Protein AF-A0A258CKQ1-F1 (afdb_monomer_lite)

Structure (mmCIF, N/CA/C/O backbone):
data_AF-A0A258CKQ1-F1
#
_entry.id   AF-A0A258CKQ1-F1
#
loop_
_atom_site.group_PDB
_atom_site.id
_atom_site.type_symbol
_atom_site.label_atom_id
_atom_site.label_alt_id
_atom_site.label_comp_id
_atom_site.label_asym_id
_atom_site.label_entity_id
_atom_site.label_seq_id
_atom_site.pdbx_PDB_ins_code
_atom_site.Cartn_x
_atom_site.Cartn_y
_atom_site.Cartn_z
_atom_site.occupancy
_atom_site.B_iso_or_equiv
_atom_site.auth_seq_id
_atom_site.auth_comp_id
_atom_site.auth_asym_id
_atom_site.auth_atom_id
_atom_site.pdbx_PDB_model_num
ATOM 1 N N . MET A 1 1 ? 19.177 -33.288 0.518 1.00 81.38 1 MET A N 1
ATOM 2 C CA . MET A 1 1 ? 19.688 -33.077 1.894 1.00 81.38 1 MET A CA 1
ATOM 3 C C . MET A 1 1 ? 20.295 -34.348 2.473 1.00 81.38 1 MET A C 1
ATOM 5 O O . MET A 1 1 ? 21.505 -34.372 2.601 1.00 81.38 1 MET A O 1
ATOM 9 N N . GLN A 1 2 ? 19.539 -35.432 2.695 1.00 87.25 2 GLN A N 1
ATOM 10 C CA . GLN A 1 2 ? 20.075 -36.684 3.279 1.00 87.25 2 GLN A CA 1
ATOM 11 C C . GLN A 1 2 ? 21.328 -37.243 2.574 1.00 87.25 2 GLN A C 1
ATOM 13 O O . GLN A 1 2 ? 22.262 -37.700 3.225 1.00 87.25 2 GLN A O 1
ATOM 18 N N . GLN A 1 3 ? 21.373 -37.184 1.239 1.00 92.44 3 GLN A N 1
ATOM 19 C CA . GLN A 1 3 ? 22.548 -37.608 0.474 1.00 92.44 3 GLN A CA 1
ATOM 20 C C . GLN A 1 3 ? 23.777 -36.720 0.740 1.00 92.44 3 GLN A C 1
ATOM 22 O O . GLN A 1 3 ? 24.858 -37.243 0.984 1.00 92.44 3 GLN A O 1
ATOM 27 N N . PHE A 1 4 ? 23.599 -35.398 0.781 1.00 89.06 4 PHE A N 1
ATOM 28 C CA . PHE A 1 4 ? 24.661 -34.447 1.121 1.00 89.06 4 PHE A CA 1
ATOM 29 C C . PHE A 1 4 ? 25.179 -34.667 2.547 1.00 89.06 4 PHE A C 1
ATOM 31 O O . PHE A 1 4 ? 26.389 -34.713 2.752 1.00 89.06 4 PHE A O 1
ATOM 38 N N . GLU A 1 5 ? 24.286 -34.862 3.524 1.00 94.88 5 GLU A N 1
ATOM 39 C CA . GLU A 1 5 ? 24.686 -35.145 4.909 1.00 94.88 5 GLU A CA 1
ATOM 40 C C . GLU A 1 5 ? 25.512 -36.434 5.000 1.00 94.88 5 GLU A C 1
ATOM 42 O O . GLU A 1 5 ? 26.510 -36.492 5.714 1.00 94.88 5 GLU A O 1
ATOM 47 N N . LYS A 1 6 ? 25.131 -37.465 4.235 1.00 95.06 6 LYS A N 1
ATOM 48 C CA . LYS A 1 6 ? 25.857 -38.738 4.173 1.00 95.06 6 LYS A CA 1
ATOM 49 C C . LYS A 1 6 ? 27.237 -38.601 3.523 1.00 95.06 6 LYS A C 1
ATOM 51 O O . LYS A 1 6 ? 28.180 -39.241 3.974 1.00 95.06 6 LYS A O 1
ATOM 56 N N . GLU A 1 7 ? 27.346 -37.812 2.458 1.00 94.69 7 GLU A N 1
ATOM 57 C CA . GLU A 1 7 ? 28.587 -37.639 1.692 1.00 94.69 7 GLU A CA 1
ATOM 58 C C . GLU A 1 7 ? 29.587 -36.707 2.386 1.00 94.69 7 GLU A C 1
ATOM 60 O O . GLU A 1 7 ? 30.795 -36.911 2.279 1.00 94.69 7 GLU A O 1
ATOM 65 N N . THR A 1 8 ? 29.099 -35.698 3.110 1.00 92.38 8 THR A N 1
ATOM 66 C CA . THR A 1 8 ? 29.942 -34.655 3.719 1.00 92.38 8 THR A CA 1
ATOM 67 C C . THR A 1 8 ? 30.112 -34.802 5.227 1.00 92.38 8 THR A C 1
ATOM 69 O O . THR A 1 8 ? 31.042 -34.232 5.794 1.00 92.38 8 THR A O 1
ATOM 72 N N . GLY A 1 9 ? 29.214 -35.532 5.894 1.00 93.38 9 GLY A N 1
ATOM 73 C CA . GLY A 1 9 ? 29.130 -35.587 7.354 1.00 93.38 9 GLY A CA 1
ATOM 74 C C . GLY A 1 9 ? 28.576 -34.310 8.001 1.00 93.38 9 GLY A C 1
ATOM 75 O O . GLY A 1 9 ? 28.467 -34.254 9.225 1.00 93.38 9 GLY A O 1
ATOM 76 N N . ILE A 1 10 ? 28.217 -33.291 7.211 1.00 93.19 10 ILE A N 1
ATOM 77 C CA . ILE A 1 10 ? 27.627 -32.043 7.701 1.00 93.19 10 ILE A CA 1
ATOM 78 C C . ILE A 1 10 ? 26.138 -32.276 7.951 1.00 93.19 10 ILE A C 1
ATOM 80 O O . ILE A 1 10 ? 25.414 -32.685 7.048 1.00 93.19 10 ILE A O 1
ATOM 84 N N . LYS A 1 11 ? 25.678 -31.996 9.171 1.00 92.75 11 LYS A N 1
ATOM 85 C CA . LYS A 1 11 ? 24.253 -31.985 9.528 1.00 92.75 11 LYS A CA 1
ATOM 86 C C . LYS A 1 11 ? 23.580 -30.752 8.932 1.00 92.75 11 LYS A C 1
ATOM 88 O O . LYS A 1 11 ? 24.053 -29.640 9.144 1.00 92.75 11 LYS A O 1
ATOM 93 N N . VAL A 1 12 ? 22.470 -30.946 8.231 1.00 91.06 12 VAL A N 1
ATOM 94 C CA . VAL A 1 12 ? 21.697 -29.872 7.607 1.00 91.06 12 VAL A CA 1
ATOM 95 C C . VAL A 1 12 ? 20.441 -29.626 8.437 1.00 91.06 12 VAL A C 1
ATOM 97 O O . VAL A 1 12 ? 19.520 -30.440 8.446 1.00 91.06 12 VAL A O 1
ATOM 100 N N . ASN A 1 13 ? 20.399 -28.482 9.118 1.00 88.75 13 ASN A N 1
ATOM 101 C CA . ASN A 1 13 ? 19.195 -27.983 9.777 1.00 88.75 13 ASN A CA 1
ATOM 102 C C . ASN A 1 13 ? 18.536 -26.961 8.853 1.00 88.75 13 ASN A C 1
ATOM 104 O O . ASN A 1 13 ? 19.195 -26.022 8.411 1.00 88.75 13 ASN A O 1
ATOM 108 N N . VAL A 1 14 ? 17.259 -27.161 8.533 1.00 89.38 14 VAL A N 1
ATOM 109 C CA . VAL A 1 14 ? 16.527 -26.305 7.592 1.00 89.38 14 VAL A CA 1
ATOM 110 C C . VAL A 1 14 ? 15.311 -25.736 8.281 1.00 89.38 14 VAL A C 1
ATOM 112 O O . VAL A 1 14 ? 14.503 -26.480 8.833 1.00 89.38 14 VAL A O 1
ATOM 115 N N . ASP A 1 15 ? 15.174 -24.423 8.168 1.00 85.94 15 ASP A N 1
ATOM 116 C CA . ASP A 1 15 ? 13.984 -23.699 8.562 1.00 85.94 15 ASP A CA 1
ATOM 117 C C . ASP A 1 15 ? 13.291 -23.154 7.323 1.00 85.94 15 ASP A C 1
ATOM 119 O O . ASP A 1 15 ? 13.899 -22.459 6.510 1.00 85.94 15 ASP A O 1
ATOM 123 N N . TYR A 1 16 ? 11.998 -23.437 7.218 1.00 83.25 16 TYR A N 1
ATOM 124 C CA . TYR A 1 16 ? 11.132 -22.789 6.246 1.00 83.25 16 TYR A CA 1
ATOM 125 C C . TYR A 1 16 ? 10.473 -21.577 6.897 1.00 83.25 16 TYR A C 1
ATOM 127 O O . TYR A 1 16 ? 10.141 -21.583 8.089 1.00 83.25 16 TYR A O 1
ATOM 135 N N . VAL A 1 17 ? 10.323 -20.525 6.107 1.00 75.25 17 VAL A N 1
ATOM 136 C CA . VAL A 1 17 ? 9.692 -19.265 6.490 1.00 75.25 17 VAL A CA 1
ATOM 137 C C . VAL A 1 17 ? 8.671 -18.905 5.427 1.00 75.25 17 VAL A C 1
ATOM 139 O O . VAL A 1 17 ? 8.848 -19.219 4.255 1.00 75.25 17 VAL A O 1
ATOM 142 N N . ASP A 1 18 ? 7.586 -18.293 5.870 1.00 66.75 18 ASP A N 1
ATOM 143 C CA . ASP A 1 18 ? 6.419 -17.934 5.067 1.00 66.75 18 ASP A CA 1
ATOM 144 C C . ASP A 1 18 ? 6.549 -16.565 4.387 1.00 66.75 18 ASP A C 1
ATOM 146 O O . ASP A 1 18 ? 5.778 -16.251 3.490 1.00 66.75 18 ASP A O 1
ATOM 150 N N . SER A 1 19 ? 7.516 -15.747 4.809 1.00 68.31 19 SER A N 1
ATOM 151 C CA . SER A 1 19 ? 7.772 -14.425 4.240 1.00 68.31 19 SER A CA 1
ATOM 152 C C . SER A 1 19 ? 9.222 -13.980 4.440 1.00 68.31 19 SER A C 1
ATOM 154 O O . SER A 1 19 ? 9.924 -14.436 5.353 1.00 68.31 19 SER A O 1
ATOM 156 N N . HIS A 1 20 ? 9.666 -13.008 3.642 1.00 66.75 20 HIS A N 1
ATOM 157 C CA . HIS A 1 20 ? 10.986 -12.377 3.771 1.00 66.75 20 HIS A CA 1
ATOM 158 C C . HIS A 1 20 ? 11.169 -11.631 5.091 1.00 66.75 20 HIS A C 1
ATOM 160 O O . HIS A 1 20 ? 12.280 -11.564 5.615 1.00 66.75 20 HIS A O 1
ATOM 166 N N . TYR A 1 21 ? 10.088 -11.114 5.676 1.00 67.56 21 TYR A N 1
ATOM 167 C CA . TYR A 1 21 ? 10.152 -10.489 6.994 1.00 67.56 21 TYR A CA 1
ATOM 168 C C . TYR A 1 21 ? 10.335 -11.520 8.111 1.00 67.56 21 TYR A C 1
ATOM 170 O O . TYR A 1 21 ? 11.066 -11.261 9.068 1.00 67.56 21 TYR A O 1
ATOM 178 N N . SER A 1 22 ? 9.697 -12.689 7.995 1.00 72.81 22 SER A N 1
ATOM 179 C CA . SER A 1 22 ? 9.930 -13.814 8.906 1.00 72.81 22 SER A CA 1
ATOM 180 C C . SER A 1 22 ? 11.375 -14.314 8.801 1.00 72.81 22 SER A C 1
ATOM 182 O O . SER A 1 22 ? 11.991 -14.614 9.825 1.00 72.81 22 SER A O 1
ATOM 184 N N . LEU A 1 23 ? 11.938 -14.350 7.584 1.00 79.69 23 LEU A N 1
ATOM 185 C CA . LEU A 1 23 ? 13.354 -14.656 7.353 1.00 79.69 23 LEU A CA 1
ATOM 186 C C . LEU A 1 23 ? 14.269 -13.674 8.098 1.00 79.69 23 LEU A C 1
ATOM 188 O O . LEU A 1 23 ? 15.117 -14.096 8.881 1.00 79.69 23 LEU A O 1
ATOM 192 N N . GLU A 1 24 ? 14.062 -12.371 7.900 1.00 78.31 24 GLU A N 1
ATOM 193 C CA . GLU A 1 24 ? 14.854 -11.313 8.536 1.00 78.31 24 GLU A CA 1
ATOM 194 C C . GLU A 1 24 ? 14.799 -11.392 10.066 1.00 78.31 24 GLU A C 1
ATOM 196 O O . GLU A 1 24 ? 15.835 -11.419 10.734 1.00 78.31 24 GLU A O 1
ATOM 201 N N . ALA A 1 25 ? 13.593 -11.508 10.628 1.00 78.12 25 ALA A N 1
ATOM 202 C CA . ALA A 1 25 ? 13.400 -11.619 12.068 1.00 78.12 25 ALA A CA 1
ATOM 203 C C . ALA A 1 25 ? 14.128 -12.840 12.651 1.00 78.12 25 ALA A C 1
ATOM 205 O O . ALA A 1 25 ? 14.738 -12.737 13.716 1.00 78.12 25 ALA A O 1
ATOM 206 N N . LYS A 1 26 ? 14.118 -13.983 11.949 1.00 80.50 26 LYS A N 1
ATOM 207 C CA . LYS A 1 26 ? 14.851 -15.185 12.373 1.00 80.50 26 LYS A CA 1
ATOM 208 C C . LYS A 1 26 ? 16.367 -15.008 12.310 1.00 80.50 26 LYS A C 1
ATOM 210 O O . LYS A 1 26 ? 17.056 -15.440 13.236 1.00 80.50 26 LYS A O 1
ATOM 215 N N . ILE A 1 27 ? 16.902 -14.369 11.269 1.00 84.1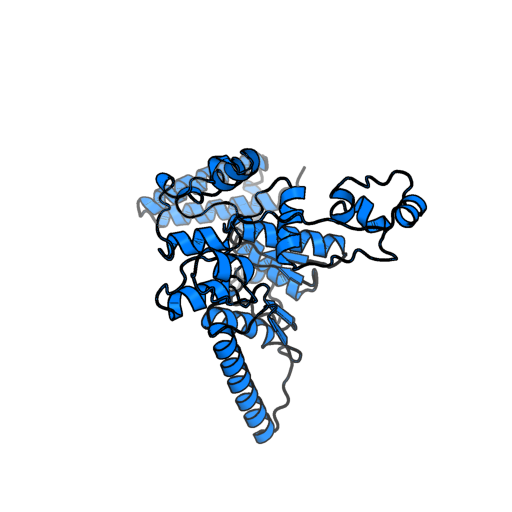9 27 ILE A N 1
ATOM 216 C CA . ILE A 1 27 ? 18.346 -14.090 11.165 1.00 84.19 27 ILE A CA 1
ATOM 217 C C . ILE A 1 27 ? 18.798 -13.228 12.352 1.00 84.19 27 ILE A C 1
ATOM 219 O O . ILE A 1 27 ? 19.766 -13.572 13.031 1.00 84.19 27 ILE A O 1
ATOM 223 N N . ILE A 1 28 ? 18.049 -12.168 12.665 1.00 80.19 28 ILE A N 1
ATOM 224 C CA . ILE A 1 28 ? 18.346 -11.266 13.787 1.00 80.19 28 ILE A CA 1
ATOM 225 C C . ILE A 1 28 ? 18.213 -12.001 15.129 1.00 80.19 28 ILE A C 1
ATOM 227 O O . ILE A 1 28 ? 19.128 -11.962 15.952 1.00 80.19 28 ILE A O 1
ATOM 231 N N . ALA A 1 29 ? 17.098 -12.703 15.358 1.00 80.75 29 ALA A N 1
ATOM 232 C CA . ALA A 1 29 ? 16.821 -13.382 16.626 1.00 80.75 29 ALA A CA 1
ATOM 233 C C . ALA A 1 29 ? 17.794 -14.533 16.921 1.00 80.75 29 ALA A C 1
ATOM 235 O O . ALA A 1 29 ? 18.109 -14.795 18.080 1.00 80.75 29 ALA A O 1
ATOM 236 N N . SER A 1 30 ? 18.300 -15.201 15.881 1.00 77.00 30 SER A N 1
ATOM 237 C CA . SER A 1 30 ? 19.331 -16.238 16.006 1.00 77.00 30 SER A CA 1
ATOM 238 C C . SER A 1 30 ? 20.742 -15.676 16.212 1.00 77.00 30 SER A C 1
ATOM 240 O O . SER A 1 30 ? 21.691 -16.453 16.292 1.00 77.00 30 SER A O 1
ATOM 242 N N . ASN A 1 31 ? 20.897 -14.347 16.296 1.00 77.19 31 ASN A N 1
ATOM 243 C CA . ASN A 1 31 ? 22.186 -13.659 16.312 1.00 77.19 31 ASN A CA 1
ATOM 244 C C . ASN A 1 31 ? 23.076 -14.072 15.123 1.00 77.19 31 ASN A C 1
ATOM 246 O O . ASN A 1 31 ? 24.264 -14.340 15.298 1.00 77.19 31 ASN A O 1
ATOM 250 N N . HIS A 1 32 ? 22.494 -14.114 13.917 1.00 72.94 32 HIS A N 1
ATOM 251 C CA . HIS A 1 32 ? 23.147 -14.548 12.674 1.00 72.94 32 HIS A CA 1
ATOM 252 C C . HIS A 1 32 ? 23.545 -16.035 12.677 1.00 72.94 32 HIS A C 1
ATOM 254 O O . HIS A 1 32 ? 24.582 -16.414 12.141 1.00 72.94 32 HIS A O 1
ATOM 260 N N . GLY A 1 33 ? 22.720 -16.893 13.283 1.00 81.56 33 GLY A N 1
ATOM 261 C CA . GLY A 1 33 ? 22.998 -18.324 13.450 1.00 81.56 33 GLY A CA 1
ATOM 262 C C . GLY A 1 33 ? 22.807 -19.191 12.198 1.00 81.56 33 GLY A C 1
ATOM 263 O O . GLY A 1 33 ? 22.820 -20.413 12.318 1.00 81.56 33 GLY A O 1
ATOM 264 N N . TYR A 1 34 ? 22.597 -18.588 11.023 1.00 89.00 34 TYR A N 1
ATOM 265 C CA . TYR A 1 34 ? 22.411 -19.298 9.756 1.00 89.00 34 TYR A CA 1
ATOM 266 C C . TYR A 1 34 ? 23.669 -19.213 8.894 1.00 89.00 34 TYR A C 1
ATOM 268 O O . TYR A 1 34 ? 24.158 -18.122 8.616 1.00 89.00 34 TYR A O 1
ATOM 276 N N . ASP A 1 35 ? 24.141 -20.363 8.409 1.00 88.88 35 ASP A N 1
ATOM 277 C CA . ASP A 1 35 ? 25.262 -20.428 7.462 1.00 88.88 35 ASP A CA 1
ATOM 278 C C . ASP A 1 35 ? 24.847 -20.024 6.037 1.00 88.88 35 ASP A C 1
ATOM 280 O O . ASP A 1 35 ? 25.641 -19.468 5.281 1.00 88.88 35 ASP A O 1
ATOM 284 N N . VAL A 1 36 ? 23.602 -20.329 5.653 1.00 89.44 36 VAL A N 1
ATOM 285 C CA . VAL A 1 36 ? 23.037 -20.055 4.325 1.00 89.44 36 VAL A CA 1
ATOM 286 C C . VAL A 1 36 ? 21.600 -19.576 4.485 1.00 89.44 36 VAL A C 1
ATOM 288 O O . VAL A 1 36 ? 20.826 -20.154 5.246 1.00 89.44 36 VAL A O 1
ATOM 291 N N . THR A 1 37 ? 21.236 -18.543 3.731 1.00 90.31 37 THR A N 1
ATOM 292 C CA . THR A 1 37 ? 19.861 -18.043 3.626 1.00 90.31 37 THR A CA 1
ATOM 293 C C . THR A 1 37 ? 19.506 -17.863 2.155 1.00 90.31 37 THR A C 1
ATOM 295 O O . THR A 1 37 ? 20.397 -17.718 1.318 1.00 90.31 37 THR A O 1
ATOM 298 N N . VAL A 1 38 ? 18.214 -17.917 1.833 1.00 88.50 38 VAL A N 1
ATOM 299 C CA . VAL A 1 38 ? 17.723 -17.836 0.449 1.00 88.50 38 VAL A CA 1
ATOM 300 C C . VAL A 1 38 ? 16.626 -16.765 0.359 1.00 88.50 38 VAL A C 1
ATOM 302 O O . VAL A 1 38 ? 15.444 -17.102 0.336 1.00 88.50 38 VAL A O 1
ATOM 305 N N . PRO A 1 39 ? 16.984 -15.469 0.407 1.00 83.81 39 PRO A N 1
ATOM 306 C CA . PRO A 1 39 ? 16.035 -14.374 0.220 1.00 83.81 39 PRO A CA 1
ATOM 307 C C . PRO A 1 39 ? 15.748 -14.121 -1.270 1.00 83.81 39 PRO A C 1
ATOM 309 O O . PRO A 1 39 ? 16.564 -14.440 -2.133 1.00 83.81 39 PRO A O 1
ATOM 312 N N . THR A 1 40 ? 14.622 -13.468 -1.572 1.00 78.50 40 THR A N 1
ATOM 313 C CA . THR A 1 40 ? 14.387 -12.886 -2.907 1.00 78.50 40 THR A CA 1
ATOM 314 C C . THR A 1 40 ? 15.242 -11.633 -3.085 1.00 78.50 40 THR A C 1
ATOM 316 O O . THR A 1 40 ? 15.356 -10.811 -2.171 1.00 78.50 40 THR A O 1
ATOM 319 N N . LEU A 1 41 ? 15.838 -11.499 -4.273 1.00 68.69 41 LEU A N 1
ATOM 320 C CA . LEU A 1 41 ? 16.880 -10.519 -4.595 1.00 68.69 41 LEU A CA 1
ATOM 321 C C . LEU A 1 41 ? 16.466 -9.055 -4.361 1.00 68.69 41 LEU A C 1
ATOM 323 O O . LEU A 1 41 ? 17.235 -8.281 -3.798 1.00 68.69 41 LEU A O 1
ATOM 327 N N . ALA A 1 42 ? 15.262 -8.655 -4.757 1.00 62.72 42 ALA A N 1
ATOM 328 C CA . ALA A 1 42 ? 14.774 -7.298 -4.535 1.00 62.72 42 ALA A CA 1
ATOM 329 C C . ALA A 1 42 ? 13.277 -7.311 -4.192 1.00 62.72 42 ALA A C 1
ATOM 331 O O . ALA A 1 42 ? 12.561 -8.177 -4.699 1.00 62.72 42 ALA A O 1
ATOM 332 N N . PRO A 1 43 ? 12.800 -6.395 -3.325 1.00 58.72 43 PRO A N 1
ATOM 333 C CA . PRO A 1 43 ? 13.571 -5.388 -2.569 1.00 58.72 43 PRO A CA 1
ATOM 334 C C . PRO A 1 43 ? 14.246 -5.938 -1.290 1.00 58.72 43 PRO A C 1
ATOM 336 O O . PRO A 1 43 ? 15.082 -5.281 -0.670 1.00 58.72 43 PRO A O 1
ATOM 339 N N . PHE A 1 44 ? 13.908 -7.161 -0.877 1.00 71.06 44 PHE A N 1
ATOM 340 C CA . PHE A 1 44 ? 14.195 -7.651 0.475 1.00 71.06 44 PHE A CA 1
ATOM 341 C C . PHE A 1 44 ? 15.674 -7.890 0.778 1.00 71.06 44 PHE A C 1
ATOM 343 O O . PHE A 1 44 ? 16.157 -7.483 1.836 1.00 71.06 44 PHE A O 1
ATOM 350 N N . PHE A 1 45 ? 16.405 -8.542 -0.125 1.00 80.12 45 PHE A N 1
ATOM 351 C CA . PHE A 1 45 ? 17.815 -8.836 0.113 1.00 80.12 45 PHE A CA 1
ATOM 352 C C . PHE A 1 45 ? 18.670 -7.561 0.192 1.00 80.12 45 PHE A C 1
ATOM 354 O O . PHE A 1 45 ? 19.482 -7.434 1.108 1.00 80.12 45 PHE A O 1
ATOM 361 N N . LEU A 1 46 ? 18.445 -6.581 -0.691 1.00 74.81 46 LEU A N 1
ATOM 362 C CA . LEU A 1 46 ? 19.172 -5.303 -0.662 1.00 74.81 46 LEU A CA 1
ATOM 363 C C . LEU A 1 46 ? 18.995 -4.573 0.675 1.00 74.81 46 LEU A C 1
ATOM 365 O O . LEU A 1 46 ? 19.969 -4.120 1.280 1.00 74.81 46 LEU A O 1
ATOM 369 N N . ARG A 1 47 ? 17.764 -4.535 1.191 1.00 73.25 47 ARG A N 1
ATOM 370 C CA . ARG A 1 47 ? 17.465 -3.987 2.517 1.00 73.25 47 ARG A CA 1
ATOM 371 C C . ARG A 1 47 ? 18.250 -4.706 3.621 1.00 73.25 47 ARG A C 1
ATOM 373 O O . ARG A 1 47 ? 18.863 -4.065 4.471 1.00 73.25 47 ARG A O 1
ATOM 380 N N . GLN A 1 48 ? 18.281 -6.036 3.603 1.00 80.75 48 GLN A N 1
ATOM 381 C CA . GLN A 1 48 ? 19.006 -6.842 4.594 1.00 80.75 48 GLN A CA 1
ATOM 382 C C . GLN A 1 48 ? 20.532 -6.638 4.527 1.00 80.75 48 GLN A C 1
ATOM 384 O O . GLN A 1 48 ? 21.198 -6.610 5.567 1.00 80.75 48 GLN A O 1
ATOM 389 N N . VAL A 1 49 ? 21.087 -6.426 3.327 1.00 83.00 49 VAL A N 1
ATOM 390 C CA . VAL A 1 49 ? 22.494 -6.036 3.135 1.00 83.00 49 VAL A CA 1
ATOM 391 C C . VAL A 1 49 ? 22.781 -4.684 3.792 1.00 83.00 49 VAL A C 1
ATOM 393 O O . VAL A 1 49 ? 23.782 -4.558 4.498 1.00 83.00 49 VAL A O 1
ATOM 396 N N . GLN A 1 50 ? 21.900 -3.689 3.633 1.00 78.44 50 GLN A N 1
ATOM 397 C CA . GLN A 1 50 ? 22.051 -2.377 4.280 1.00 78.44 50 GLN A CA 1
ATOM 398 C C . GLN A 1 50 ? 22.024 -2.468 5.814 1.00 78.44 50 GLN A C 1
ATOM 400 O O . GLN A 1 50 ? 22.746 -1.732 6.487 1.00 78.44 50 GLN A O 1
ATOM 405 N N . PHE A 1 51 ? 21.252 -3.405 6.372 1.00 79.31 51 PHE A N 1
ATOM 406 C CA . PHE A 1 51 ? 21.248 -3.699 7.810 1.00 79.31 51 PHE A CA 1
ATOM 407 C C . PHE A 1 51 ? 22.469 -4.498 8.292 1.00 79.31 51 PHE A C 1
ATOM 409 O O . PHE A 1 51 ? 22.604 -4.737 9.491 1.00 79.31 51 PHE A O 1
ATOM 416 N N . GLY A 1 52 ? 23.376 -4.888 7.392 1.00 86.12 52 GLY A N 1
ATOM 417 C CA . GLY A 1 52 ? 24.607 -5.593 7.740 1.00 86.12 52 GLY A CA 1
ATOM 418 C C . GLY A 1 52 ? 24.392 -7.051 8.144 1.00 86.12 52 GLY A C 1
ATOM 419 O O . GLY A 1 52 ? 25.224 -7.605 8.858 1.00 86.12 52 GLY A O 1
ATOM 420 N N . LEU A 1 53 ? 23.297 -7.676 7.696 1.00 86.69 53 LEU A N 1
ATOM 421 C CA . LEU A 1 53 ? 22.947 -9.050 8.077 1.00 86.69 53 LEU A CA 1
ATOM 422 C C . LEU A 1 53 ? 23.794 -10.120 7.370 1.00 86.69 53 LEU A C 1
ATOM 424 O O . LEU A 1 53 ? 23.765 -11.283 7.772 1.00 86.69 53 LEU A O 1
ATOM 428 N N . PHE A 1 54 ? 24.557 -9.745 6.338 1.00 88.81 54 PHE A N 1
ATOM 429 C CA . PHE A 1 54 ? 25.333 -10.669 5.512 1.00 88.81 54 PHE A CA 1
ATOM 430 C C . PHE A 1 54 ? 26.824 -10.339 5.486 1.00 88.81 54 PHE A C 1
ATOM 432 O O . PHE A 1 54 ? 27.239 -9.178 5.447 1.00 88.81 54 PHE A O 1
ATOM 439 N N . GLN A 1 55 ? 27.643 -11.389 5.454 1.00 89.81 55 GLN A N 1
ATOM 440 C CA . GLN A 1 55 ? 29.078 -11.272 5.223 1.00 89.81 55 GLN A CA 1
ATOM 441 C C . GLN A 1 55 ? 29.372 -11.231 3.717 1.00 89.81 55 GLN A C 1
ATOM 443 O O . GLN A 1 55 ? 28.701 -11.928 2.955 1.00 89.81 55 GLN A O 1
ATOM 448 N N . PRO A 1 56 ? 30.376 -10.454 3.267 1.00 91.44 56 PRO A N 1
ATOM 449 C CA . PRO A 1 56 ? 30.818 -10.501 1.880 1.00 91.44 56 PRO A CA 1
ATOM 450 C C . PRO A 1 56 ? 31.279 -11.906 1.490 1.00 91.44 56 PRO A C 1
ATOM 452 O O . PRO A 1 56 ? 31.944 -12.591 2.274 1.00 91.44 56 PRO A O 1
ATOM 455 N N . LEU A 1 57 ? 30.981 -12.311 0.261 1.00 91.75 57 LEU A N 1
ATOM 456 C CA . LEU A 1 57 ? 31.375 -13.618 -0.244 1.00 91.75 57 LEU A CA 1
ATOM 457 C C . LEU A 1 57 ? 32.865 -13.674 -0.590 1.00 91.75 57 LEU A C 1
ATOM 459 O O . LEU A 1 57 ? 33.418 -12.782 -1.235 1.00 91.75 57 LEU A O 1
ATOM 463 N N . ASP A 1 58 ? 33.510 -14.783 -0.224 1.00 92.50 58 ASP A N 1
ATOM 464 C CA . ASP A 1 58 ? 34.840 -15.135 -0.725 1.00 92.50 58 ASP A CA 1
ATOM 465 C C . ASP A 1 58 ? 34.713 -16.034 -1.957 1.00 92.50 58 ASP A C 1
ATOM 467 O O . ASP A 1 58 ? 34.640 -17.266 -1.876 1.00 92.50 58 ASP A O 1
ATOM 471 N N . TYR A 1 59 ? 34.720 -15.397 -3.124 1.00 89.06 59 TYR A N 1
ATOM 472 C CA . TYR A 1 59 ? 34.598 -16.061 -4.418 1.00 89.06 59 TYR A CA 1
ATOM 473 C C . TYR A 1 59 ? 35.683 -17.110 -4.694 1.00 89.06 59 TYR A C 1
ATOM 475 O O . TYR A 1 59 ? 35.435 -18.053 -5.447 1.00 89.06 59 TYR A O 1
ATOM 483 N N . ASN A 1 60 ? 36.851 -17.041 -4.042 1.00 91.62 60 ASN A N 1
ATOM 484 C CA . ASN A 1 60 ? 37.891 -18.067 -4.201 1.00 91.62 60 ASN A CA 1
ATOM 485 C C . ASN A 1 60 ? 37.469 -19.420 -3.610 1.00 91.62 60 ASN A C 1
ATOM 487 O O . ASN A 1 60 ? 37.962 -20.475 -4.023 1.00 91.62 60 ASN A O 1
ATOM 491 N N . ARG A 1 61 ? 36.545 -19.404 -2.643 1.00 90.62 61 ARG A N 1
ATOM 492 C CA . ARG A 1 61 ? 35.988 -20.610 -2.017 1.00 90.62 61 ARG A CA 1
ATOM 493 C C . ARG A 1 61 ? 34.801 -21.169 -2.803 1.00 90.62 61 ARG A C 1
ATOM 495 O O . ARG A 1 61 ? 34.497 -22.354 -2.673 1.00 90.62 61 ARG A O 1
ATOM 502 N N . LEU A 1 62 ? 34.194 -20.371 -3.683 1.00 89.88 62 LEU A N 1
ATOM 503 C CA . LEU A 1 62 ? 33.046 -20.737 -4.516 1.00 89.88 62 LEU A CA 1
ATOM 504 C C . LEU A 1 62 ? 33.487 -21.324 -5.867 1.00 89.88 62 LEU A C 1
ATOM 506 O O . LEU A 1 62 ? 33.204 -20.790 -6.936 1.00 89.88 62 LEU A O 1
ATOM 510 N N . LYS A 1 63 ? 34.165 -22.479 -5.838 1.00 89.62 63 LYS A N 1
ATOM 511 C CA . LYS A 1 63 ? 34.764 -23.117 -7.035 1.00 89.62 63 LYS A CA 1
ATOM 512 C C . LYS A 1 63 ? 33.779 -23.401 -8.181 1.00 89.62 63 LYS A C 1
ATOM 514 O O . LYS A 1 63 ? 34.206 -23.524 -9.331 1.00 89.62 63 LYS A O 1
ATOM 519 N N . ASN A 1 64 ? 32.490 -23.518 -7.865 1.00 89.31 64 ASN A N 1
ATOM 520 C CA . ASN A 1 64 ? 31.425 -23.805 -8.824 1.00 89.31 64 ASN A CA 1
ATOM 521 C C . ASN A 1 64 ? 30.724 -22.552 -9.367 1.00 89.31 64 ASN A C 1
ATOM 523 O O . ASN A 1 64 ? 29.933 -22.681 -10.293 1.00 89.31 64 ASN A O 1
ATOM 527 N N . TYR A 1 65 ? 31.034 -21.355 -8.855 1.00 87.88 65 TYR A N 1
ATOM 528 C CA . TYR A 1 65 ? 30.415 -20.098 -9.295 1.00 87.88 65 TYR A CA 1
ATOM 529 C C . TYR A 1 65 ? 30.541 -19.875 -10.810 1.00 87.88 65 TYR A C 1
ATOM 531 O O . TYR A 1 65 ? 29.598 -19.461 -11.471 1.00 87.88 65 TYR A O 1
ATOM 539 N N . LYS A 1 66 ? 31.679 -20.276 -11.389 1.00 88.88 66 LYS A N 1
ATOM 540 C CA . LYS A 1 66 ? 31.949 -20.217 -12.835 1.00 88.88 66 LYS A CA 1
ATOM 541 C C . LYS A 1 66 ? 30.977 -21.013 -13.720 1.00 88.88 66 LYS A C 1
ATOM 543 O O . LYS A 1 66 ? 31.058 -20.892 -14.936 1.00 88.88 66 LYS A O 1
ATOM 548 N N . TYR A 1 67 ? 30.153 -21.886 -13.140 1.00 91.00 67 TYR A N 1
ATOM 549 C CA . TYR A 1 67 ? 29.171 -22.685 -13.875 1.00 91.00 67 TYR A CA 1
ATOM 550 C C . TYR A 1 67 ? 27.769 -22.060 -13.878 1.00 91.00 67 TYR A C 1
ATOM 552 O O . TYR A 1 67 ? 26.883 -22.607 -14.529 1.00 91.00 67 TYR A O 1
ATOM 560 N N . ILE A 1 68 ? 27.553 -20.949 -13.164 1.00 88.06 68 ILE A N 1
ATOM 561 C CA . ILE A 1 68 ? 26.289 -20.207 -13.204 1.00 88.06 68 ILE A CA 1
ATOM 562 C C . ILE A 1 68 ? 26.193 -19.470 -14.547 1.00 88.06 68 ILE A C 1
ATOM 564 O O . ILE A 1 68 ? 27.185 -18.932 -15.041 1.00 88.06 68 ILE A O 1
ATOM 568 N N . ASP A 1 69 ? 25.002 -19.469 -15.153 1.00 88.31 69 ASP A N 1
ATOM 569 C CA . ASP A 1 69 ? 24.739 -18.770 -16.414 1.00 88.31 69 ASP A CA 1
ATOM 570 C C . ASP A 1 69 ? 25.046 -17.274 -16.268 1.00 88.31 69 ASP A C 1
ATOM 572 O O . ASP A 1 69 ? 24.505 -16.598 -15.389 1.00 88.31 69 ASP A O 1
ATOM 576 N N . SER A 1 70 ? 25.902 -16.749 -17.147 1.00 86.50 70 SER A N 1
ATOM 577 C CA . SER A 1 70 ? 26.361 -15.362 -17.070 1.00 86.50 70 SER A CA 1
ATOM 578 C C . SER A 1 70 ? 25.221 -14.352 -17.166 1.00 86.50 70 SER A C 1
ATOM 580 O O . SER A 1 70 ? 25.310 -13.297 -16.555 1.00 86.50 70 SER A O 1
ATOM 582 N N . ARG A 1 71 ? 24.119 -14.680 -17.854 1.00 84.19 71 ARG A N 1
ATOM 583 C CA . ARG A 1 71 ? 22.955 -13.785 -17.970 1.00 84.19 71 ARG A CA 1
ATOM 584 C C . ARG A 1 71 ? 22.261 -13.565 -16.627 1.00 84.19 71 ARG A C 1
ATOM 586 O O . ARG A 1 71 ? 21.758 -12.478 -16.371 1.00 84.19 71 ARG A O 1
ATOM 593 N N . ILE A 1 72 ? 22.236 -14.593 -15.779 1.00 81.56 72 ILE A N 1
ATOM 594 C CA . ILE A 1 72 ? 21.648 -14.517 -14.436 1.00 81.56 72 ILE A CA 1
ATOM 595 C C . ILE A 1 72 ? 22.568 -13.704 -13.520 1.00 81.56 72 ILE A C 1
ATOM 597 O O . ILE A 1 72 ? 22.095 -12.859 -12.766 1.00 81.56 72 ILE A O 1
ATOM 601 N N . ILE A 1 73 ? 23.882 -13.912 -13.638 1.00 82.12 73 ILE A N 1
ATOM 602 C CA . ILE A 1 73 ? 24.889 -13.124 -12.915 1.00 82.12 73 ILE A CA 1
ATOM 603 C C . ILE A 1 73 ? 24.782 -11.637 -13.283 1.00 82.12 73 ILE A C 1
ATOM 605 O O . ILE A 1 73 ? 24.859 -10.774 -12.414 1.00 82.12 73 ILE A O 1
ATOM 609 N N . ASP A 1 74 ? 24.608 -11.320 -14.566 1.00 81.88 74 ASP A N 1
ATOM 610 C CA . ASP A 1 74 ? 24.503 -9.934 -15.025 1.00 81.88 74 ASP A CA 1
ATOM 611 C C . ASP A 1 74 ? 23.223 -9.253 -14.508 1.00 81.88 74 ASP A C 1
ATOM 613 O O . ASP A 1 74 ? 23.262 -8.076 -14.149 1.00 81.88 74 ASP A O 1
ATOM 617 N N . PHE A 1 75 ? 22.110 -9.992 -14.412 1.00 71.88 75 PHE A N 1
ATOM 618 C CA . PHE A 1 75 ? 20.871 -9.504 -13.796 1.00 71.88 75 PHE A CA 1
ATOM 619 C C . PHE A 1 75 ? 21.053 -9.209 -12.304 1.00 71.88 75 PHE A C 1
ATOM 621 O O . PHE A 1 75 ? 20.628 -8.160 -11.829 1.00 71.88 75 PHE A O 1
ATOM 628 N N . GLU A 1 76 ? 21.727 -10.102 -11.577 1.00 72.69 76 GLU A N 1
ATOM 629 C CA . GLU A 1 76 ? 22.052 -9.892 -10.167 1.00 72.69 76 GLU A CA 1
ATOM 630 C C . GLU A 1 76 ? 22.888 -8.617 -9.984 1.00 72.69 76 GLU A C 1
ATOM 632 O O . GLU A 1 76 ? 22.503 -7.718 -9.246 1.00 72.69 76 GLU A O 1
ATOM 637 N N . LYS A 1 77 ? 23.974 -8.466 -10.748 1.00 73.06 77 LYS A N 1
ATOM 638 C CA . LYS A 1 77 ? 24.859 -7.289 -10.685 1.00 73.06 77 LYS A CA 1
ATOM 639 C C . LYS A 1 77 ? 24.166 -5.959 -10.962 1.00 73.06 77 LYS A C 1
ATOM 641 O O . LYS A 1 77 ? 24.648 -4.923 -10.506 1.00 73.06 77 LYS A O 1
ATOM 646 N N . ALA A 1 78 ? 23.071 -5.968 -11.722 1.00 66.31 78 ALA A N 1
ATOM 647 C CA . ALA A 1 78 ? 22.275 -4.770 -11.961 1.00 66.31 78 ALA A CA 1
ATOM 648 C C . ALA A 1 78 ? 21.541 -4.292 -10.691 1.00 66.31 78 ALA A C 1
ATOM 650 O O . ALA A 1 78 ? 21.253 -3.102 -10.570 1.00 66.31 78 ALA A O 1
ATOM 651 N N . ALA A 1 79 ? 21.281 -5.185 -9.730 1.00 64.12 79 ALA A N 1
ATOM 652 C CA . ALA A 1 79 ? 20.748 -4.854 -8.415 1.00 64.12 79 ALA A CA 1
ATOM 653 C C . ALA A 1 79 ? 21.894 -4.455 -7.461 1.00 64.12 79 ALA A C 1
ATOM 655 O O . ALA A 1 79 ? 22.633 -5.303 -6.964 1.00 64.12 79 ALA A O 1
ATOM 656 N N . GLU A 1 80 ? 22.054 -3.146 -7.242 1.00 64.81 80 GLU A N 1
ATOM 657 C CA . GLU A 1 80 ? 23.011 -2.451 -6.355 1.00 64.81 80 GLU A CA 1
ATOM 658 C C . GLU A 1 80 ? 23.888 -3.319 -5.415 1.00 64.81 80 GLU A C 1
ATOM 660 O O . GLU A 1 80 ? 23.549 -3.556 -4.257 1.00 64.81 80 GLU A O 1
ATOM 665 N N . ASN A 1 81 ? 25.090 -3.707 -5.866 1.00 69.88 81 ASN A N 1
ATOM 666 C CA . ASN A 1 81 ? 26.113 -4.428 -5.077 1.00 69.88 81 ASN A CA 1
ATOM 667 C C . ASN A 1 81 ? 25.665 -5.775 -4.470 1.00 69.88 81 ASN A C 1
ATOM 669 O O . ASN A 1 81 ? 26.304 -6.270 -3.533 1.00 69.88 81 ASN A O 1
ATOM 673 N N . SER A 1 82 ? 24.576 -6.365 -4.961 1.00 75.12 82 SER A N 1
ATOM 674 C CA . SER A 1 82 ? 24.064 -7.645 -4.465 1.00 75.12 82 SER A CA 1
ATOM 675 C C . SER A 1 82 ? 25.065 -8.792 -4.650 1.00 75.12 82 SER A C 1
ATOM 677 O O . SER A 1 82 ? 25.270 -9.580 -3.724 1.00 75.12 82 SER A O 1
ATOM 679 N N . ASP A 1 83 ? 25.802 -8.776 -5.761 1.00 80.88 83 ASP A N 1
ATOM 680 C CA . ASP A 1 83 ? 26.860 -9.727 -6.119 1.00 80.88 83 ASP A CA 1
ATOM 681 C C . ASP A 1 83 ? 28.031 -9.753 -5.124 1.00 80.88 83 ASP A C 1
ATOM 683 O O . ASP A 1 83 ? 28.845 -10.673 -5.107 1.00 80.88 83 ASP A O 1
ATOM 687 N N . LYS A 1 84 ? 28.150 -8.769 -4.235 1.00 88.25 84 LYS A N 1
ATOM 688 C CA . LYS A 1 84 ? 29.141 -8.817 -3.156 1.00 88.25 84 LYS A CA 1
ATOM 689 C C . LYS A 1 84 ? 28.741 -9.778 -2.029 1.00 88.25 84 LYS A C 1
ATOM 691 O O . LYS A 1 84 ? 29.616 -10.256 -1.301 1.00 88.25 84 LYS A O 1
ATOM 696 N N . TYR A 1 85 ? 27.447 -10.032 -1.858 1.00 89.38 85 TYR A N 1
ATOM 697 C CA . TYR A 1 85 ? 26.880 -10.695 -0.681 1.00 89.38 85 TYR A CA 1
ATOM 698 C C . TYR A 1 85 ? 26.050 -11.940 -1.020 1.00 89.38 85 TYR A C 1
ATOM 700 O O . TYR A 1 85 ? 25.860 -12.780 -0.142 1.00 89.38 85 TYR A O 1
ATOM 708 N N . ALA A 1 86 ? 25.584 -12.087 -2.261 1.00 88.94 86 ALA A N 1
ATOM 709 C CA . ALA A 1 86 ? 24.799 -13.229 -2.714 1.00 88.94 86 ALA A CA 1
ATOM 710 C C . ALA A 1 86 ? 25.364 -13.863 -3.991 1.00 88.94 86 ALA A C 1
ATOM 712 O O . ALA A 1 86 ? 26.279 -13.350 -4.628 1.00 88.94 86 ALA A O 1
ATOM 713 N N . ILE A 1 87 ? 24.847 -15.058 -4.277 1.00 89.06 87 ILE A N 1
ATOM 714 C CA . ILE A 1 87 ? 24.944 -15.715 -5.577 1.00 89.06 87 ILE A CA 1
ATOM 715 C C . ILE A 1 87 ? 23.549 -16.209 -5.972 1.00 89.06 87 ILE A C 1
ATOM 717 O O . ILE A 1 87 ? 22.762 -16.568 -5.087 1.00 89.06 87 ILE A O 1
ATOM 721 N N . PRO A 1 88 ? 23.245 -16.330 -7.274 1.00 86.56 88 PRO A N 1
ATOM 722 C CA . PRO A 1 88 ? 21.972 -16.874 -7.719 1.00 86.56 88 PRO A CA 1
ATOM 723 C C . PRO A 1 88 ? 21.833 -18.344 -7.307 1.00 86.56 88 PRO A C 1
ATOM 725 O O . PRO A 1 88 ? 22.643 -19.191 -7.690 1.00 86.56 88 PRO A O 1
ATOM 728 N N . PHE A 1 89 ? 20.799 -18.650 -6.525 1.00 84.31 89 PHE A N 1
ATOM 729 C CA . PHE A 1 89 ? 20.471 -20.019 -6.116 1.00 84.31 89 PHE A CA 1
ATOM 730 C C . PHE A 1 89 ? 19.362 -20.624 -6.980 1.00 84.31 89 PHE A C 1
ATOM 732 O O . PHE A 1 89 ? 19.465 -21.766 -7.428 1.00 84.31 89 PHE A O 1
ATOM 739 N N . MET A 1 90 ? 18.313 -19.843 -7.223 1.00 78.25 90 MET A N 1
ATOM 740 C CA . MET A 1 90 ? 17.146 -20.215 -8.009 1.00 78.25 90 MET A CA 1
ATOM 741 C C . MET A 1 90 ? 16.668 -18.985 -8.774 1.00 78.25 90 MET A C 1
ATOM 743 O O . MET A 1 90 ? 16.758 -17.865 -8.273 1.00 78.25 90 MET A O 1
ATOM 747 N N . VAL A 1 91 ? 16.195 -19.209 -9.995 1.00 70.69 91 VAL A N 1
ATOM 748 C CA . VAL A 1 91 ? 15.450 -18.218 -10.765 1.00 70.69 91 VAL A CA 1
ATOM 749 C C . VAL A 1 91 ? 14.107 -18.845 -11.048 1.00 70.69 91 VAL A C 1
ATOM 751 O O . VAL A 1 91 ? 14.043 -19.891 -11.697 1.00 70.69 91 VAL A O 1
ATOM 754 N N . ASP A 1 92 ? 13.064 -18.197 -10.559 1.00 61.31 92 ASP A N 1
ATOM 755 C CA . ASP A 1 92 ? 11.699 -18.574 -10.862 1.00 61.31 92 ASP A CA 1
ATOM 756 C C . ASP A 1 92 ? 11.189 -17.736 -12.030 1.00 61.31 92 ASP A C 1
ATOM 758 O O . ASP A 1 92 ? 11.614 -16.602 -12.265 1.00 61.31 92 ASP A O 1
ATOM 762 N N . THR A 1 93 ? 10.285 -18.325 -12.802 1.00 58.28 93 THR A N 1
ATOM 763 C CA . THR A 1 93 ? 9.580 -17.638 -13.877 1.00 58.28 93 THR A CA 1
ATOM 764 C C . THR A 1 93 ? 8.105 -17.639 -13.550 1.00 58.28 93 THR A C 1
ATOM 766 O O . THR A 1 93 ? 7.495 -18.707 -13.472 1.00 58.28 93 THR A O 1
ATOM 769 N N . MET A 1 94 ? 7.519 -16.457 -13.426 1.00 55.25 94 MET A N 1
ATOM 770 C CA . MET A 1 94 ? 6.071 -16.331 -13.406 1.00 55.25 94 MET A CA 1
ATOM 771 C C . MET A 1 94 ? 5.516 -16.503 -14.816 1.00 55.25 94 MET A C 1
ATOM 773 O O . MET A 1 94 ? 6.053 -15.964 -15.787 1.00 55.25 94 MET A O 1
ATOM 777 N N . GLY A 1 95 ? 4.439 -17.272 -14.928 1.00 53.16 95 GLY A N 1
ATOM 778 C CA . GLY A 1 95 ? 3.772 -17.551 -16.191 1.00 53.16 95 GLY A CA 1
ATOM 779 C C . GLY A 1 95 ? 2.294 -17.209 -16.114 1.00 53.16 95 GLY A C 1
ATOM 780 O O . GLY A 1 95 ? 1.650 -17.399 -15.088 1.00 53.16 95 GLY A O 1
ATOM 781 N N . ILE A 1 96 ? 1.746 -16.742 -17.230 1.00 61.25 96 ILE A N 1
ATOM 782 C CA . ILE A 1 96 ? 0.311 -16.512 -17.383 1.00 61.25 96 ILE A CA 1
ATOM 783 C C . ILE A 1 96 ? -0.265 -17.718 -18.118 1.00 61.25 96 ILE A C 1
ATOM 785 O O . ILE A 1 96 ? 0.165 -18.035 -19.228 1.00 61.25 96 ILE A O 1
ATOM 789 N N . GLY A 1 97 ? -1.235 -18.392 -17.504 1.00 64.75 97 GLY A N 1
ATOM 790 C CA . GLY A 1 97 ? -1.948 -19.510 -18.115 1.00 64.75 97 GLY A CA 1
ATOM 791 C C . GLY A 1 97 ? -3.322 -19.087 -18.623 1.00 64.75 97 GLY A C 1
ATOM 792 O O . GLY A 1 97 ? -4.098 -18.495 -17.881 1.00 64.75 97 GLY A O 1
ATOM 793 N N . TYR A 1 98 ? -3.658 -19.434 -19.865 1.00 70.44 98 TYR A N 1
ATOM 794 C CA . TYR A 1 98 ? -5.018 -19.281 -20.382 1.00 70.44 98 TYR A CA 1
ATOM 795 C C . TYR A 1 98 ? -5.392 -20.390 -21.377 1.00 70.44 98 TYR A C 1
ATOM 797 O O . TYR A 1 98 ? -4.540 -20.995 -22.030 1.00 70.44 98 TYR A O 1
ATOM 805 N N . ASP A 1 99 ? -6.696 -20.644 -21.513 1.00 75.12 99 ASP A N 1
ATOM 806 C CA . ASP A 1 99 ? -7.251 -21.549 -22.524 1.00 75.12 99 ASP A CA 1
ATOM 807 C C . ASP A 1 99 ? -7.291 -20.838 -23.886 1.00 75.12 99 ASP A C 1
ATOM 809 O O . ASP A 1 99 ? -8.158 -20.000 -24.153 1.00 75.12 99 ASP A O 1
ATOM 813 N N . GLN A 1 100 ? -6.333 -21.176 -24.753 1.00 79.38 100 GLN A N 1
ATOM 814 C CA . GLN A 1 100 ? -6.191 -20.568 -26.079 1.00 79.38 100 GLN A CA 1
ATOM 815 C C . GLN A 1 100 ? -7.438 -20.730 -26.945 1.00 79.38 100 GLN A C 1
ATOM 817 O O . GLN A 1 100 ? -7.808 -19.793 -27.645 1.00 79.38 100 GLN A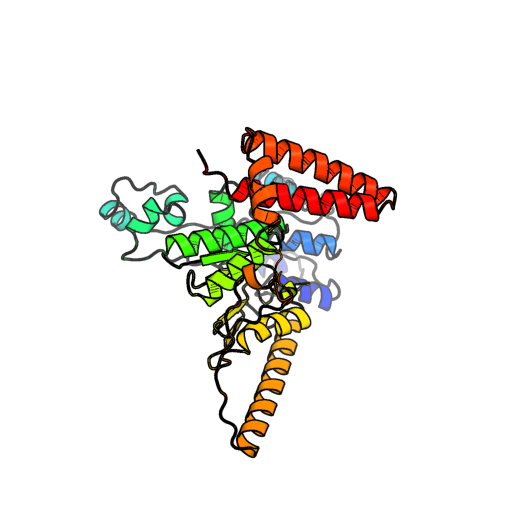 O 1
ATOM 822 N N . ASN A 1 101 ? -8.117 -21.877 -26.883 1.00 82.44 101 ASN A N 1
ATOM 823 C CA . ASN A 1 101 ? -9.292 -22.117 -27.719 1.00 82.44 101 ASN A CA 1
ATOM 824 C C . ASN A 1 101 ? -10.442 -21.190 -27.315 1.00 82.44 101 ASN A C 1
ATOM 826 O O . ASN A 1 101 ? -11.126 -20.637 -28.177 1.00 82.44 101 ASN A O 1
ATOM 830 N N . LYS A 1 102 ? -10.626 -20.970 -26.007 1.00 80.88 102 LYS A N 1
ATOM 831 C CA . LYS A 1 102 ? -11.621 -20.016 -25.501 1.00 80.88 102 LYS A CA 1
ATOM 832 C C . LYS A 1 102 ? -11.266 -18.584 -25.868 1.00 80.88 102 LYS A C 1
ATOM 834 O O . LYS A 1 102 ? -12.138 -17.863 -26.348 1.00 80.88 102 LYS A O 1
ATOM 839 N N . ILE A 1 103 ? -10.005 -18.185 -25.717 1.00 82.06 103 ILE A N 1
ATOM 840 C CA . ILE A 1 103 ? -9.576 -16.838 -26.106 1.00 82.06 103 ILE A CA 1
ATOM 841 C C . ILE A 1 103 ? -9.775 -16.607 -27.601 1.00 82.06 103 ILE A C 1
ATOM 843 O O . ILE A 1 103 ? -10.414 -15.627 -27.963 1.00 82.06 103 ILE A O 1
ATOM 847 N N . ILE A 1 104 ? -9.315 -17.518 -28.460 1.00 84.94 104 ILE A N 1
ATOM 848 C CA . ILE A 1 104 ? -9.442 -17.390 -29.919 1.00 84.94 104 ILE A CA 1
ATOM 849 C C . ILE A 1 104 ? -10.919 -17.357 -30.343 1.00 84.94 104 ILE A C 1
ATOM 851 O O . ILE A 1 104 ? -11.268 -16.658 -31.291 1.00 84.94 104 ILE A O 1
ATOM 855 N N . SER A 1 105 ? -11.814 -18.043 -29.619 1.00 86.31 105 SER A N 1
ATOM 856 C CA . SER A 1 105 ? -13.257 -17.986 -29.899 1.00 86.31 105 SER A CA 1
ATOM 857 C C . SER A 1 105 ? -13.887 -16.609 -29.639 1.00 86.31 105 SER A C 1
ATOM 859 O O . SER A 1 105 ? -14.875 -16.258 -30.281 1.00 86.31 105 SER A O 1
ATOM 861 N N . ILE A 1 106 ? -13.307 -15.825 -28.725 1.00 85.12 106 ILE A N 1
ATOM 862 C CA . ILE A 1 106 ? -13.757 -14.473 -28.355 1.00 85.12 106 ILE A CA 1
ATOM 863 C C . ILE A 1 106 ? -12.997 -13.409 -29.165 1.00 85.12 106 ILE A C 1
ATOM 865 O O . ILE A 1 106 ? -13.563 -12.398 -29.584 1.00 85.12 106 ILE A O 1
ATOM 869 N N . MET A 1 107 ? -11.706 -13.638 -29.389 1.00 86.38 107 MET A N 1
ATOM 870 C CA . MET A 1 107 ? -10.773 -12.743 -30.060 1.00 86.38 107 MET A CA 1
ATOM 871 C C . MET A 1 107 ? -9.826 -13.576 -30.944 1.00 86.38 107 MET A C 1
ATOM 873 O O . MET A 1 107 ? -8.777 -14.014 -30.471 1.00 86.38 107 MET A O 1
ATOM 877 N N . PRO A 1 108 ? -10.168 -13.787 -32.231 1.00 89.50 108 PRO A N 1
ATOM 878 C CA . PRO A 1 108 ? -9.367 -14.610 -33.142 1.00 89.50 108 PRO A CA 1
ATOM 879 C C . PRO A 1 108 ? -7.920 -14.133 -33.309 1.00 89.50 108 PRO A C 1
ATOM 881 O O . PRO A 1 108 ? -7.015 -14.951 -33.439 1.00 89.50 108 PRO A O 1
ATOM 884 N N . ASP A 1 109 ? -7.707 -12.817 -33.228 1.00 87.38 109 ASP A N 1
ATOM 885 C CA . ASP A 1 109 ? -6.399 -12.169 -33.374 1.00 87.38 109 ASP A CA 1
ATOM 886 C C . ASP A 1 109 ? -5.744 -11.845 -32.016 1.00 87.38 109 ASP A C 1
ATOM 888 O O . ASP A 1 109 ? -4.981 -10.884 -31.895 1.00 87.38 109 ASP A O 1
ATOM 892 N N . ALA A 1 110 ? -6.080 -12.591 -30.956 1.00 82.50 110 ALA A N 1
ATOM 893 C CA . ALA A 1 110 ? -5.561 -12.326 -29.617 1.00 82.50 110 ALA A CA 1
ATOM 894 C C . ALA A 1 110 ? -4.021 -12.386 -29.581 1.00 82.50 110 ALA A C 1
ATOM 896 O O . ALA A 1 110 ? -3.431 -13.367 -30.047 1.00 82.50 110 ALA A O 1
ATOM 897 N N . PRO A 1 111 ? -3.340 -11.388 -28.988 1.00 79.88 111 PRO A N 1
ATOM 898 C CA . PRO A 1 111 ? -1.889 -11.388 -28.849 1.00 79.88 111 PRO A CA 1
ATOM 899 C C . PRO A 1 111 ? -1.472 -12.285 -27.679 1.00 79.88 111 PRO A C 1
ATOM 901 O O . PRO A 1 111 ? -0.989 -11.809 -26.656 1.00 79.88 111 PRO A O 1
ATOM 904 N N . LEU A 1 112 ? -1.655 -13.596 -27.845 1.00 77.06 112 LEU A N 1
ATOM 905 C CA . LEU A 1 112 ? -1.449 -14.614 -26.811 1.00 77.06 112 LEU A CA 1
ATOM 906 C C . LEU A 1 112 ? -0.081 -14.454 -26.108 1.00 77.06 112 LEU A C 1
ATOM 908 O O . LEU A 1 112 ? 0.018 -14.494 -24.884 1.00 77.06 112 LEU A O 1
ATOM 912 N N . ASN A 1 113 ? 0.978 -14.131 -26.845 1.00 73.50 113 ASN A N 1
ATOM 913 C CA . ASN A 1 113 ? 2.324 -13.974 -26.284 1.00 73.50 113 ASN A CA 1
ATOM 914 C C . ASN A 1 113 ? 2.615 -12.558 -25.737 1.00 73.50 113 ASN A C 1
ATOM 916 O O . ASN A 1 113 ? 3.732 -12.065 -25.887 1.00 73.50 113 ASN A O 1
ATOM 920 N N . SER A 1 114 ? 1.627 -11.864 -25.161 1.00 77.56 114 SER A N 1
ATOM 921 C CA . SER A 1 114 ? 1.775 -10.475 -24.709 1.00 77.56 114 SER A CA 1
ATOM 922 C C . SER A 1 114 ? 1.099 -10.199 -23.367 1.00 77.56 114 SER A C 1
ATOM 924 O O . SER A 1 114 ? -0.043 -10.596 -23.147 1.00 77.56 114 SER A O 1
ATOM 926 N N . LEU A 1 115 ? 1.763 -9.400 -22.518 1.00 70.50 115 LEU A N 1
ATOM 927 C CA . LEU A 1 115 ? 1.186 -8.842 -21.285 1.00 70.50 115 LEU A CA 1
ATOM 928 C C . LEU A 1 115 ? -0.054 -7.967 -21.540 1.00 70.50 115 LEU A C 1
ATOM 930 O O . LEU A 1 115 ? -0.860 -7.767 -20.635 1.00 70.50 115 LEU A O 1
ATOM 934 N N . LYS A 1 116 ? -0.272 -7.527 -22.786 1.00 77.94 116 LYS A N 1
ATOM 935 C CA . LYS A 1 116 ? -1.516 -6.871 -23.208 1.00 77.94 116 LYS A CA 1
ATOM 936 C C . LYS A 1 116 ? -2.763 -7.708 -22.915 1.00 77.94 116 LYS A C 1
ATOM 938 O O . LYS A 1 116 ? -3.820 -7.150 -22.667 1.00 77.94 116 LYS A O 1
ATOM 943 N N . MET A 1 117 ? -2.645 -9.037 -22.889 1.00 79.44 117 MET A N 1
ATOM 944 C CA . MET A 1 117 ? -3.752 -9.923 -22.513 1.00 79.44 117 MET A CA 1
ATOM 945 C C . MET A 1 117 ? -4.285 -9.669 -21.095 1.00 79.44 117 MET A C 1
ATOM 947 O O . MET A 1 117 ? -5.428 -10.024 -20.822 1.00 79.44 117 MET A O 1
ATOM 951 N N . ILE A 1 118 ? -3.473 -9.066 -20.219 1.00 71.94 118 ILE A N 1
ATOM 952 C CA . ILE A 1 118 ? -3.819 -8.752 -18.827 1.00 71.94 118 ILE A CA 1
ATOM 953 C C . ILE A 1 118 ? -3.997 -7.250 -18.604 1.00 71.94 118 ILE A C 1
ATOM 955 O O . ILE A 1 118 ? -4.864 -6.864 -17.830 1.00 71.94 118 ILE A O 1
ATOM 959 N N . PHE A 1 119 ? -3.187 -6.413 -19.259 1.00 74.00 119 PHE A N 1
ATOM 960 C CA . PHE A 1 119 ? -3.098 -4.986 -18.929 1.00 74.00 119 PHE A CA 1
ATOM 961 C C . PHE A 1 119 ? -3.591 -4.032 -20.022 1.00 74.00 119 PHE A C 1
ATOM 963 O O . PHE A 1 119 ? -3.641 -2.835 -19.776 1.00 74.00 119 PHE A O 1
ATOM 970 N N . ASP A 1 120 ? -3.933 -4.504 -21.227 1.00 78.62 120 ASP A N 1
ATOM 971 C CA . ASP A 1 120 ? -4.505 -3.640 -22.271 1.00 78.62 120 ASP A CA 1
ATOM 972 C C . ASP A 1 120 ? -6.033 -3.566 -22.089 1.00 78.62 120 ASP A C 1
ATOM 974 O O . ASP A 1 120 ? -6.713 -4.577 -22.313 1.00 78.62 120 ASP A O 1
ATOM 978 N N . PRO A 1 121 ? -6.606 -2.409 -21.704 1.00 77.31 121 PRO A N 1
ATOM 979 C CA . PRO A 1 121 ? -8.028 -2.302 -21.378 1.00 77.31 121 PRO A CA 1
ATOM 980 C C . PRO A 1 121 ? -8.950 -2.734 -22.527 1.00 77.31 121 PRO A C 1
ATOM 982 O O . PRO A 1 121 ? -10.000 -3.341 -22.294 1.00 77.31 121 PRO A O 1
ATOM 985 N N . GLU A 1 122 ? -8.547 -2.500 -23.781 1.00 83.06 122 GLU A N 1
ATOM 986 C CA . GLU A 1 122 ? -9.327 -2.881 -24.966 1.00 83.06 122 GLU A CA 1
ATOM 987 C C . GLU A 1 122 ? -9.360 -4.398 -25.186 1.00 83.06 122 GLU A C 1
ATOM 989 O O . GLU A 1 122 ? -10.311 -4.940 -25.764 1.00 83.06 122 GLU A O 1
ATOM 994 N N . ILE A 1 123 ? -8.334 -5.102 -24.709 1.00 80.06 123 ILE A N 1
ATOM 995 C CA . ILE A 1 123 ? -8.274 -6.561 -24.723 1.00 80.06 123 ILE A CA 1
ATOM 996 C C . ILE A 1 123 ? -9.024 -7.123 -23.517 1.00 80.06 123 ILE A C 1
ATOM 998 O O . ILE A 1 123 ? -9.904 -7.966 -23.689 1.00 80.06 123 ILE A O 1
ATOM 1002 N N . VAL A 1 124 ? -8.753 -6.611 -22.315 1.00 79.25 124 VAL A N 1
ATOM 1003 C CA . VAL A 1 124 ? -9.366 -7.063 -21.054 1.00 79.25 124 VAL A CA 1
ATOM 1004 C C . VAL A 1 124 ? -10.890 -6.954 -21.097 1.00 79.25 124 VAL A C 1
ATOM 1006 O O . VAL A 1 124 ? -11.598 -7.882 -20.701 1.00 79.25 124 VAL A O 1
ATOM 1009 N N . LYS A 1 125 ? -11.426 -5.871 -21.673 1.00 80.88 125 LYS A N 1
ATOM 1010 C CA . LYS A 1 125 ? -12.873 -5.661 -21.829 1.00 80.88 125 LYS A CA 1
ATOM 1011 C C . LYS A 1 125 ? -13.574 -6.800 -22.575 1.00 80.88 125 LYS A C 1
ATOM 1013 O O . LYS A 1 125 ? -14.738 -7.099 -22.285 1.00 80.88 125 LYS A O 1
ATOM 1018 N N . ARG A 1 126 ? -12.878 -7.476 -23.498 1.00 82.00 126 ARG A N 1
ATOM 1019 C CA . ARG A 1 126 ? -13.414 -8.623 -24.256 1.00 82.00 126 ARG A CA 1
ATOM 1020 C C . ARG A 1 126 ? -13.643 -9.853 -23.380 1.00 82.00 126 ARG A C 1
ATOM 1022 O O . ARG A 1 126 ? -14.440 -10.707 -23.752 1.00 82.00 126 ARG A O 1
ATOM 1029 N N . PHE A 1 127 ? -13.010 -9.910 -22.211 1.00 77.00 127 PHE A N 1
ATOM 1030 C CA . PHE A 1 127 ? -13.130 -10.995 -21.239 1.00 77.00 127 PHE A CA 1
ATOM 1031 C C . PHE A 1 127 ? -13.998 -10.625 -20.028 1.00 77.00 127 PHE A C 1
ATOM 1033 O O . PHE A 1 127 ? -14.100 -11.402 -19.085 1.00 77.00 127 PHE A O 1
ATOM 1040 N N . SER A 1 128 ? -14.691 -9.481 -20.060 1.00 74.69 128 SER A N 1
ATOM 1041 C CA . SER A 1 128 ? -15.552 -8.997 -18.963 1.00 74.69 128 SER A CA 1
ATOM 1042 C C . SER A 1 128 ? -16.619 -9.996 -18.492 1.00 74.69 128 SER A C 1
ATOM 1044 O O . SER A 1 128 ? -17.035 -9.953 -17.339 1.00 74.69 128 SER A O 1
ATOM 1046 N N . THR A 1 129 ? -17.050 -10.924 -19.352 1.00 70.94 129 THR A N 1
ATOM 1047 C CA . THR A 1 129 ? -18.042 -11.955 -19.009 1.00 70.94 129 THR A CA 1
ATOM 1048 C C . THR A 1 129 ? -17.487 -13.107 -18.171 1.00 70.94 129 THR A C 1
ATOM 1050 O O . THR A 1 129 ? -18.267 -13.797 -17.521 1.00 70.94 129 THR A O 1
ATOM 1053 N N . CYS A 1 130 ? -16.176 -13.358 -18.216 1.00 65.12 130 CYS A N 1
ATOM 1054 C CA . CYS A 1 130 ? -15.519 -14.439 -17.469 1.00 65.12 130 CYS A CA 1
ATOM 1055 C C . CYS A 1 130 ? -14.450 -13.946 -16.485 1.00 65.12 130 CYS A C 1
ATOM 1057 O O . CYS A 1 130 ? -14.029 -14.724 -15.636 1.00 65.12 130 CYS A O 1
ATOM 1059 N N . GLY A 1 131 ? -14.053 -12.674 -16.572 1.00 62.50 131 GLY A N 1
ATOM 1060 C CA . GLY A 1 131 ? -13.010 -12.082 -15.745 1.00 62.50 131 GLY A CA 1
ATOM 1061 C C . GLY A 1 131 ? -11.606 -12.565 -16.110 1.00 62.50 131 GLY A C 1
ATOM 1062 O O . GLY A 1 131 ? -11.422 -13.439 -16.961 1.00 62.50 131 GLY A O 1
ATOM 1063 N N . ILE A 1 132 ? -10.615 -11.963 -15.454 1.00 65.75 132 ILE A N 1
ATOM 1064 C CA . ILE A 1 132 ? -9.226 -12.420 -15.437 1.00 65.75 132 ILE A CA 1
ATOM 1065 C C . ILE A 1 132 ? -8.910 -12.754 -13.983 1.00 65.75 132 ILE A C 1
ATOM 1067 O O . ILE A 1 132 ? -9.027 -11.895 -13.112 1.00 65.75 132 ILE A O 1
ATOM 1071 N N . GLU A 1 133 ? -8.539 -14.004 -13.729 1.00 60.47 133 GLU A N 1
ATOM 1072 C CA . GLU A 1 133 ? -8.055 -14.447 -12.425 1.00 60.47 133 GLU A CA 1
ATOM 1073 C C . GLU A 1 133 ? -6.544 -14.626 -12.493 1.00 60.47 133 GLU A C 1
ATOM 1075 O O . GLU A 1 133 ? -6.013 -15.200 -13.447 1.00 60.47 133 GLU A O 1
ATOM 1080 N N . ILE A 1 134 ? -5.856 -14.131 -11.471 1.00 57.44 134 ILE A N 1
ATOM 1081 C CA . ILE A 1 134 ? -4.411 -14.238 -11.344 1.00 57.44 134 ILE A CA 1
ATOM 1082 C C . ILE A 1 134 ? -4.136 -15.014 -10.058 1.00 57.44 134 ILE A C 1
ATOM 1084 O O . ILE A 1 134 ? -4.664 -14.677 -9.002 1.00 57.44 134 ILE A O 1
ATOM 1088 N N . LEU A 1 135 ? -3.350 -16.084 -10.177 1.00 47.31 135 LEU A N 1
ATOM 1089 C CA . LEU A 1 135 ? -3.114 -17.072 -9.121 1.00 47.31 135 LEU A CA 1
ATOM 1090 C C . LEU A 1 135 ? -2.021 -16.684 -8.108 1.00 47.31 135 LEU A C 1
ATOM 1092 O O . LEU A 1 135 ? -1.633 -17.546 -7.325 1.00 47.31 135 LEU A O 1
ATOM 1096 N N . ASP A 1 136 ? -1.551 -15.434 -8.093 1.00 49.62 136 ASP A N 1
ATOM 1097 C CA . ASP A 1 136 ? -0.392 -15.031 -7.283 1.00 49.62 136 ASP A CA 1
ATOM 1098 C C . ASP A 1 136 ? -0.628 -13.829 -6.360 1.00 49.62 136 ASP A C 1
ATOM 1100 O O . ASP A 1 136 ? -1.698 -13.212 -6.375 1.00 49.62 136 ASP A O 1
ATOM 1104 N N . SER A 1 137 ? 0.372 -13.521 -5.528 1.00 50.03 137 SER A N 1
ATOM 1105 C CA . SER A 1 137 ? 0.339 -12.395 -4.589 1.00 50.03 137 SER A CA 1
ATOM 1106 C C . SER A 1 137 ? 0.181 -11.036 -5.307 1.00 50.03 137 SER A C 1
ATOM 1108 O O . SER A 1 137 ? 0.727 -10.837 -6.399 1.00 50.03 137 SER A O 1
ATOM 1110 N N . PRO A 1 138 ? -0.577 -10.073 -4.739 1.00 48.69 138 PRO A N 1
ATOM 1111 C CA . PRO A 1 138 ? -0.756 -8.741 -5.328 1.00 48.69 138 PRO A CA 1
ATOM 1112 C C . PRO A 1 138 ? 0.563 -8.025 -5.658 1.00 48.69 138 PRO A C 1
ATOM 1114 O O . PRO A 1 138 ? 0.646 -7.313 -6.658 1.00 48.69 138 PRO A O 1
ATOM 1117 N N . GLU A 1 139 ? 1.599 -8.246 -4.853 1.00 50.66 139 GLU A N 1
ATOM 1118 C CA . GLU A 1 139 ? 2.944 -7.693 -5.014 1.00 50.66 139 GLU A CA 1
ATOM 1119 C C . GLU A 1 139 ? 3.586 -8.097 -6.346 1.00 50.66 139 GLU A C 1
ATOM 1121 O O . GLU A 1 139 ? 4.250 -7.293 -7.004 1.00 50.66 139 GLU A O 1
ATOM 1126 N N . GLU A 1 140 ? 3.355 -9.332 -6.780 1.00 53.31 140 GLU A N 1
ATOM 1127 C CA . GLU A 1 140 ? 3.910 -9.853 -8.023 1.00 53.31 140 GLU A CA 1
ATOM 1128 C C . GLU A 1 140 ? 3.177 -9.308 -9.257 1.00 53.31 140 GLU A C 1
ATOM 1130 O O . GLU A 1 140 ? 3.783 -9.074 -10.310 1.00 53.31 140 GLU A O 1
ATOM 1135 N N . ILE A 1 141 ? 1.887 -8.990 -9.112 1.00 59.34 141 ILE A N 1
ATOM 1136 C CA . ILE A 1 141 ? 1.117 -8.305 -10.155 1.00 59.34 141 ILE A CA 1
ATOM 1137 C C . ILE A 1 141 ? 1.538 -6.862 -10.342 1.00 59.34 141 ILE A C 1
ATOM 1139 O O . ILE A 1 141 ? 1.624 -6.402 -11.483 1.00 59.34 141 ILE A O 1
ATOM 1143 N N . VAL A 1 142 ? 1.865 -6.171 -9.255 1.00 61.28 142 VAL A N 1
ATOM 1144 C CA . VAL A 1 142 ? 2.413 -4.817 -9.333 1.00 61.28 142 VAL A CA 1
ATOM 1145 C C . VAL A 1 142 ? 3.729 -4.827 -10.117 1.00 61.28 142 VAL A C 1
ATOM 1147 O O . VAL A 1 142 ? 3.887 -4.032 -11.040 1.00 61.28 142 VAL A O 1
ATOM 1150 N N . GLY A 1 143 ? 4.630 -5.781 -9.861 1.00 61.91 143 GLY A N 1
ATOM 1151 C CA . GLY A 1 143 ? 5.868 -5.931 -10.637 1.00 61.91 143 GLY A CA 1
ATOM 1152 C C . GLY A 1 143 ? 5.632 -6.152 -12.141 1.00 61.91 143 GLY A C 1
ATOM 1153 O O . GLY A 1 143 ? 6.274 -5.511 -12.976 1.00 61.91 143 GLY A O 1
ATOM 1154 N N . LEU A 1 144 ? 4.677 -7.012 -12.510 1.00 59.88 144 LEU A N 1
ATOM 1155 C CA . LEU A 1 144 ? 4.321 -7.266 -13.915 1.00 59.88 144 LEU A CA 1
ATOM 1156 C C . LEU A 1 144 ? 3.673 -6.055 -14.600 1.00 59.88 144 LEU A C 1
ATOM 1158 O O . LEU A 1 144 ? 3.956 -5.797 -15.774 1.00 59.88 144 LEU A O 1
ATOM 1162 N N . ALA A 1 145 ? 2.843 -5.301 -13.877 1.00 64.38 145 ALA A N 1
ATOM 1163 C CA . ALA A 1 145 ? 2.252 -4.060 -14.367 1.00 64.38 145 ALA A CA 1
ATOM 1164 C C . ALA A 1 145 ? 3.335 -3.000 -14.617 1.00 64.38 145 ALA A C 1
ATOM 1166 O O . ALA A 1 145 ? 3.364 -2.376 -15.678 1.00 64.38 145 ALA A O 1
ATOM 1167 N N . LEU A 1 146 ? 4.293 -2.864 -13.696 1.00 61.06 146 LEU A N 1
ATOM 1168 C CA . LEU A 1 146 ? 5.433 -1.961 -13.855 1.00 61.06 146 LEU A CA 1
ATOM 1169 C C . LEU A 1 146 ? 6.265 -2.327 -15.094 1.00 61.06 146 LEU A C 1
ATOM 1171 O O . LEU A 1 146 ? 6.584 -1.448 -15.892 1.00 61.06 146 LEU A O 1
ATOM 1175 N N . ILE A 1 147 ? 6.532 -3.616 -15.330 1.00 62.19 147 ILE A N 1
ATOM 1176 C CA . ILE A 1 147 ? 7.221 -4.085 -16.546 1.00 62.19 147 ILE A CA 1
ATOM 1177 C C . ILE A 1 147 ? 6.414 -3.755 -17.810 1.00 62.19 147 ILE A C 1
ATOM 1179 O O . ILE A 1 147 ? 6.985 -3.269 -18.787 1.00 62.19 147 ILE A O 1
ATOM 1183 N N . TYR A 1 148 ? 5.096 -3.982 -17.807 1.00 64.88 148 TYR A N 1
ATOM 1184 C CA . TYR A 1 148 ? 4.215 -3.634 -18.930 1.00 64.88 148 TYR A CA 1
ATOM 1185 C C . TYR A 1 148 ? 4.269 -2.137 -19.272 1.00 64.88 148 TYR A C 1
ATOM 1187 O O . TYR A 1 148 ? 4.274 -1.762 -20.446 1.00 64.88 148 TYR A O 1
ATOM 1195 N N . LEU A 1 149 ? 4.383 -1.290 -18.249 1.00 66.06 149 LEU A N 1
ATOM 1196 C CA . LEU A 1 149 ? 4.501 0.160 -18.371 1.00 66.06 149 LEU A CA 1
ATOM 1197 C C . LEU A 1 149 ? 5.941 0.647 -18.648 1.00 66.06 149 LEU A C 1
ATOM 1199 O O . LEU A 1 149 ? 6.169 1.856 -18.695 1.00 66.06 149 LEU A O 1
ATOM 1203 N N . ASN A 1 150 ? 6.905 -0.260 -18.868 1.00 63.12 150 ASN A N 1
ATOM 1204 C CA . ASN A 1 150 ? 8.342 0.020 -19.026 1.00 63.12 150 ASN A CA 1
ATOM 1205 C C . ASN A 1 150 ? 8.993 0.713 -17.811 1.00 63.12 150 ASN A C 1
ATOM 1207 O O . ASN A 1 150 ? 9.765 1.661 -17.962 1.00 63.12 150 ASN A O 1
ATOM 1211 N N . LEU A 1 151 ? 8.692 0.242 -16.602 1.00 56.22 151 LEU A N 1
ATOM 1212 C CA . LEU A 1 151 ? 9.184 0.781 -15.329 1.00 56.22 151 LEU A CA 1
ATOM 1213 C C . LEU A 1 151 ? 9.967 -0.270 -14.541 1.00 56.22 151 LEU A C 1
ATOM 1215 O O . LEU A 1 151 ? 9.891 -1.464 -14.826 1.00 56.22 151 LEU A O 1
ATOM 1219 N N . ASN A 1 152 ? 10.719 0.181 -13.533 1.00 55.22 152 ASN A N 1
ATOM 1220 C CA . ASN A 1 152 ? 11.494 -0.706 -12.672 1.00 55.22 152 ASN A CA 1
ATOM 1221 C C . ASN A 1 152 ? 10.587 -1.365 -11.609 1.00 55.22 152 ASN A C 1
ATOM 1223 O O . ASN A 1 152 ? 10.039 -0.649 -10.772 1.00 55.22 152 ASN A O 1
ATOM 1227 N N . PRO A 1 153 ? 10.465 -2.704 -11.581 1.00 53.03 153 PRO A N 1
ATOM 1228 C CA . PRO A 1 153 ? 9.614 -3.415 -10.628 1.00 53.03 153 PRO A CA 1
ATOM 1229 C C . PRO A 1 153 ? 10.136 -3.439 -9.177 1.00 53.03 153 PRO A C 1
ATOM 1231 O O . PRO A 1 153 ? 9.461 -3.975 -8.306 1.00 53.03 153 PRO A O 1
ATOM 1234 N N . SER A 1 154 ? 11.329 -2.906 -8.888 1.00 50.56 154 SER A N 1
ATOM 1235 C CA . SER A 1 154 ? 11.978 -2.974 -7.562 1.00 50.56 154 SER A CA 1
ATOM 1236 C C . SER A 1 154 ? 12.122 -1.619 -6.853 1.00 50.56 154 SER A C 1
ATOM 1238 O O . SER A 1 154 ? 12.995 -1.463 -6.002 1.00 50.56 154 SER A O 1
ATOM 1240 N N . SER A 1 155 ? 11.322 -0.622 -7.225 1.00 50.97 155 SER A N 1
ATOM 1241 C CA . SER A 1 155 ? 11.524 0.765 -6.799 1.00 50.97 155 SER A CA 1
ATOM 1242 C C . SER A 1 155 ? 10.695 1.142 -5.553 1.00 50.97 155 SER A C 1
ATOM 1244 O O . SER A 1 155 ? 9.510 0.832 -5.477 1.00 50.97 155 SER A O 1
ATOM 1246 N N . GLU A 1 156 ? 11.319 1.797 -4.562 1.00 50.84 156 GLU A N 1
ATOM 1247 C CA . GLU A 1 156 ? 10.711 2.210 -3.273 1.00 50.84 156 GLU A CA 1
ATOM 1248 C C . GLU A 1 156 ? 10.539 3.744 -3.151 1.00 50.84 156 GLU A C 1
ATOM 1250 O O . GLU A 1 156 ? 10.454 4.294 -2.048 1.00 50.84 156 GLU A O 1
ATOM 1255 N N . SER A 1 157 ? 10.555 4.481 -4.264 1.00 55.69 157 SER A N 1
ATOM 1256 C CA . SER A 1 157 ? 10.601 5.945 -4.221 1.00 55.69 157 SER A CA 1
ATOM 1257 C C . SER A 1 157 ? 9.221 6.579 -3.984 1.00 55.69 157 SER A C 1
ATOM 1259 O O . SER A 1 157 ? 8.174 6.011 -4.295 1.00 55.69 157 SER A O 1
ATOM 1261 N N . GLU A 1 158 ? 9.202 7.806 -3.453 1.00 53.31 158 GLU A N 1
ATOM 1262 C CA . GLU A 1 158 ? 7.974 8.613 -3.325 1.00 53.31 158 GLU A CA 1
ATOM 1263 C C . GLU A 1 158 ? 7.276 8.823 -4.685 1.00 53.31 158 GLU A C 1
ATOM 1265 O O . GLU A 1 158 ? 6.052 8.940 -4.746 1.00 53.31 158 GLU A O 1
ATOM 1270 N N . GLU A 1 159 ? 8.046 8.796 -5.774 1.00 57.56 159 GLU A N 1
ATOM 1271 C CA . GLU A 1 159 ? 7.568 8.871 -7.153 1.00 57.56 159 GLU A CA 1
ATOM 1272 C C . GLU A 1 159 ? 6.813 7.596 -7.572 1.00 57.56 159 GLU A C 1
ATOM 1274 O O . GLU A 1 159 ? 5.794 7.683 -8.253 1.00 57.56 159 GLU A O 1
ATOM 1279 N N . ASP A 1 160 ? 7.207 6.425 -7.067 1.00 57.84 160 ASP A N 1
ATOM 1280 C CA . ASP A 1 160 ? 6.507 5.160 -7.334 1.00 57.84 160 ASP A CA 1
ATOM 1281 C C . ASP A 1 160 ? 5.222 5.026 -6.517 1.00 57.84 160 ASP A C 1
ATOM 1283 O O . ASP A 1 160 ? 4.219 4.533 -7.021 1.00 57.84 160 ASP A O 1
ATOM 1287 N N . LEU A 1 161 ? 5.196 5.523 -5.274 1.00 58.78 161 LEU A N 1
ATOM 1288 C CA . LEU A 1 161 ? 3.954 5.604 -4.490 1.00 58.78 161 LEU A CA 1
ATOM 1289 C C . LEU A 1 161 ? 2.950 6.575 -5.121 1.00 58.78 161 LEU A C 1
ATOM 1291 O O . LEU A 1 161 ? 1.739 6.342 -5.065 1.00 58.78 161 LEU A O 1
ATOM 1295 N N . LYS A 1 162 ? 3.450 7.667 -5.714 1.00 62.19 162 LYS A N 1
ATOM 1296 C CA . LYS A 1 162 ? 2.654 8.594 -6.525 1.00 62.19 162 LYS A CA 1
ATOM 1297 C C . LYS A 1 162 ? 2.091 7.880 -7.743 1.00 62.19 162 LYS A C 1
ATOM 1299 O O . LYS A 1 162 ? 0.880 7.914 -7.938 1.00 62.19 162 LYS A O 1
ATOM 1304 N N . LYS A 1 163 ? 2.931 7.137 -8.456 1.00 61.72 163 LYS A N 1
ATOM 1305 C CA . LYS A 1 163 ? 2.511 6.346 -9.605 1.00 61.72 163 LYS A CA 1
ATOM 1306 C C . LYS A 1 163 ? 1.486 5.267 -9.262 1.00 61.72 163 LYS A C 1
ATOM 1308 O O . LYS A 1 163 ? 0.452 5.198 -9.900 1.00 61.72 163 LYS A O 1
ATOM 1313 N N . MET A 1 164 ? 1.690 4.506 -8.191 1.00 59.66 164 MET A N 1
ATOM 1314 C CA . MET A 1 164 ? 0.719 3.521 -7.704 1.00 59.66 164 MET A CA 1
ATOM 1315 C C . MET A 1 164 ? -0.641 4.169 -7.392 1.00 59.66 164 MET A C 1
ATOM 1317 O O . MET A 1 164 ? -1.693 3.598 -7.674 1.00 59.66 164 MET A O 1
ATOM 1321 N N . ALA A 1 165 ? -0.640 5.367 -6.800 1.00 59.50 165 ALA A N 1
ATOM 1322 C CA . ALA A 1 165 ? -1.870 6.099 -6.516 1.00 59.50 165 ALA A CA 1
ATOM 1323 C C . ALA A 1 165 ? -2.542 6.649 -7.791 1.00 59.50 165 ALA A C 1
ATOM 1325 O O . ALA A 1 165 ? -3.775 6.686 -7.854 1.00 59.50 165 ALA A O 1
ATOM 1326 N N . GLU A 1 166 ? -1.756 7.045 -8.794 1.00 64.56 166 GLU A N 1
ATOM 1327 C CA . GLU A 1 166 ? -2.224 7.424 -10.133 1.00 64.56 166 GLU A CA 1
ATOM 1328 C C . GLU A 1 166 ? -2.835 6.215 -10.862 1.00 64.56 166 GLU A C 1
ATOM 1330 O O . GLU A 1 166 ? -3.997 6.285 -11.258 1.00 64.56 166 GLU A O 1
ATOM 1335 N N . ASP A 1 167 ? -2.134 5.082 -10.911 1.00 57.31 167 ASP A N 1
ATOM 1336 C CA . ASP A 1 167 ? -2.572 3.838 -11.556 1.00 57.31 167 ASP A CA 1
ATOM 1337 C C . ASP A 1 167 ? -3.846 3.276 -10.896 1.00 57.31 167 ASP A C 1
ATOM 1339 O O . ASP A 1 167 ? -4.788 2.869 -11.576 1.00 57.31 167 ASP A O 1
ATOM 1343 N N . LEU A 1 168 ? -3.942 3.308 -9.558 1.00 56.47 168 LEU A N 1
ATOM 1344 C CA . LEU A 1 168 ? -5.169 2.925 -8.847 1.00 56.47 168 LEU A CA 1
ATOM 1345 C C . LEU A 1 168 ? -6.339 3.853 -9.203 1.00 56.47 168 LEU A C 1
ATOM 1347 O O . LEU A 1 168 ? -7.480 3.407 -9.331 1.00 56.47 168 LEU A O 1
ATOM 1351 N N . THR A 1 169 ? -6.072 5.151 -9.345 1.00 51.03 169 THR A N 1
ATOM 1352 C CA . THR A 1 169 ? -7.090 6.135 -9.733 1.00 51.03 169 THR A CA 1
ATOM 1353 C C . THR A 1 169 ? -7.551 5.899 -11.170 1.00 51.03 169 THR A C 1
ATOM 1355 O O . THR A 1 169 ? -8.752 5.931 -11.435 1.00 51.03 169 THR A O 1
ATOM 1358 N N . GLU A 1 170 ? -6.627 5.615 -12.085 1.00 58.75 170 GLU A N 1
ATOM 1359 C CA . GLU A 1 170 ? -6.932 5.270 -13.472 1.00 58.75 170 GLU A CA 1
ATOM 1360 C C . GLU A 1 170 ? -7.765 3.988 -13.547 1.00 58.75 170 GLU A C 1
ATOM 1362 O O . GLU A 1 170 ? -8.873 4.020 -14.082 1.00 58.75 170 GLU A O 1
ATOM 1367 N N . TYR A 1 171 ? -7.329 2.912 -12.888 1.00 59.03 171 TYR A N 1
ATOM 1368 C CA . TYR A 1 171 ? -8.060 1.646 -12.822 1.00 59.03 171 TYR A CA 1
ATOM 1369 C C . TYR A 1 171 ? -9.501 1.827 -12.322 1.00 59.03 171 TYR A C 1
ATOM 1371 O O . TYR A 1 171 ? -10.452 1.335 -12.933 1.00 59.03 171 TYR A O 1
ATOM 1379 N N . LEU A 1 172 ? -9.696 2.556 -11.217 1.00 48.09 172 LEU A N 1
ATOM 1380 C CA . LEU A 1 172 ? -11.032 2.821 -10.674 1.00 48.09 172 LEU A CA 1
ATOM 1381 C C . LEU A 1 172 ? -11.885 3.638 -11.661 1.00 48.09 172 LEU A C 1
ATOM 1383 O O . LEU A 1 172 ? -13.068 3.339 -11.847 1.00 48.09 172 LEU A O 1
ATOM 1387 N N . SER A 1 173 ? -11.286 4.624 -12.332 1.00 52.62 173 SER A N 1
ATOM 1388 C CA . SER A 1 173 ? -11.954 5.434 -13.355 1.00 52.62 173 SER A CA 1
ATOM 1389 C C . SER A 1 173 ? -12.378 4.600 -14.571 1.00 52.62 173 SER A C 1
ATOM 1391 O O . SER A 1 173 ? -13.514 4.728 -15.036 1.00 52.62 173 SER A O 1
ATOM 1393 N N . GLU A 1 174 ? -11.521 3.701 -15.062 1.00 57.53 174 GLU A N 1
ATOM 1394 C CA . GLU A 1 174 ? -11.837 2.761 -16.150 1.00 57.53 174 GLU A CA 1
ATOM 1395 C C . GLU A 1 174 ? -13.008 1.833 -15.795 1.00 57.53 174 GLU A C 1
ATOM 1397 O O . GLU A 1 174 ? -13.847 1.510 -16.641 1.00 57.53 174 GLU A O 1
ATOM 1402 N N . HIS A 1 175 ? -13.132 1.482 -14.514 1.00 54.53 175 HIS A N 1
ATOM 1403 C CA . HIS A 1 175 ? -14.242 0.699 -13.968 1.00 54.53 175 HIS A CA 1
ATOM 1404 C C . HIS A 1 175 ? -15.477 1.548 -13.614 1.00 54.53 175 HIS A C 1
ATOM 1406 O O . HIS A 1 175 ? -16.374 1.081 -12.911 1.00 54.53 175 HIS A O 1
ATOM 1412 N N . GLN A 1 176 ? -15.563 2.776 -14.143 1.00 74.69 176 GLN A N 1
ATOM 1413 C CA . GLN A 1 176 ? -16.692 3.707 -13.999 1.00 74.69 176 GLN A CA 1
ATOM 1414 C C . GLN A 1 176 ? -16.946 4.171 -12.556 1.00 74.69 176 GLN A C 1
ATOM 1416 O O . GLN A 1 176 ? -18.036 4.651 -12.233 1.00 74.69 176 GLN A O 1
ATOM 1421 N N . ILE A 1 177 ? -15.941 4.074 -11.685 1.00 60.69 177 ILE A N 1
ATOM 1422 C CA . ILE A 1 177 ? -15.990 4.652 -10.343 1.00 60.69 177 ILE A CA 1
ATOM 1423 C C . ILE A 1 177 ? -15.551 6.110 -10.449 1.00 60.69 177 ILE A C 1
ATOM 1425 O O . ILE A 1 177 ? -14.493 6.422 -10.991 1.00 60.69 177 ILE A O 1
ATOM 1429 N N . LYS A 1 178 ? -16.354 7.035 -9.916 1.00 73.38 178 LYS A N 1
ATOM 1430 C CA . LYS A 1 178 ? -15.981 8.451 -9.888 1.00 73.38 178 LYS A CA 1
ATOM 1431 C C . LYS A 1 178 ? -14.912 8.654 -8.822 1.00 73.38 178 LYS A C 1
ATOM 1433 O O . LYS A 1 178 ? -15.212 8.651 -7.627 1.00 73.38 178 LYS A O 1
ATOM 1438 N N . VAL A 1 179 ? -13.672 8.831 -9.256 1.00 68.38 179 VAL A N 1
ATOM 1439 C CA . VAL A 1 179 ? -12.503 8.889 -8.377 1.00 68.38 179 VAL A CA 1
ATOM 1440 C C . VAL A 1 179 ? -11.641 10.116 -8.670 1.00 68.38 179 VAL A C 1
ATOM 1442 O O . VAL A 1 179 ? -11.579 10.609 -9.802 1.00 68.38 179 VAL A O 1
ATOM 1445 N N . ARG A 1 180 ? -10.977 10.628 -7.633 1.00 72.56 180 ARG A N 1
ATOM 1446 C CA . ARG A 1 180 ? -9.937 11.657 -7.742 1.00 72.56 180 ARG A CA 1
ATOM 1447 C C . ARG A 1 180 ? -8.726 11.288 -6.892 1.00 72.56 180 ARG A C 1
ATOM 1449 O O . ARG A 1 180 ? -8.871 10.701 -5.819 1.00 72.56 180 ARG A O 1
ATOM 1456 N N . TYR A 1 181 ? -7.549 11.682 -7.367 1.00 73.62 181 TYR A N 1
ATOM 1457 C CA . TYR A 1 181 ? -6.287 11.548 -6.648 1.00 73.62 181 TYR A CA 1
ATOM 1458 C C . TYR A 1 181 ? -5.925 12.865 -5.953 1.00 73.62 181 TYR A C 1
ATOM 1460 O O . TYR A 1 181 ? -6.046 13.936 -6.546 1.00 73.62 181 TYR A O 1
ATOM 1468 N N . LEU A 1 182 ? -5.475 12.788 -4.700 1.00 71.69 182 LEU A N 1
ATOM 1469 C CA . LEU A 1 182 ? -4.980 13.923 -3.931 1.00 71.69 182 LEU A CA 1
ATOM 1470 C C . LEU A 1 182 ? -3.476 13.772 -3.669 1.00 71.69 182 LEU A C 1
ATOM 1472 O O . LEU A 1 182 ? -3.061 13.096 -2.722 1.00 71.69 182 LEU A O 1
ATOM 1476 N N . HIS A 1 183 ? -2.657 14.415 -4.508 1.00 68.94 183 HIS A N 1
ATOM 1477 C CA . HIS A 1 183 ? -1.198 14.394 -4.379 1.00 68.94 183 HIS A CA 1
ATOM 1478 C C . HIS A 1 183 ? -0.644 15.517 -3.488 1.00 68.94 183 HIS A C 1
ATOM 1480 O O . HIS A 1 183 ? -1.318 16.488 -3.117 1.00 68.94 183 HIS A O 1
ATOM 1486 N N . SER A 1 184 ? 0.622 15.363 -3.105 1.00 58.94 184 SER A N 1
ATOM 1487 C CA . SER A 1 184 ? 1.375 16.312 -2.277 1.00 58.94 184 SER A CA 1
ATOM 1488 C C . SER A 1 184 ? 1.559 17.675 -2.951 1.00 58.94 184 SER A C 1
ATOM 1490 O O . SER A 1 184 ? 1.502 18.685 -2.254 1.00 58.94 184 SER A O 1
ATOM 1492 N N . ASP A 1 185 ? 1.715 17.702 -4.278 1.00 59.50 185 ASP A N 1
ATOM 1493 C CA . ASP A 1 185 ? 1.980 18.934 -5.048 1.00 59.50 185 ASP A CA 1
ATOM 1494 C C . ASP A 1 185 ? 0.736 19.804 -5.341 1.00 59.50 185 ASP A C 1
ATOM 1496 O O . ASP A 1 185 ? 0.881 20.885 -5.905 1.00 59.50 185 ASP A O 1
ATOM 1500 N N . ILE A 1 186 ? -0.475 19.363 -4.965 1.00 64.94 186 ILE A N 1
ATOM 1501 C CA . ILE A 1 186 ? -1.720 20.133 -5.157 1.00 64.94 186 ILE A CA 1
ATOM 1502 C C . ILE A 1 186 ? -1.728 21.350 -4.230 1.00 64.94 186 ILE A C 1
ATOM 1504 O O . ILE A 1 186 ? -1.520 21.212 -3.012 1.00 64.94 186 ILE A O 1
ATOM 1508 N N . ASP A 1 187 ? -2.020 22.525 -4.789 1.00 65.56 187 ASP A N 1
ATOM 1509 C CA . ASP A 1 187 ? -2.103 23.761 -4.020 1.00 65.56 187 ASP A CA 1
ATOM 1510 C C . ASP A 1 187 ? -3.300 23.776 -3.047 1.00 65.56 187 ASP A C 1
ATOM 1512 O O . ASP A 1 187 ? -4.205 22.940 -3.082 1.00 65.56 187 ASP A O 1
ATOM 1516 N N . THR A 1 188 ? -3.295 24.705 -2.091 1.00 59.81 188 THR A N 1
ATOM 1517 C CA . THR A 1 188 ? -4.320 24.739 -1.037 1.00 59.81 188 THR A CA 1
ATOM 1518 C C . THR A 1 188 ? -5.730 24.987 -1.583 1.00 59.81 188 THR A C 1
ATOM 1520 O O . THR A 1 188 ? -6.692 24.528 -0.970 1.00 59.81 188 THR A O 1
ATOM 1523 N N . VAL A 1 189 ? -5.876 25.711 -2.695 1.00 66.38 189 VAL A N 1
ATOM 1524 C CA . VAL A 1 189 ? -7.185 26.062 -3.263 1.00 66.38 189 VAL A CA 1
ATOM 1525 C C . VAL A 1 189 ? -7.762 24.858 -3.995 1.00 66.38 189 VAL A C 1
ATOM 1527 O O . VAL A 1 189 ? -8.859 24.415 -3.656 1.00 66.38 189 VAL A O 1
ATOM 1530 N N . GLU A 1 190 ? -6.984 24.261 -4.894 1.00 64.62 190 GLU A N 1
ATOM 1531 C CA . GLU A 1 190 ? -7.356 23.058 -5.639 1.00 64.62 190 GLU A CA 1
ATOM 1532 C C . GLU A 1 190 ? -7.670 21.892 -4.683 1.00 64.62 190 GLU A C 1
ATOM 1534 O O . GLU A 1 190 ? -8.676 21.194 -4.822 1.00 64.62 190 GLU A O 1
ATOM 1539 N N . ARG A 1 191 ? -6.891 21.741 -3.604 1.00 69.38 191 ARG A N 1
ATOM 1540 C CA . ARG A 1 191 ? -7.162 20.752 -2.548 1.00 69.38 191 ARG A CA 1
ATOM 1541 C C . ARG A 1 191 ? -8.522 20.967 -1.880 1.00 69.38 191 ARG A C 1
ATOM 1543 O O . ARG A 1 191 ? -9.232 19.998 -1.606 1.00 69.38 191 ARG A O 1
ATOM 1550 N N . MET A 1 192 ? -8.891 22.216 -1.589 1.00 72.44 192 MET A N 1
ATOM 1551 C CA . MET A 1 192 ? -10.184 22.544 -0.975 1.00 72.44 192 MET A CA 1
ATOM 1552 C C . MET A 1 192 ? -11.353 22.281 -1.927 1.00 72.44 192 MET A C 1
ATOM 1554 O O . MET A 1 192 ? -12.411 21.839 -1.473 1.00 72.44 192 MET A O 1
ATOM 1558 N N . GLU A 1 193 ? -11.162 22.502 -3.226 1.00 72.25 193 GLU A N 1
ATOM 1559 C CA . GLU A 1 193 ? -12.142 22.178 -4.265 1.00 72.25 193 GLU A CA 1
ATOM 1560 C C . GLU A 1 193 ? -12.363 20.668 -4.379 1.00 72.25 193 GLU A C 1
ATOM 1562 O O . GLU A 1 193 ? -13.505 20.223 -4.288 1.00 72.25 193 GLU A O 1
ATOM 1567 N N . ILE A 1 194 ? -11.294 19.865 -4.432 1.00 75.75 194 ILE A N 1
ATOM 1568 C CA . ILE A 1 194 ? -11.389 18.394 -4.456 1.00 75.75 194 ILE A CA 1
ATOM 1569 C C . ILE A 1 194 ? -12.144 17.874 -3.224 1.00 75.75 194 ILE A C 1
ATOM 1571 O O . ILE A 1 194 ? -13.030 17.025 -3.334 1.00 75.75 194 ILE A O 1
ATOM 1575 N N . ILE A 1 195 ? -11.842 18.407 -2.037 1.00 78.88 195 ILE A N 1
ATOM 1576 C CA . ILE A 1 195 ? -12.540 18.032 -0.799 1.00 78.88 195 ILE A CA 1
ATOM 1577 C C . ILE A 1 195 ? -14.019 18.431 -0.854 1.00 78.88 195 ILE A C 1
ATOM 1579 O O . ILE A 1 195 ? -14.884 17.656 -0.443 1.00 78.88 195 ILE A O 1
ATOM 1583 N N . ARG A 1 196 ? -14.331 19.635 -1.340 1.00 80.31 196 ARG A N 1
ATOM 1584 C CA . ARG A 1 196 ? -15.711 20.108 -1.507 1.00 80.31 196 ARG A CA 1
ATOM 1585 C C . ARG A 1 196 ? -16.484 19.213 -2.471 1.00 80.31 196 ARG A C 1
ATOM 1587 O O . ARG A 1 196 ? -17.608 18.833 -2.155 1.00 80.31 196 ARG A O 1
ATOM 1594 N N . ASP A 1 197 ? -15.884 18.845 -3.590 1.00 78.50 197 ASP A N 1
ATOM 1595 C CA . ASP A 1 197 ? -16.502 18.023 -4.627 1.00 78.50 197 ASP A CA 1
ATOM 1596 C C . ASP A 1 197 ? -16.784 16.596 -4.143 1.00 78.50 197 ASP A C 1
ATOM 1598 O O . ASP A 1 197 ? -17.866 16.067 -4.417 1.00 78.50 197 ASP A O 1
ATOM 1602 N N . LEU A 1 198 ? -15.901 16.022 -3.315 1.00 80.69 198 LEU A N 1
ATOM 1603 C CA . LEU A 1 198 ? -16.180 14.770 -2.602 1.00 80.69 198 LEU A CA 1
ATOM 1604 C C . LEU A 1 198 ? -17.405 14.913 -1.687 1.00 80.69 198 LEU A C 1
ATOM 1606 O O . LEU A 1 198 ? -18.281 14.053 -1.667 1.00 80.69 198 LEU A O 1
ATOM 1610 N N . ARG A 1 199 ? -17.505 16.022 -0.940 1.00 82.00 199 ARG A N 1
ATOM 1611 C CA . ARG A 1 199 ? -18.648 16.284 -0.042 1.00 82.00 199 ARG A CA 1
ATOM 1612 C C . ARG A 1 199 ? -19.959 16.522 -0.783 1.00 82.00 199 ARG A C 1
ATOM 1614 O O . ARG A 1 199 ? -21.022 16.232 -0.239 1.00 82.00 199 ARG A O 1
ATOM 1621 N N . LEU A 1 200 ? -19.890 17.070 -1.992 1.00 80.69 200 LEU A N 1
ATOM 1622 C CA . LEU A 1 200 ? -21.045 17.295 -2.858 1.00 80.69 200 LEU A CA 1
A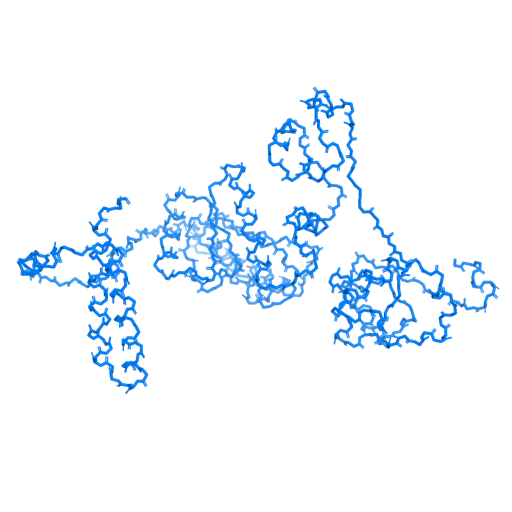TOM 1623 C C . LEU A 1 200 ? -21.448 16.042 -3.652 1.00 80.69 200 LEU A C 1
ATOM 1625 O O . LEU A 1 200 ? -22.494 16.062 -4.298 1.00 80.69 200 LEU A O 1
ATOM 1629 N N . GLY A 1 201 ? -20.658 14.963 -3.600 1.00 78.81 201 GLY A N 1
ATOM 1630 C CA . GLY A 1 201 ? -20.909 13.740 -4.366 1.00 78.81 201 GLY A CA 1
ATOM 1631 C C . GLY A 1 201 ? -20.650 13.903 -5.866 1.00 78.81 201 GLY A C 1
ATOM 1632 O O . GLY A 1 201 ? -21.234 13.189 -6.683 1.00 78.81 201 GLY A O 1
ATOM 1633 N N . VAL A 1 202 ? -19.797 14.860 -6.250 1.00 75.81 202 VAL A N 1
ATOM 1634 C CA . VAL A 1 202 ? -19.307 14.985 -7.634 1.00 75.81 202 VAL A CA 1
ATOM 1635 C C . VAL A 1 202 ? -18.505 13.737 -8.003 1.00 75.81 202 VAL A C 1
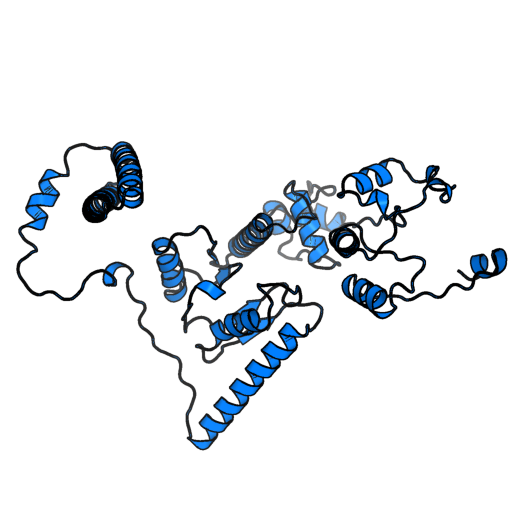ATOM 1637 O O . VAL A 1 202 ? -18.610 13.244 -9.127 1.00 75.81 202 VAL A O 1
ATOM 1640 N N . PHE A 1 203 ? -17.765 13.197 -7.036 1.00 72.62 203 PHE A N 1
ATOM 1641 C CA . PHE A 1 203 ? -17.104 11.903 -7.104 1.00 72.62 203 PHE A CA 1
ATOM 1642 C C . PHE A 1 203 ? -17.225 11.164 -5.764 1.00 72.62 203 PHE A C 1
ATOM 1644 O O . PHE A 1 203 ? -17.548 11.772 -4.745 1.00 72.62 203 PHE A O 1
ATOM 1651 N N . ASP A 1 204 ? -16.990 9.854 -5.785 1.00 74.75 204 ASP A N 1
ATOM 1652 C CA . ASP A 1 204 ? -17.328 8.939 -4.690 1.00 74.75 204 ASP A CA 1
ATOM 1653 C C . ASP A 1 204 ? -16.086 8.428 -3.935 1.00 74.75 204 ASP A C 1
ATOM 1655 O O . ASP A 1 204 ? -16.181 8.050 -2.766 1.00 74.75 204 ASP A O 1
ATOM 1659 N N . VAL A 1 205 ? -14.913 8.419 -4.585 1.00 74.81 205 VAL A N 1
ATOM 1660 C CA . VAL A 1 205 ? -13.665 7.866 -4.030 1.00 74.81 205 VAL A CA 1
ATOM 1661 C C . VAL A 1 205 ? -12.515 8.872 -4.112 1.00 74.81 205 VAL A C 1
ATOM 1663 O O . VAL A 1 205 ? -12.257 9.460 -5.158 1.00 74.81 205 VAL A O 1
ATOM 1666 N N . LEU A 1 206 ? -11.786 9.038 -3.007 1.00 80.31 206 LEU A N 1
ATOM 1667 C CA . LEU A 1 206 ? -10.565 9.841 -2.935 1.00 80.31 206 LEU A CA 1
ATOM 1668 C C . LEU A 1 206 ? -9.371 8.934 -2.639 1.00 80.31 206 LEU A C 1
ATOM 1670 O O . LEU A 1 206 ? -9.360 8.249 -1.615 1.00 80.31 206 LEU A O 1
ATOM 1674 N N . VAL A 1 207 ? -8.369 8.958 -3.511 1.00 76.19 207 VAL A N 1
ATOM 1675 C CA . VAL A 1 207 ? -7.109 8.226 -3.333 1.00 76.19 207 VAL A CA 1
ATOM 1676 C C . VAL A 1 207 ? -6.033 9.201 -2.860 1.00 76.19 207 VAL A C 1
ATOM 1678 O O . VAL A 1 207 ? -5.956 10.329 -3.341 1.00 76.19 207 VAL A O 1
ATOM 1681 N N . GLY A 1 208 ? -5.189 8.791 -1.913 1.00 76.38 208 GLY A N 1
ATOM 1682 C CA . GLY A 1 208 ? -4.075 9.613 -1.443 1.00 76.38 208 GLY A CA 1
ATOM 1683 C C . GLY A 1 208 ? -3.078 8.828 -0.596 1.00 76.38 208 GLY A C 1
ATOM 1684 O O . GLY A 1 208 ? -3.437 7.861 0.071 1.00 76.38 208 GLY A O 1
ATOM 1685 N N . ILE A 1 209 ? -1.815 9.262 -0.615 1.00 66.44 209 ILE A N 1
ATOM 1686 C CA . ILE A 1 209 ? -0.700 8.585 0.076 1.00 66.44 209 ILE A CA 1
ATOM 1687 C C . ILE A 1 209 ? -0.653 8.986 1.553 1.00 66.44 209 ILE A C 1
ATOM 1689 O O . ILE A 1 209 ? -0.496 8.153 2.447 1.00 66.44 209 ILE A O 1
ATOM 1693 N N . ASN A 1 210 ? -0.803 10.285 1.820 1.00 67.31 210 ASN A N 1
ATOM 1694 C CA . ASN A 1 210 ? -0.735 10.849 3.158 1.00 67.31 210 ASN A CA 1
ATOM 1695 C C . ASN A 1 210 ? -1.918 11.780 3.431 1.00 67.31 210 ASN A C 1
ATOM 1697 O O . ASN A 1 210 ? -1.790 13.003 3.437 1.00 67.31 210 ASN A O 1
ATOM 1701 N N . LEU A 1 211 ? -3.053 11.172 3.767 1.00 63.38 211 LEU A N 1
ATOM 1702 C CA . LEU A 1 211 ? -4.270 11.881 4.172 1.00 63.38 211 LEU A CA 1
ATOM 1703 C C . LEU A 1 211 ? -4.183 12.456 5.611 1.00 63.38 211 LEU A C 1
ATOM 1705 O O . LEU A 1 211 ? -5.165 12.943 6.185 1.00 63.38 211 LEU A O 1
ATOM 1709 N N . LEU A 1 212 ? -3.010 12.357 6.261 1.00 50.34 212 LEU A N 1
ATOM 1710 C CA . LEU A 1 212 ? -2.798 12.757 7.658 1.00 50.34 212 LEU A CA 1
ATOM 1711 C C . LEU A 1 212 ? -2.672 14.270 7.815 1.00 50.34 212 LEU A C 1
ATOM 1713 O O . LEU A 1 212 ? -3.064 14.796 8.859 1.00 50.34 212 LEU A O 1
ATOM 1717 N N . ARG A 1 213 ? -2.167 14.977 6.794 1.00 51.16 213 ARG A N 1
ATOM 1718 C CA . ARG A 1 213 ? -1.954 16.435 6.864 1.00 51.16 213 ARG A CA 1
ATOM 1719 C C . ARG A 1 213 ? -3.255 17.231 6.956 1.00 51.16 213 ARG A C 1
ATOM 1721 O O . ARG A 1 213 ? -3.236 18.390 7.350 1.00 51.16 213 ARG A O 1
ATOM 1728 N N . GLU A 1 214 ? -4.382 16.632 6.603 1.00 52.47 214 GLU A N 1
ATOM 1729 C CA . GLU A 1 214 ? -5.436 17.417 5.963 1.00 52.47 214 GLU A CA 1
ATOM 1730 C C . GLU A 1 214 ? -6.605 17.766 6.865 1.00 52.47 214 GLU A C 1
ATOM 1732 O O . GLU A 1 214 ? -7.494 18.498 6.448 1.00 52.47 214 GLU A O 1
ATOM 1737 N N . GLY A 1 215 ? -6.658 17.257 8.099 1.00 51.31 215 GLY A N 1
ATOM 1738 C CA . GLY A 1 215 ? -7.815 17.541 8.947 1.00 51.31 215 GLY A CA 1
ATOM 1739 C C . GLY A 1 215 ? -9.147 17.209 8.254 1.00 51.31 215 GLY A C 1
ATOM 1740 O O . GLY A 1 215 ? -10.150 17.815 8.618 1.00 51.31 215 GLY A O 1
ATOM 1741 N N . LEU A 1 216 ? -9.142 16.273 7.280 1.00 62.91 216 LEU A N 1
ATOM 1742 C CA . LEU A 1 216 ? -10.305 15.844 6.502 1.00 62.91 216 LEU A CA 1
ATOM 1743 C C . LEU A 1 216 ? -11.407 15.473 7.486 1.00 62.91 216 LEU A C 1
ATOM 1745 O O . LEU A 1 216 ? -11.343 14.467 8.201 1.00 62.91 216 LEU A O 1
ATOM 1749 N N . ASP A 1 217 ? -12.356 16.386 7.583 1.00 72.12 217 ASP A N 1
ATOM 1750 C CA . ASP A 1 217 ? -13.541 16.323 8.408 1.00 72.12 217 ASP A CA 1
ATOM 1751 C C . ASP A 1 217 ? -14.712 16.231 7.445 1.00 72.12 217 ASP A C 1
ATOM 1753 O O . ASP A 1 217 ? -15.317 17.241 7.071 1.00 72.12 217 ASP A O 1
ATOM 1757 N N . ILE A 1 218 ? -14.952 15.000 7.011 1.00 80.81 218 ILE A N 1
ATOM 1758 C CA . ILE A 1 218 ? -15.922 14.669 5.983 1.00 80.81 218 ILE A CA 1
ATOM 1759 C C . ILE A 1 218 ? -16.901 13.661 6.586 1.00 80.81 218 ILE A C 1
ATOM 1761 O O . ILE A 1 218 ? -16.617 12.463 6.586 1.00 80.81 218 ILE A O 1
ATOM 1765 N N . PRO A 1 219 ? -18.032 14.118 7.160 1.00 84.44 219 PRO A N 1
ATOM 1766 C CA . PRO A 1 219 ? -19.064 13.231 7.703 1.00 84.44 219 PRO A CA 1
ATOM 1767 C C . PRO A 1 219 ? -19.612 12.221 6.688 1.00 84.44 219 PRO A C 1
ATOM 1769 O O . PRO A 1 219 ? -20.132 11.174 7.070 1.00 84.44 219 PRO A O 1
ATOM 1772 N N . GLU A 1 220 ? -19.498 12.533 5.398 1.00 85.44 220 GLU A N 1
ATOM 1773 C CA . GLU A 1 220 ? -19.956 11.703 4.289 1.00 85.44 220 GLU A CA 1
ATOM 1774 C C . GLU A 1 220 ? -19.090 10.437 4.094 1.00 85.44 220 GLU A C 1
ATOM 1776 O O . GLU A 1 220 ? -19.590 9.426 3.602 1.00 85.44 220 GLU A O 1
ATOM 1781 N N . VAL A 1 221 ? -17.831 10.429 4.558 1.00 84.06 221 VAL A N 1
ATOM 1782 C CA . VAL A 1 221 ? -16.925 9.272 4.438 1.00 84.06 221 VAL A CA 1
ATOM 1783 C C . VAL A 1 221 ? -17.327 8.172 5.418 1.00 84.06 221 VAL A C 1
ATOM 1785 O O . VAL A 1 221 ? -17.163 8.301 6.630 1.00 84.06 221 VAL A O 1
ATOM 1788 N N . SER A 1 222 ? -17.823 7.057 4.883 1.00 85.31 222 SER A N 1
ATOM 1789 C CA . SER A 1 222 ? -18.208 5.872 5.662 1.00 85.31 222 SER A CA 1
ATOM 1790 C C . SER A 1 222 ? -17.148 4.768 5.671 1.00 85.31 222 SER A C 1
ATOM 1792 O O . SER A 1 222 ? -17.178 3.914 6.553 1.00 85.31 222 SER A O 1
ATOM 1794 N N . LEU A 1 223 ? -16.190 4.790 4.741 1.00 83.62 223 LEU A N 1
ATOM 1795 C CA . LEU A 1 223 ? -15.154 3.771 4.615 1.00 83.62 223 LEU A CA 1
ATOM 1796 C C . LEU A 1 223 ? -13.779 4.405 4.410 1.00 83.62 223 LEU A C 1
ATOM 1798 O O . LEU A 1 223 ? -13.612 5.290 3.579 1.00 83.62 223 LEU A O 1
ATOM 1802 N N . VAL A 1 224 ? -12.792 3.897 5.142 1.00 82.38 224 VAL A N 1
ATOM 1803 C CA . VAL A 1 224 ? -11.371 4.171 4.923 1.00 82.38 224 VAL A CA 1
ATOM 1804 C C . VAL A 1 224 ? -10.667 2.848 4.646 1.00 82.38 224 VAL A C 1
ATOM 1806 O O . VAL A 1 224 ? -10.687 1.955 5.492 1.00 82.38 224 VAL A O 1
ATOM 1809 N N . ALA A 1 225 ? -10.049 2.718 3.476 1.00 79.25 225 ALA A N 1
ATOM 1810 C CA . ALA A 1 225 ? -9.210 1.577 3.129 1.00 79.25 225 ALA A CA 1
ATOM 1811 C C . ALA A 1 225 ? -7.733 1.970 3.255 1.00 79.25 225 ALA A C 1
ATOM 1813 O O . ALA A 1 225 ? -7.317 3.000 2.729 1.00 79.25 225 ALA A O 1
ATOM 1814 N N . ILE A 1 226 ? -6.953 1.163 3.971 1.00 81.00 226 ILE A N 1
ATOM 1815 C CA . ILE A 1 226 ? -5.507 1.329 4.122 1.00 81.00 226 ILE A CA 1
ATOM 1816 C C . ILE A 1 226 ? -4.859 0.125 3.449 1.00 81.00 226 ILE A C 1
ATOM 1818 O O . ILE A 1 226 ? -4.910 -0.976 3.994 1.00 81.00 226 ILE A O 1
ATOM 1822 N N . LEU A 1 227 ? -4.304 0.343 2.258 1.00 76.00 227 LEU A N 1
ATOM 1823 C CA . LEU A 1 227 ? -3.493 -0.649 1.554 1.00 76.00 227 LEU A CA 1
ATOM 1824 C C . LEU A 1 227 ? -2.128 -0.768 2.233 1.00 76.00 227 LEU A C 1
ATOM 1826 O O . LEU A 1 227 ? -1.649 0.219 2.809 1.00 76.00 227 LEU A O 1
ATOM 1830 N N . ASP A 1 228 ? -1.520 -1.951 2.183 1.00 74.00 228 ASP A N 1
ATOM 1831 C CA . ASP A 1 228 ? -0.187 -2.197 2.738 1.00 74.00 228 ASP A CA 1
ATOM 1832 C C . ASP A 1 228 ? -0.072 -1.747 4.202 1.00 74.00 228 ASP A C 1
ATOM 1834 O O . ASP A 1 228 ? 0.814 -0.982 4.599 1.00 74.00 228 ASP A O 1
ATOM 1838 N N . ALA A 1 229 ? -1.056 -2.125 5.022 1.00 76.00 229 ALA A N 1
ATOM 1839 C CA . ALA A 1 229 ? -1.160 -1.656 6.400 1.00 76.00 229 ALA A CA 1
ATOM 1840 C C . ALA A 1 229 ? -0.043 -2.205 7.310 1.00 76.00 229 ALA A C 1
ATOM 1842 O O . ALA A 1 229 ? 0.234 -1.615 8.358 1.00 76.00 229 ALA A O 1
ATOM 1843 N N . ASP A 1 230 ? 0.611 -3.293 6.902 1.00 74.62 230 ASP A N 1
ATOM 1844 C CA . ASP A 1 230 ? 1.711 -3.961 7.597 1.00 74.62 230 ASP A CA 1
ATOM 1845 C C . ASP A 1 230 ? 3.113 -3.539 7.140 1.00 74.62 230 ASP A C 1
ATOM 1847 O O . ASP A 1 230 ? 4.106 -3.957 7.748 1.00 74.62 230 ASP A O 1
ATOM 1851 N N . LYS A 1 231 ? 3.220 -2.672 6.128 1.00 75.94 231 LYS A N 1
ATOM 1852 C CA . LYS A 1 231 ? 4.499 -2.086 5.715 1.00 75.94 231 LYS A CA 1
ATOM 1853 C C . LYS A 1 231 ? 4.886 -0.981 6.694 1.00 75.94 231 LYS A C 1
ATOM 1855 O O . LYS A 1 231 ? 4.458 0.167 6.586 1.00 75.94 231 LYS A O 1
ATOM 1860 N N . GLU A 1 232 ? 5.656 -1.345 7.714 1.00 72.50 232 GLU A N 1
ATOM 1861 C CA . GLU A 1 232 ? 6.060 -0.410 8.763 1.00 72.50 232 GLU A CA 1
ATOM 1862 C C . GLU A 1 232 ? 6.861 0.779 8.210 1.00 72.50 232 GLU A C 1
ATOM 1864 O O . GLU A 1 232 ? 7.652 0.664 7.280 1.00 72.50 232 GLU A O 1
ATOM 1869 N N . GLY A 1 233 ? 6.650 1.952 8.803 1.00 73.81 233 GLY A N 1
ATOM 1870 C CA . GLY A 1 233 ? 7.223 3.209 8.335 1.00 73.81 233 GLY A CA 1
ATOM 1871 C C . GLY A 1 233 ? 6.421 4.398 8.848 1.00 73.81 233 GLY A C 1
ATOM 1872 O O . GLY A 1 233 ? 5.449 4.239 9.591 1.00 73.81 233 GLY A O 1
ATOM 1873 N N . PHE A 1 234 ? 6.794 5.616 8.449 1.00 73.38 234 PHE A N 1
ATOM 1874 C CA . PHE A 1 234 ? 6.118 6.831 8.922 1.00 73.38 234 PHE A CA 1
ATOM 1875 C C . PHE A 1 234 ? 4.601 6.798 8.662 1.00 73.38 234 PHE A C 1
ATOM 1877 O O . PHE A 1 234 ? 3.811 7.083 9.563 1.00 73.38 234 PHE A O 1
ATOM 1884 N N . LEU A 1 235 ? 4.179 6.377 7.466 1.00 74.44 235 LEU A N 1
ATOM 1885 C CA . LEU A 1 235 ? 2.769 6.339 7.056 1.00 74.44 235 LEU A CA 1
ATOM 1886 C C . LEU A 1 235 ? 1.952 5.205 7.699 1.00 74.44 235 LEU A C 1
ATOM 1888 O O . LEU A 1 235 ? 0.723 5.241 7.638 1.00 74.44 235 LEU A O 1
ATOM 1892 N N . ARG A 1 236 ? 2.606 4.218 8.325 1.00 85.94 236 ARG A N 1
ATOM 1893 C CA . ARG A 1 236 ? 1.969 3.064 8.991 1.00 85.94 236 ARG A CA 1
ATOM 1894 C C . ARG A 1 236 ? 2.338 2.939 10.468 1.00 85.94 236 ARG A C 1
ATOM 1896 O O . ARG A 1 236 ? 2.049 1.933 11.108 1.00 85.94 236 ARG A O 1
ATOM 1903 N N . SER A 1 237 ? 2.933 3.985 11.041 1.00 86.88 237 SER A N 1
ATOM 1904 C CA . SER A 1 237 ? 3.135 4.066 12.486 1.00 86.88 237 SER A CA 1
ATOM 1905 C C . SER A 1 237 ? 1.793 4.030 13.223 1.00 86.88 237 SER A C 1
ATOM 1907 O O . SER A 1 237 ? 0.768 4.453 12.686 1.00 86.88 237 SER A O 1
ATOM 1909 N N . GLU A 1 238 ? 1.803 3.600 14.485 1.00 90.00 238 GLU A N 1
ATOM 1910 C CA . GLU A 1 238 ? 0.623 3.613 15.363 1.00 90.00 238 GLU A CA 1
ATOM 1911 C C . GLU A 1 238 ? -0.159 4.938 15.285 1.00 90.00 238 GLU A C 1
ATOM 1913 O O . GLU A 1 238 ? -1.380 4.943 15.123 1.00 90.00 238 GLU A O 1
ATOM 1918 N N . ARG A 1 239 ? 0.544 6.079 15.344 1.00 86.94 239 ARG A N 1
ATOM 1919 C CA . ARG A 1 239 ? -0.079 7.411 15.282 1.00 86.94 239 ARG A CA 1
ATOM 1920 C C . ARG A 1 239 ? -0.751 7.657 13.932 1.00 86.94 239 ARG A C 1
ATOM 1922 O O . ARG A 1 239 ? -1.884 8.135 13.903 1.00 86.94 239 ARG A O 1
ATOM 1929 N N . SER A 1 240 ? -0.070 7.312 12.843 1.00 84.44 240 SER A N 1
ATOM 1930 C CA . SER A 1 240 ? -0.572 7.459 11.474 1.00 84.44 240 SER A CA 1
ATOM 1931 C C . SER A 1 240 ? -1.800 6.583 11.223 1.00 84.44 240 SER A C 1
ATOM 1933 O O . SER A 1 240 ? -2.804 7.060 10.692 1.00 84.44 240 SER A O 1
ATOM 1935 N N . LEU A 1 241 ? -1.779 5.329 11.680 1.00 89.44 241 LEU A N 1
ATOM 1936 C CA . LEU A 1 241 ? -2.918 4.418 11.567 1.00 89.44 241 LEU A CA 1
ATOM 1937 C C . LEU A 1 241 ? -4.125 4.933 12.357 1.00 89.44 241 LEU A C 1
ATOM 1939 O O . LEU A 1 241 ? -5.215 5.032 11.798 1.00 89.44 241 LEU A O 1
ATOM 1943 N N . ILE A 1 242 ? -3.938 5.352 13.615 1.00 90.44 242 ILE A N 1
ATOM 1944 C CA . ILE A 1 242 ? -5.022 5.922 14.437 1.00 90.44 242 ILE A CA 1
ATOM 1945 C C . ILE A 1 242 ? -5.642 7.152 13.761 1.00 90.44 242 ILE A C 1
ATOM 1947 O O . ILE A 1 242 ? -6.866 7.298 13.729 1.00 90.44 242 ILE A O 1
ATOM 1951 N N . GLN A 1 243 ? -4.815 8.048 13.220 1.00 85.25 243 GLN A N 1
ATOM 1952 C CA . GLN A 1 243 ? -5.287 9.250 12.533 1.00 85.25 243 GLN A CA 1
ATOM 1953 C C . GLN A 1 243 ? -6.055 8.923 11.247 1.00 85.25 243 GLN A C 1
ATOM 1955 O O . GLN A 1 243 ? -7.104 9.522 11.003 1.00 85.25 243 GLN A O 1
ATOM 1960 N N . THR A 1 244 ? -5.569 7.961 10.461 1.00 85.88 244 THR A N 1
ATOM 1961 C CA . THR A 1 244 ? -6.212 7.521 9.213 1.00 85.88 244 THR A CA 1
ATOM 1962 C C . THR A 1 244 ? -7.552 6.841 9.496 1.00 85.88 244 THR A C 1
ATOM 1964 O O . THR A 1 244 ? -8.570 7.231 8.930 1.00 85.88 244 THR A O 1
ATOM 1967 N N . ILE A 1 245 ? -7.599 5.918 10.464 1.00 88.75 245 ILE A N 1
ATOM 1968 C CA . ILE A 1 245 ? -8.841 5.278 10.938 1.00 88.75 245 ILE A CA 1
ATOM 1969 C C . ILE A 1 245 ? -9.847 6.334 11.421 1.00 88.75 245 ILE A C 1
ATOM 1971 O O . ILE A 1 245 ? -11.046 6.240 11.152 1.00 88.75 245 ILE A O 1
ATOM 1975 N N . GLY A 1 246 ? -9.360 7.382 12.093 1.00 88.44 246 GLY A N 1
ATOM 1976 C CA . GLY A 1 246 ? -10.174 8.490 12.589 1.00 88.44 246 GLY A CA 1
ATOM 1977 C C . GLY A 1 246 ? -10.954 9.250 11.511 1.00 88.44 246 GLY A C 1
ATOM 1978 O O . GLY A 1 246 ? -11.931 9.920 11.847 1.00 88.44 246 GLY A O 1
ATOM 1979 N N . ARG A 1 247 ? -10.592 9.127 10.226 1.00 86.00 247 ARG A N 1
ATOM 1980 C CA . ARG A 1 247 ? -11.326 9.756 9.114 1.00 86.00 247 ARG A CA 1
ATOM 1981 C C . ARG A 1 247 ? -12.726 9.172 8.921 1.00 86.00 247 ARG A C 1
ATOM 1983 O O . ARG A 1 247 ? -13.636 9.921 8.588 1.00 86.00 247 ARG A O 1
ATOM 1990 N N . ALA A 1 248 ? -12.933 7.899 9.259 1.00 86.62 248 ALA A N 1
ATOM 1991 C CA . ALA A 1 248 ? -14.254 7.266 9.236 1.00 86.62 248 ALA A CA 1
ATOM 1992 C C . ALA A 1 248 ? -15.103 7.569 10.488 1.00 86.62 248 ALA A C 1
ATOM 1994 O O . ALA A 1 248 ? -16.291 7.262 10.524 1.00 86.62 248 ALA A O 1
ATOM 1995 N N . ALA A 1 249 ? -14.529 8.169 11.539 1.00 88.12 249 ALA A N 1
ATOM 1996 C CA . ALA A 1 249 ? -15.187 8.284 12.847 1.00 88.12 249 ALA A CA 1
ATOM 1997 C C . ALA A 1 249 ? -16.363 9.279 12.892 1.00 88.12 249 ALA A C 1
ATOM 1999 O O . ALA A 1 249 ? -17.048 9.376 13.910 1.00 88.12 249 ALA A O 1
ATOM 2000 N N . ARG A 1 250 ? -16.588 10.044 11.817 1.00 86.62 250 ARG A N 1
ATOM 2001 C CA . ARG A 1 250 ? -17.651 11.060 11.723 1.00 86.62 250 ARG A CA 1
ATOM 2002 C C . ARG A 1 250 ? -18.930 10.555 11.055 1.00 86.62 250 ARG A C 1
ATOM 2004 O O . ARG A 1 250 ? -19.912 11.296 11.001 1.00 86.62 250 ARG A O 1
ATOM 2011 N N . ASN A 1 251 ? -18.927 9.306 10.596 1.00 87.00 251 ASN A N 1
ATOM 2012 C CA . ASN A 1 251 ? -20.058 8.652 9.959 1.00 87.00 251 ASN A CA 1
ATOM 2013 C C . ASN A 1 251 ? -20.630 7.550 10.862 1.00 87.00 251 ASN A C 1
ATOM 2015 O O . ASN A 1 251 ? -19.888 6.830 11.530 1.00 87.00 251 ASN A O 1
ATOM 2019 N N . LEU A 1 252 ? -21.957 7.394 10.870 1.00 86.19 252 LEU A N 1
ATOM 2020 C CA . LEU A 1 252 ? -22.641 6.368 11.668 1.00 86.19 252 LEU A CA 1
ATOM 2021 C C . LEU A 1 252 ? -22.240 4.943 11.271 1.00 86.19 252 LEU A C 1
ATOM 2023 O O . LEU A 1 252 ? -22.149 4.066 12.126 1.00 86.19 252 LEU A O 1
ATOM 2027 N N . SER A 1 253 ? -21.981 4.734 9.982 1.00 84.06 253 SER A N 1
ATOM 2028 C CA . SER A 1 253 ? -21.536 3.467 9.402 1.00 84.06 253 SER A CA 1
ATOM 2029 C C . SER A 1 253 ? -20.020 3.434 9.187 1.00 84.06 253 SER A C 1
ATOM 2031 O O . SER A 1 253 ? -19.529 2.612 8.420 1.00 84.06 253 SER A O 1
ATOM 2033 N N . GLY A 1 254 ? -19.285 4.322 9.866 1.00 87.00 254 GLY A N 1
ATOM 2034 C CA . GLY A 1 254 ? -17.842 4.478 9.750 1.00 87.00 254 GLY A CA 1
ATOM 2035 C C . GLY A 1 254 ? -17.069 3.179 9.979 1.00 87.00 254 GLY A C 1
ATOM 2036 O O . GLY A 1 254 ? -17.078 2.616 11.080 1.00 87.00 254 GLY A O 1
ATOM 2037 N N . ARG A 1 255 ? -16.345 2.733 8.952 1.00 86.38 255 ARG A N 1
ATOM 2038 C CA . ARG A 1 255 ? -15.494 1.543 8.967 1.00 86.38 255 ARG A CA 1
ATOM 2039 C C . ARG A 1 255 ? -14.098 1.865 8.440 1.00 86.38 255 ARG A C 1
ATOM 2041 O O . ARG A 1 255 ? -13.934 2.670 7.531 1.00 86.38 255 ARG A O 1
ATOM 2048 N N . ALA A 1 256 ? -13.099 1.189 8.996 1.00 86.44 256 ALA A N 1
ATOM 2049 C CA . ALA A 1 256 ? -11.761 1.124 8.426 1.00 86.44 256 ALA A CA 1
ATOM 2050 C C . ALA A 1 256 ? -11.448 -0.328 8.035 1.00 86.44 256 ALA A C 1
ATOM 2052 O O . ALA A 1 256 ? -11.781 -1.246 8.790 1.00 86.44 256 ALA A O 1
ATOM 2053 N N . ILE A 1 257 ? -10.848 -0.528 6.863 1.00 79.94 257 ILE A N 1
ATOM 2054 C CA . ILE A 1 257 ? -10.331 -1.815 6.386 1.00 79.94 257 ILE A CA 1
ATOM 2055 C C . ILE A 1 257 ? -8.825 -1.655 6.206 1.00 79.94 257 ILE A C 1
ATOM 2057 O O . ILE A 1 257 ? -8.377 -0.741 5.519 1.00 79.94 257 ILE A O 1
ATOM 2061 N N . LEU A 1 258 ? -8.057 -2.517 6.863 1.00 82.88 258 LEU A N 1
ATOM 2062 C CA . LEU A 1 258 ? -6.604 -2.566 6.757 1.00 82.88 258 LEU A CA 1
ATOM 2063 C C . LEU A 1 258 ? -6.269 -3.818 5.945 1.00 82.88 258 LEU A C 1
ATOM 2065 O O . LEU A 1 258 ? -6.531 -4.922 6.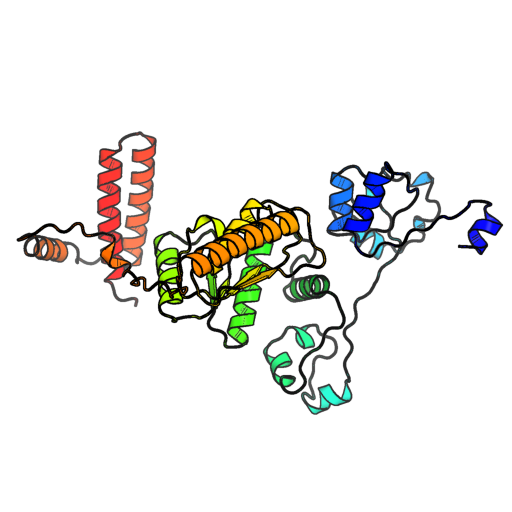418 1.00 82.88 258 LEU A O 1
ATOM 2069 N N . TYR A 1 259 ? -5.756 -3.635 4.731 1.00 66.44 259 TYR A N 1
ATOM 2070 C CA . TYR A 1 259 ? -5.257 -4.722 3.892 1.00 66.44 259 TYR A CA 1
ATOM 2071 C C . TYR A 1 259 ? -3.794 -4.964 4.249 1.00 66.44 259 TYR A C 1
ATOM 2073 O O . TYR A 1 259 ? -2.997 -4.028 4.225 1.00 66.44 259 TYR A O 1
ATOM 2081 N N . ALA A 1 260 ? -3.482 -6.183 4.668 1.00 68.44 260 ALA A N 1
ATOM 2082 C CA . ALA A 1 260 ? -2.171 -6.586 5.154 1.00 68.44 260 ALA A CA 1
ATOM 2083 C C . ALA A 1 260 ? -2.092 -8.112 5.208 1.00 68.44 260 ALA A C 1
ATOM 2085 O O . ALA A 1 260 ? -3.114 -8.765 5.446 1.00 68.44 260 ALA A O 1
ATOM 2086 N N . ASP A 1 261 ? -0.880 -8.649 5.110 1.00 64.62 261 ASP A N 1
ATOM 2087 C CA . ASP A 1 261 ? -0.632 -10.086 5.249 1.00 64.62 261 ASP A CA 1
ATOM 2088 C C . ASP A 1 261 ? -0.508 -10.493 6.720 1.00 64.62 261 ASP A C 1
ATOM 2090 O O . ASP A 1 261 ? -0.864 -11.604 7.116 1.00 64.62 261 ASP A O 1
ATOM 2094 N N . ARG A 1 262 ? -0.030 -9.571 7.567 1.00 73.88 262 ARG A N 1
ATOM 2095 C CA . ARG A 1 262 ? 0.136 -9.788 9.011 1.00 73.88 262 ARG A CA 1
ATOM 2096 C C . ARG A 1 262 ? -0.333 -8.607 9.852 1.00 73.88 262 ARG A C 1
ATOM 2098 O O . ARG A 1 262 ? -0.355 -7.464 9.414 1.00 73.88 262 ARG A O 1
ATOM 2105 N N . ILE A 1 263 ? -0.643 -8.865 11.121 1.00 87.50 263 ILE A N 1
ATOM 2106 C CA . ILE A 1 263 ? -0.910 -7.799 12.096 1.00 87.50 263 ILE A CA 1
ATOM 2107 C C . ILE A 1 263 ? 0.423 -7.348 12.696 1.00 87.50 263 ILE A C 1
ATOM 2109 O O . ILE A 1 263 ? 1.043 -8.087 13.458 1.00 87.50 263 ILE A O 1
ATOM 2113 N N . THR A 1 264 ? 0.863 -6.133 12.367 1.00 89.94 264 THR A N 1
ATOM 2114 C CA . THR A 1 264 ? 2.050 -5.533 12.995 1.00 89.94 264 THR A CA 1
ATOM 2115 C C . THR A 1 264 ? 1.748 -5.006 14.392 1.00 89.94 264 THR A C 1
ATOM 2117 O O . THR A 1 264 ? 0.603 -4.755 14.766 1.00 89.94 264 THR A O 1
ATOM 2120 N N . ASP A 1 265 ? 2.802 -4.737 15.149 1.00 95.44 265 ASP A N 1
ATOM 2121 C CA . ASP A 1 265 ? 2.751 -4.069 16.446 1.00 95.44 265 ASP A CA 1
ATOM 2122 C C . ASP A 1 265 ? 2.027 -2.712 16.392 1.00 95.44 265 ASP A C 1
ATOM 2124 O O . ASP A 1 265 ? 1.204 -2.382 17.253 1.00 95.44 265 ASP A O 1
ATOM 2128 N N . SER A 1 266 ? 2.312 -1.924 15.349 1.00 92.56 266 SER A N 1
ATOM 2129 C CA . SER A 1 266 ? 1.669 -0.629 15.109 1.00 92.56 266 SER A CA 1
ATOM 2130 C C . SER A 1 266 ? 0.177 -0.787 14.810 1.00 92.56 266 SER A C 1
ATOM 2132 O O . SER A 1 266 ? -0.635 -0.028 15.349 1.00 92.56 266 SER A O 1
ATOM 2134 N N . MET A 1 267 ? -0.196 -1.798 14.018 1.00 95.06 267 MET A N 1
ATOM 2135 C CA . MET A 1 267 ? -1.596 -2.135 13.758 1.00 95.06 267 MET A CA 1
ATOM 2136 C C . MET A 1 267 ? -2.299 -2.596 15.029 1.00 95.06 267 MET A C 1
ATOM 2138 O O . MET A 1 267 ? -3.367 -2.080 15.347 1.00 95.06 267 MET A O 1
ATOM 2142 N N . GLN A 1 268 ? -1.696 -3.511 15.789 1.00 97.50 268 GLN A N 1
ATOM 2143 C CA . GLN A 1 268 ? -2.282 -4.039 17.014 1.00 97.50 268 GLN A CA 1
ATOM 2144 C C . GLN A 1 268 ? -2.565 -2.918 18.016 1.00 97.50 268 GLN A C 1
ATOM 2146 O O . GLN A 1 268 ? -3.663 -2.852 18.566 1.00 97.50 268 GLN A O 1
ATOM 2151 N N . ARG A 1 269 ? -1.616 -1.996 18.228 1.00 96.94 269 ARG A N 1
ATOM 2152 C CA . ARG A 1 269 ? -1.822 -0.836 19.110 1.00 96.94 269 ARG A CA 1
ATOM 2153 C C . ARG A 1 269 ? -2.917 0.096 18.587 1.00 96.94 269 ARG A C 1
ATOM 2155 O O . ARG A 1 269 ? -3.780 0.507 19.365 1.00 96.94 269 ARG A O 1
ATOM 2162 N N . ALA A 1 270 ? -2.941 0.379 17.284 1.00 95.94 270 ALA A N 1
ATOM 2163 C CA . ALA A 1 270 ? -3.961 1.230 16.670 1.00 95.94 270 ALA A CA 1
ATOM 2164 C C . ALA A 1 270 ? -5.377 0.624 16.746 1.00 95.94 270 ALA A C 1
ATOM 2166 O O . ALA A 1 270 ? -6.335 1.333 17.076 1.00 95.94 270 ALA A O 1
ATOM 2167 N N . ILE A 1 271 ? -5.513 -0.680 16.487 1.00 95.81 271 ILE A N 1
ATOM 2168 C CA . ILE A 1 271 ? -6.770 -1.433 16.590 1.00 95.81 271 ILE A CA 1
ATOM 2169 C C . ILE A 1 271 ? -7.240 -1.442 18.045 1.00 95.81 271 ILE A C 1
ATOM 2171 O O . ILE A 1 271 ? -8.351 -0.988 18.323 1.00 95.81 271 ILE A O 1
ATOM 2175 N N . SER A 1 272 ? -6.374 -1.843 18.979 1.00 97.31 272 SER A N 1
ATOM 2176 C CA . SER A 1 272 ? -6.695 -1.885 20.409 1.00 97.31 272 SER A CA 1
ATOM 2177 C C . SER A 1 272 ? -7.131 -0.519 20.945 1.00 97.31 272 SER A C 1
ATOM 2179 O O . SER A 1 272 ? -8.114 -0.422 21.679 1.00 97.31 272 SER A O 1
ATOM 2181 N N . GLU A 1 273 ? -6.450 0.567 20.566 1.00 97.44 273 GLU A N 1
ATOM 2182 C CA . GLU A 1 273 ? -6.836 1.918 20.987 1.00 97.44 273 GLU A CA 1
ATOM 2183 C C . GLU A 1 273 ? -8.177 2.352 20.370 1.00 97.44 273 GLU A C 1
ATOM 2185 O O . GLU A 1 273 ? -8.996 2.987 21.044 1.00 97.44 273 GLU A O 1
ATOM 2190 N N . THR A 1 274 ? -8.444 1.975 19.117 1.00 94.94 274 THR A N 1
ATOM 2191 C CA . THR A 1 274 ? -9.725 2.240 18.443 1.00 94.94 274 THR A CA 1
ATOM 2192 C C . THR A 1 274 ? -10.874 1.502 19.132 1.00 94.94 274 THR A C 1
ATOM 2194 O O . THR A 1 274 ? -11.905 2.107 19.443 1.00 94.94 274 THR A O 1
ATOM 2197 N N . GLU A 1 275 ? -10.694 0.219 19.439 1.00 95.81 275 GLU A N 1
ATOM 2198 C CA . GLU A 1 275 ? -11.677 -0.599 20.152 1.00 95.81 275 GLU A CA 1
ATOM 2199 C C . GLU A 1 275 ? -11.912 -0.089 21.574 1.00 95.81 275 GLU A C 1
ATOM 2201 O O . GLU A 1 275 ? -13.061 0.086 21.989 1.00 95.81 275 GLU A O 1
ATOM 2206 N N . ARG A 1 276 ? -10.842 0.264 22.297 1.00 97.88 276 ARG A N 1
ATOM 2207 C CA . ARG A 1 276 ? -10.932 0.844 23.641 1.00 97.88 276 ARG A CA 1
ATOM 2208 C C . ARG A 1 276 ? -11.744 2.141 23.645 1.00 97.88 276 ARG A C 1
ATOM 2210 O O . ARG A 1 276 ? -12.536 2.368 24.565 1.00 97.88 276 ARG A O 1
ATOM 2217 N N . ARG A 1 277 ? -11.557 3.013 22.645 1.00 96.62 277 ARG A N 1
ATOM 2218 C CA . ARG A 1 277 ? -12.348 4.249 22.487 1.00 96.62 277 ARG A CA 1
ATOM 2219 C C . ARG A 1 277 ? -13.810 3.938 22.187 1.00 96.62 277 ARG A C 1
ATOM 2221 O O . ARG A 1 277 ? -14.680 4.478 22.872 1.00 96.62 277 ARG A O 1
ATOM 2228 N N . ARG A 1 278 ? -14.073 3.045 21.229 1.00 94.69 278 ARG A N 1
ATOM 2229 C CA . ARG A 1 278 ? -15.430 2.644 20.832 1.00 94.69 278 ARG A CA 1
ATOM 2230 C C . ARG A 1 278 ? -16.207 2.047 22.006 1.00 94.69 278 ARG A C 1
ATOM 2232 O O . ARG A 1 278 ? -17.328 2.476 22.260 1.00 94.69 278 ARG A O 1
ATOM 2239 N N . ALA A 1 279 ? -15.600 1.138 22.767 1.00 96.38 279 ALA A N 1
ATOM 2240 C CA . ALA A 1 279 ? -16.233 0.515 23.927 1.00 96.38 279 ALA A CA 1
ATOM 2241 C C . ALA A 1 279 ? -16.620 1.549 25.000 1.00 96.38 279 ALA A C 1
ATOM 2243 O O . ALA A 1 279 ? -17.745 1.535 25.502 1.00 96.38 279 ALA A O 1
ATOM 2244 N N . LYS A 1 280 ? -15.728 2.507 25.309 1.00 97.06 280 LYS A N 1
ATOM 2245 C CA . LYS A 1 280 ? -16.039 3.603 26.247 1.00 97.06 280 LYS A CA 1
ATOM 2246 C C . LYS A 1 280 ? -17.194 4.475 25.754 1.00 97.06 280 LYS A C 1
ATOM 2248 O O . LYS A 1 280 ? -18.060 4.832 26.548 1.00 97.06 280 LYS A O 1
ATOM 2253 N N . GLN A 1 281 ? -17.213 4.807 24.465 1.00 95.19 281 GLN A N 1
ATOM 2254 C CA . GLN A 1 281 ? -18.279 5.611 23.860 1.00 95.19 281 GLN A CA 1
ATOM 2255 C C . GLN A 1 281 ? -19.625 4.880 23.896 1.00 95.19 281 GLN A C 1
ATOM 2257 O O . GLN A 1 281 ? -20.627 5.468 24.286 1.00 95.19 281 GLN A O 1
ATOM 2262 N N . GLN A 1 282 ? -19.652 3.589 23.558 1.00 94.94 282 GLN A N 1
ATOM 2263 C CA . GLN A 1 282 ? -20.868 2.773 23.605 1.00 94.94 282 GLN A CA 1
ATOM 2264 C C . GLN A 1 282 ? -21.419 2.642 25.028 1.00 94.94 282 GLN A C 1
ATOM 2266 O O . GLN A 1 282 ? -22.616 2.830 25.233 1.00 94.94 282 GLN A O 1
ATOM 2271 N N . ALA A 1 283 ? -20.555 2.390 26.017 1.00 96.50 283 ALA A N 1
ATOM 2272 C CA . ALA A 1 283 ? -20.960 2.315 27.419 1.00 96.50 283 ALA A CA 1
ATOM 2273 C C . ALA A 1 283 ? -21.517 3.655 27.928 1.00 96.50 283 ALA A C 1
ATOM 2275 O O . ALA A 1 283 ? -22.561 3.687 28.579 1.00 96.50 283 ALA A O 1
ATOM 2276 N N . PHE A 1 284 ? -20.858 4.767 27.589 1.00 97.38 284 PHE A N 1
ATOM 2277 C CA . PHE A 1 284 ? -21.335 6.106 27.931 1.00 97.38 284 PHE A CA 1
ATOM 2278 C C . PHE A 1 284 ? -22.698 6.401 27.292 1.00 97.38 284 PHE A C 1
ATOM 2280 O O . PHE A 1 284 ? -23.604 6.876 27.975 1.00 97.38 284 PHE A O 1
ATOM 2287 N N . ASN A 1 285 ? -22.860 6.068 26.011 1.00 96.12 285 ASN A N 1
ATOM 2288 C CA . ASN A 1 285 ? -24.105 6.263 25.277 1.00 96.12 285 ASN A CA 1
ATOM 2289 C C . ASN A 1 285 ? -25.255 5.444 25.870 1.00 96.12 285 ASN A C 1
ATOM 2291 O O . ASN A 1 285 ? -26.338 5.985 26.069 1.00 96.12 285 ASN A O 1
ATOM 2295 N N . ALA A 1 286 ? -25.013 4.174 26.203 1.00 95.38 286 ALA A N 1
ATOM 2296 C CA . ALA A 1 286 ? -26.010 3.309 26.828 1.00 95.38 286 ALA A CA 1
ATOM 2297 C C . ALA A 1 286 ? -26.437 3.831 28.209 1.00 95.38 286 ALA A C 1
ATOM 2299 O O . ALA A 1 286 ? -27.629 3.871 28.504 1.00 95.38 286 ALA A O 1
ATOM 2300 N N . LEU A 1 287 ? -25.480 4.292 29.024 1.00 96.62 287 LEU A N 1
ATOM 2301 C CA . LEU A 1 287 ? -25.754 4.843 30.354 1.00 96.62 287 LEU A CA 1
ATOM 2302 C C . LEU A 1 287 ? -26.610 6.119 30.302 1.00 96.62 287 LEU A C 1
ATOM 2304 O O . LEU A 1 287 ? -27.424 6.345 31.191 1.00 96.62 287 LEU A O 1
ATOM 2308 N N . HIS A 1 288 ? -26.434 6.942 29.267 1.00 96.25 288 HIS A N 1
ATOM 2309 C CA . HIS A 1 288 ? -27.106 8.240 29.132 1.00 96.25 288 HIS A CA 1
ATOM 2310 C C . HIS A 1 288 ? -28.267 8.235 28.125 1.00 96.25 288 HIS A C 1
ATOM 2312 O O . HIS A 1 288 ? -28.845 9.287 27.863 1.00 96.25 288 HIS A O 1
ATOM 2318 N N . GLY A 1 289 ? -28.606 7.084 27.535 1.00 94.38 289 GLY A N 1
ATOM 2319 C CA . GLY A 1 289 ? -29.654 6.982 26.513 1.00 94.38 289 GLY A CA 1
ATOM 2320 C C . GLY A 1 289 ? -29.359 7.775 25.230 1.00 94.38 289 GLY A C 1
ATOM 2321 O O . GLY A 1 289 ? -30.284 8.243 24.570 1.00 94.38 289 GLY A O 1
ATOM 2322 N N . ILE A 1 290 ? -28.083 7.960 24.877 1.00 94.31 290 ILE A N 1
ATOM 2323 C CA . ILE A 1 290 ? -27.664 8.727 23.696 1.00 94.31 290 ILE A CA 1
ATOM 2324 C C . ILE A 1 290 ? -27.630 7.801 22.477 1.00 94.31 290 ILE A C 1
ATOM 2326 O O . ILE A 1 290 ? -26.817 6.881 22.403 1.00 94.31 290 ILE A O 1
ATOM 2330 N N . ALA A 1 291 ? -28.469 8.077 21.481 1.00 90.94 291 ALA A N 1
ATOM 2331 C CA . ALA A 1 291 ? -28.363 7.449 20.169 1.00 90.94 291 ALA A CA 1
ATOM 2332 C C . ALA A 1 291 ? -27.344 8.217 19.303 1.00 90.94 291 ALA A C 1
ATOM 2334 O O . ALA A 1 291 ? -27.478 9.438 19.177 1.00 90.94 291 ALA A O 1
ATOM 2335 N N . PRO A 1 292 ? -26.342 7.555 18.689 1.00 90.19 292 PRO A N 1
ATOM 2336 C CA . PRO A 1 292 ? -25.448 8.203 17.733 1.00 90.19 292 PRO A CA 1
ATOM 2337 C C . PRO A 1 292 ? -26.241 8.850 16.591 1.00 90.19 292 PRO A C 1
ATOM 2339 O O . PRO A 1 292 ? -27.115 8.217 16.000 1.00 90.19 292 PRO A O 1
ATOM 2342 N N . GLN A 1 293 ? -25.926 10.104 16.264 1.00 88.00 293 GLN A N 1
ATOM 2343 C CA . GLN A 1 293 ? -26.561 10.843 15.170 1.00 88.00 293 GLN A CA 1
ATOM 2344 C C . GLN A 1 293 ? -25.527 11.266 14.130 1.00 88.00 293 GLN A C 1
ATOM 2346 O O . GLN A 1 293 ? -24.384 11.577 14.463 1.00 88.00 293 GLN A O 1
ATOM 2351 N N . ALA A 1 294 ? -25.939 11.285 12.862 1.00 82.38 294 ALA A N 1
ATOM 2352 C CA . ALA A 1 294 ? -25.092 11.757 11.777 1.00 82.38 294 ALA A CA 1
ATOM 2353 C C . ALA A 1 294 ? -24.821 13.260 11.930 1.00 82.38 294 ALA A C 1
ATOM 2355 O O . ALA A 1 294 ? -25.742 14.054 12.146 1.00 82.38 294 ALA A O 1
ATOM 2356 N N . ILE A 1 295 ? -23.556 13.654 11.789 1.00 82.94 295 ILE A N 1
ATOM 2357 C CA . ILE A 1 295 ? -23.150 15.057 11.841 1.00 82.94 295 ILE A CA 1
ATOM 2358 C C . ILE A 1 295 ? -23.667 15.759 10.583 1.00 82.94 295 ILE A C 1
ATOM 2360 O O . ILE A 1 295 ? -23.255 15.444 9.470 1.00 82.94 295 ILE A O 1
ATOM 2364 N N . LYS A 1 296 ? -24.542 16.755 10.753 1.00 76.31 296 LYS A N 1
ATOM 2365 C CA . LYS A 1 296 ? -24.981 17.634 9.661 1.00 76.31 296 LYS A CA 1
ATOM 2366 C C . LYS A 1 296 ? -24.097 18.876 9.623 1.00 76.31 296 LYS A C 1
ATOM 2368 O O . LYS A 1 296 ? -24.336 19.834 10.355 1.00 76.31 296 LYS A O 1
ATOM 2373 N N . LYS A 1 297 ? -23.068 18.860 8.775 1.00 79.19 297 LYS A N 1
ATOM 2374 C CA . LYS A 1 297 ? -22.163 19.999 8.565 1.00 79.19 297 LYS A CA 1
ATOM 2375 C C . LYS A 1 297 ? -22.418 20.608 7.188 1.00 79.19 297 LYS A C 1
ATOM 2377 O O . LYS A 1 297 ? -22.380 19.887 6.196 1.00 79.19 297 LYS A O 1
ATOM 2382 N N . LYS A 1 298 ? -22.641 21.924 7.103 1.00 76.31 298 LYS A N 1
ATOM 2383 C CA . LYS A 1 298 ? -22.759 22.605 5.801 1.00 76.31 298 LYS A CA 1
ATOM 2384 C C . LYS A 1 298 ? -21.461 22.439 4.999 1.00 76.31 298 LYS A C 1
ATOM 2386 O O . LYS A 1 298 ? -20.367 22.404 5.571 1.00 76.31 298 LYS A O 1
ATOM 2391 N N . VAL A 1 299 ? -21.584 22.296 3.685 1.00 70.81 299 VAL A N 1
ATOM 2392 C CA . VAL A 1 299 ? -20.451 22.421 2.763 1.00 70.81 299 VAL A CA 1
ATOM 2393 C C . VAL A 1 299 ? -20.250 23.920 2.557 1.00 70.81 299 VAL A C 1
ATOM 2395 O O . VAL A 1 299 ? -21.179 24.595 2.126 1.00 70.81 299 VAL A O 1
ATOM 2398 N N . ALA A 1 300 ? -19.112 24.458 2.998 1.00 58.47 300 ALA A N 1
ATOM 2399 C CA . ALA A 1 300 ? -18.792 25.869 2.795 1.00 58.47 300 ALA A CA 1
ATOM 2400 C C . ALA A 1 300 ? -18.390 26.081 1.332 1.00 58.47 300 ALA A C 1
ATOM 2402 O O . ALA A 1 300 ? -17.682 25.238 0.773 1.00 58.47 300 ALA A O 1
ATOM 2403 N N . ASP A 1 301 ? -18.829 27.180 0.721 1.00 51.75 301 ASP A N 1
ATOM 2404 C CA . ASP A 1 301 ? -18.320 27.564 -0.591 1.00 51.75 301 ASP A CA 1
ATOM 2405 C C . ASP A 1 301 ? -16.900 28.109 -0.448 1.00 51.75 301 ASP A C 1
ATOM 2407 O O . ASP A 1 301 ? -16.594 28.856 0.480 1.00 51.75 301 ASP A O 1
ATOM 2411 N N . VAL A 1 302 ? -16.023 27.746 -1.385 1.00 48.06 302 VAL A N 1
ATOM 2412 C CA . VAL A 1 302 ? -14.618 28.196 -1.400 1.00 48.06 302 VAL A CA 1
ATOM 2413 C C . VAL A 1 302 ? -14.534 29.736 -1.435 1.00 48.06 302 VAL A C 1
ATOM 2415 O O . VAL A 1 302 ? -13.611 30.324 -0.877 1.00 48.06 302 VAL A O 1
ATOM 2418 N N . MET A 1 303 ? -15.568 30.391 -1.981 1.00 44.47 303 MET A N 1
ATOM 2419 C CA . MET A 1 303 ? -15.758 31.848 -2.044 1.00 44.47 303 MET A CA 1
ATOM 2420 C C . MET A 1 303 ? -16.049 32.527 -0.686 1.00 44.47 303 MET A C 1
ATOM 2422 O O . MET A 1 303 ? -15.836 33.731 -0.556 1.00 44.47 303 MET A O 1
ATOM 2426 N N . ASP A 1 304 ? -16.518 31.796 0.332 1.00 42.06 304 ASP A N 1
ATOM 2427 C CA . ASP A 1 304 ? -16.942 32.371 1.626 1.00 42.06 304 ASP A CA 1
ATOM 2428 C C . ASP A 1 304 ? -15.774 32.606 2.604 1.00 42.06 304 ASP A C 1
ATOM 2430 O O . ASP A 1 304 ? -15.938 33.237 3.648 1.00 42.06 304 ASP A O 1
ATOM 2434 N N . LEU A 1 305 ? -14.569 32.127 2.285 1.00 37.78 305 LEU A N 1
ATOM 2435 C CA . LEU A 1 305 ? -13.413 32.176 3.190 1.00 37.78 305 LEU A CA 1
ATOM 2436 C C . LEU A 1 305 ? -12.643 33.512 3.161 1.00 37.78 305 LEU A C 1
ATOM 2438 O O . LEU A 1 305 ? -11.678 33.671 3.907 1.00 37.78 305 LEU A O 1
ATOM 2442 N N . GLY A 1 306 ? -13.071 34.479 2.339 1.00 39.72 306 GLY A N 1
ATOM 2443 C CA . GLY A 1 306 ? -12.400 35.776 2.167 1.00 39.72 306 GLY A CA 1
ATOM 2444 C C . GLY A 1 306 ? -13.179 37.014 2.626 1.00 39.72 306 GLY A C 1
ATOM 2445 O O . GLY A 1 306 ? -12.612 38.105 2.630 1.00 39.72 306 GLY A O 1
ATOM 2446 N N . GLN A 1 307 ? -14.454 36.899 3.011 1.00 32.03 307 GLN A N 1
ATOM 2447 C CA . GLN A 1 307 ? -15.265 38.067 3.373 1.00 32.03 307 GLN A CA 1
ATOM 2448 C C . GLN A 1 307 ? -15.592 38.075 4.866 1.00 32.03 307 GLN A C 1
ATOM 2450 O O . GLN A 1 307 ? -16.542 37.451 5.332 1.00 32.03 307 GLN A O 1
ATOM 2455 N N . ALA A 1 308 ? -14.821 38.852 5.630 1.00 32.16 308 ALA A N 1
ATOM 2456 C CA . ALA A 1 308 ? -15.335 39.381 6.886 1.00 32.16 308 ALA A CA 1
ATOM 2457 C C . ALA A 1 308 ? -16.569 40.257 6.578 1.00 32.16 308 ALA A C 1
ATOM 2459 O O . ALA A 1 308 ? -16.547 41.013 5.602 1.00 32.16 308 ALA A O 1
ATOM 2460 N N . PRO A 1 309 ? -17.641 40.203 7.385 1.00 34.84 309 PRO A N 1
ATOM 2461 C CA . PRO A 1 309 ? -18.837 40.983 7.119 1.00 34.84 309 PRO A CA 1
ATOM 2462 C C . PRO A 1 309 ? -18.560 42.449 7.462 1.00 34.84 309 PRO A C 1
ATOM 2464 O O . PRO A 1 309 ? -18.633 42.843 8.625 1.00 34.84 309 PRO A O 1
ATOM 2467 N N . GLN A 1 310 ? -18.242 43.271 6.461 1.00 32.59 310 GLN A N 1
ATOM 2468 C CA . GLN A 1 310 ? -18.290 44.725 6.602 1.00 32.59 310 GLN A CA 1
ATOM 2469 C C . GLN A 1 310 ? -19.408 45.311 5.744 1.00 32.59 310 GLN A C 1
ATOM 2471 O O . GLN A 1 310 ? -19.528 45.077 4.543 1.00 32.59 310 GLN A O 1
ATOM 2476 N N . GLN A 1 311 ? -20.276 46.027 6.448 1.00 34.59 311 GLN A N 1
ATOM 2477 C CA . GLN A 1 311 ? -21.446 46.734 5.961 1.00 34.59 311 GLN A CA 1
ATOM 2478 C C . GLN A 1 311 ? -21.054 47.874 5.009 1.00 34.59 311 GLN A C 1
ATOM 2480 O O . GLN A 1 311 ? -20.114 48.605 5.292 1.00 34.59 311 GLN A O 1
ATOM 2485 N N . GLY A 1 312 ? -21.870 48.075 3.969 1.00 40.56 312 GLY A N 1
ATOM 2486 C CA . GLY A 1 312 ? -22.163 49.392 3.388 1.00 40.56 312 GLY A CA 1
ATOM 2487 C C . GLY A 1 312 ? -21.120 50.031 2.455 1.00 40.56 312 GLY A C 1
ATOM 2488 O O . GLY A 1 312 ? -19.988 50.299 2.826 1.00 40.56 312 GLY A O 1
ATOM 2489 N N . ASP A 1 313 ? -21.573 50.383 1.249 1.00 37.16 313 ASP A N 1
ATOM 2490 C CA . ASP A 1 313 ? -21.052 51.460 0.382 1.00 37.16 313 ASP A CA 1
ATOM 2491 C C . ASP A 1 313 ? -19.768 51.304 -0.456 1.00 37.16 313 ASP A C 1
ATOM 2493 O O . ASP A 1 313 ? -19.477 52.184 -1.269 1.00 37.16 313 ASP A O 1
ATOM 2497 N N . THR A 1 314 ? -19.042 50.184 -0.436 1.00 36.56 314 THR A N 1
ATOM 2498 C CA . THR A 1 314 ? -17.814 50.056 -1.266 1.00 36.56 314 THR A CA 1
ATOM 2499 C C . THR A 1 314 ? -18.028 49.537 -2.699 1.00 36.56 314 THR A C 1
ATOM 2501 O O . THR A 1 314 ? -17.109 49.590 -3.518 1.00 36.56 314 THR A O 1
ATOM 2504 N N . LYS A 1 315 ? -19.242 49.085 -3.055 1.00 38.72 315 LYS A N 1
ATOM 2505 C CA . LYS A 1 315 ? -19.527 48.449 -4.362 1.00 38.72 315 LYS A CA 1
ATOM 2506 C C . LYS A 1 315 ? -19.408 49.382 -5.574 1.00 38.72 315 LYS A C 1
ATOM 2508 O O . LYS A 1 315 ? -19.162 48.906 -6.672 1.00 38.72 315 LYS A O 1
ATOM 2513 N N . LEU A 1 316 ? -19.552 50.698 -5.408 1.00 34.16 316 LEU A N 1
ATOM 2514 C CA . LEU A 1 316 ? -19.562 51.636 -6.543 1.00 34.16 316 LEU A CA 1
ATOM 2515 C C . LEU A 1 316 ? -18.164 52.124 -6.959 1.00 34.16 316 LEU A C 1
ATOM 2517 O O . LEU A 1 316 ? -17.974 52.504 -8.111 1.00 34.16 316 LEU A O 1
ATOM 2521 N N . ARG A 1 317 ? -17.167 52.077 -6.062 1.00 34.16 317 ARG A N 1
ATOM 2522 C CA . ARG A 1 317 ? -15.785 52.485 -6.384 1.00 34.16 317 ARG A CA 1
ATOM 2523 C C . ARG A 1 317 ? -14.986 51.384 -7.086 1.00 34.16 317 ARG A C 1
ATOM 2525 O O . ARG A 1 317 ? -14.242 51.691 -8.009 1.00 34.16 317 ARG A O 1
ATOM 2532 N N . GLN A 1 318 ? -15.200 50.117 -6.726 1.00 40.31 318 GLN A N 1
ATOM 2533 C CA . GLN A 1 318 ? -14.465 48.989 -7.319 1.00 40.31 318 GLN A CA 1
ATOM 2534 C C . GLN A 1 318 ? -14.846 48.725 -8.786 1.00 40.31 318 GLN A C 1
ATOM 2536 O O . GLN A 1 318 ? -13.980 48.398 -9.593 1.00 40.31 318 GLN A O 1
ATOM 2541 N N . VAL A 1 319 ? -16.102 48.975 -9.176 1.00 39.84 319 VAL A N 1
ATOM 2542 C CA . VAL A 1 319 ? -16.566 48.798 -10.569 1.00 39.84 319 VAL A CA 1
ATOM 2543 C C . VAL A 1 319 ? -15.931 49.828 -11.521 1.00 39.84 319 VAL A C 1
ATOM 2545 O O . VAL A 1 319 ? -15.638 49.524 -12.681 1.00 39.84 319 VAL A O 1
ATOM 2548 N N . ALA A 1 320 ? -15.649 51.041 -11.029 1.00 32.38 320 ALA A N 1
ATOM 2549 C CA . ALA A 1 320 ? -14.978 52.087 -11.803 1.00 32.38 320 ALA A CA 1
ATOM 2550 C C . ALA A 1 320 ? -13.476 51.802 -12.011 1.00 32.38 320 ALA A C 1
ATOM 2552 O O . ALA A 1 320 ? -12.910 52.187 -13.035 1.00 32.38 320 ALA A O 1
ATOM 2553 N N . GLU A 1 321 ? -12.841 51.094 -11.073 1.00 37.62 321 GLU A N 1
ATOM 2554 C CA . GLU A 1 32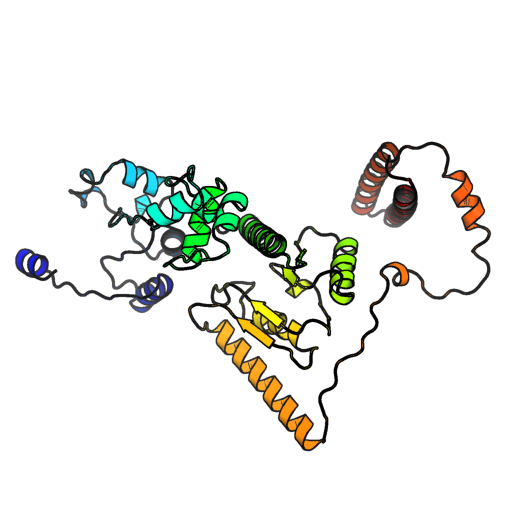1 ? -11.422 50.725 -11.134 1.00 37.62 321 GLU A CA 1
ATOM 2555 C C . GLU A 1 321 ? -11.195 49.452 -11.971 1.00 37.62 321 GLU A C 1
ATOM 2557 O O . GLU A 1 321 ? -10.311 49.426 -12.831 1.00 37.62 321 GLU A O 1
ATOM 2562 N N . GLN A 1 322 ? -12.088 48.459 -11.851 1.00 37.81 322 GLN A N 1
ATOM 2563 C CA . GLN A 1 322 ? -12.116 47.249 -12.691 1.00 37.81 322 GLN A CA 1
ATOM 2564 C C . GLN A 1 322 ? -12.298 47.561 -14.185 1.00 37.81 322 GLN A C 1
ATOM 2566 O O . GLN A 1 322 ? -11.776 46.850 -15.042 1.00 37.81 322 GLN A O 1
ATOM 2571 N N . SER A 1 323 ? -12.979 48.661 -14.519 1.00 37.66 323 SER A N 1
ATOM 2572 C CA . SER A 1 323 ? -13.181 49.084 -15.910 1.00 37.66 323 SER A CA 1
ATOM 2573 C C . SER A 1 323 ? -11.910 49.646 -16.572 1.00 37.66 323 SER A C 1
ATOM 2575 O O . SER A 1 323 ? -11.817 49.637 -17.798 1.00 37.66 323 SER A O 1
ATOM 2577 N N . ARG A 1 324 ? -10.907 50.108 -15.803 1.00 39.59 324 ARG A N 1
ATOM 2578 C CA . ARG A 1 324 ? -9.645 50.651 -16.356 1.00 39.59 324 ARG A CA 1
ATOM 2579 C C . ARG A 1 324 ? -8.599 49.571 -16.656 1.00 39.59 324 ARG A C 1
ATOM 2581 O O . ARG A 1 324 ? -7.776 49.778 -17.540 1.00 39.59 324 ARG A O 1
ATOM 2588 N N . LEU A 1 325 ? -8.652 48.425 -15.973 1.00 43.91 325 LEU A N 1
ATOM 2589 C CA . LEU A 1 325 ? -7.701 47.311 -16.138 1.00 43.91 325 LEU A CA 1
ATOM 2590 C C . LEU A 1 325 ? -8.051 46.354 -17.294 1.00 43.91 325 LEU A C 1
ATOM 2592 O O . LEU A 1 325 ? -7.212 45.552 -17.692 1.00 43.91 325 LEU A O 1
ATOM 2596 N N . ARG A 1 326 ? -9.242 46.479 -17.900 1.00 46.59 326 ARG A N 1
ATOM 2597 C CA . ARG A 1 326 ? -9.699 45.679 -19.060 1.00 46.59 326 ARG A CA 1
ATOM 2598 C C . ARG A 1 326 ? -9.012 46.012 -20.396 1.00 46.59 326 ARG A C 1
ATOM 2600 O O . ARG A 1 326 ? -9.439 45.531 -21.443 1.00 46.59 326 ARG A O 1
ATOM 2607 N N . GLN A 1 327 ? -7.971 46.842 -20.410 1.00 45.31 327 GLN A N 1
ATOM 2608 C CA . GLN A 1 327 ? -7.291 47.218 -21.651 1.00 45.31 327 GLN A CA 1
ATOM 2609 C C . GLN A 1 327 ? -6.203 46.199 -22.043 1.00 45.31 327 GLN A C 1
ATOM 2611 O O . GLN A 1 327 ? -5.046 46.314 -21.653 1.00 45.31 327 GLN A O 1
ATOM 2616 N N . GLY A 1 328 ? -6.586 45.227 -22.879 1.00 53.41 328 GLY A N 1
ATOM 2617 C CA . GLY A 1 328 ? -5.764 44.749 -24.003 1.00 53.41 328 GLY A CA 1
ATOM 2618 C C . GLY A 1 328 ? -4.647 43.726 -23.758 1.00 53.41 328 GLY A C 1
ATOM 2619 O O . GLY A 1 328 ? -3.878 43.488 -24.687 1.00 53.41 328 GLY A O 1
ATOM 2620 N N . LYS A 1 329 ? -4.522 43.114 -22.574 1.00 55.94 329 LYS A N 1
ATOM 2621 C CA . LYS A 1 329 ? -3.520 42.056 -22.334 1.00 55.94 329 LYS A CA 1
ATOM 2622 C C . LYS A 1 329 ? -4.105 40.665 -22.584 1.00 55.94 329 LYS A C 1
ATOM 2624 O O . LYS A 1 329 ? -5.188 40.350 -22.104 1.00 55.94 329 LYS A O 1
ATOM 2629 N N . THR A 1 330 ? -3.371 39.834 -23.321 1.00 62.25 330 THR A N 1
ATOM 2630 C CA . THR A 1 330 ? -3.723 38.418 -23.537 1.00 62.25 330 THR A CA 1
ATOM 2631 C C . THR A 1 330 ? -3.482 37.587 -22.264 1.00 62.25 330 THR A C 1
ATOM 2633 O O . THR A 1 330 ? -2.625 37.970 -21.456 1.00 62.25 330 THR A O 1
ATOM 2636 N N . PRO A 1 331 ? -4.155 36.431 -22.080 1.00 61.66 331 PRO A N 1
ATOM 2637 C CA . PRO A 1 331 ? -3.931 35.543 -20.930 1.00 61.66 331 PRO A CA 1
ATOM 2638 C C . PRO A 1 331 ? -2.452 35.186 -20.716 1.00 61.66 331 PRO A C 1
ATOM 2640 O O . PRO A 1 331 ? -1.951 35.205 -19.592 1.00 61.66 331 PRO A O 1
ATOM 2643 N N . TYR A 1 332 ? -1.717 34.968 -21.810 1.00 60.56 332 TYR A N 1
ATOM 2644 C CA . TYR A 1 332 ? -0.282 34.684 -21.783 1.00 60.56 332 TYR A CA 1
ATOM 2645 C C . TYR A 1 332 ? 0.555 35.864 -21.258 1.00 60.56 332 TYR A C 1
ATOM 2647 O O . TYR A 1 332 ? 1.483 35.682 -20.470 1.00 60.56 332 TYR A O 1
ATOM 2655 N N . GLN A 1 333 ? 0.216 37.096 -21.649 1.00 67.12 333 GLN A N 1
ATOM 2656 C CA . GLN A 1 333 ? 0.907 38.297 -21.167 1.00 67.12 333 GLN A CA 1
ATOM 2657 C C . GLN A 1 333 ? 0.628 38.557 -19.682 1.00 67.12 333 GLN A C 1
ATOM 2659 O O . GLN A 1 333 ? 1.543 38.945 -18.957 1.00 67.12 333 GLN A O 1
ATOM 2664 N N . LEU A 1 334 ? -0.598 38.292 -19.221 1.00 67.44 334 LEU A N 1
ATOM 2665 C CA . LEU A 1 334 ? -0.960 38.388 -17.805 1.00 67.44 334 LEU A CA 1
ATOM 2666 C C . LEU A 1 334 ? -0.227 37.342 -16.959 1.00 67.44 334 LEU A C 1
ATOM 2668 O O . LEU A 1 334 ? 0.303 37.679 -15.904 1.00 67.44 334 LEU A O 1
ATOM 2672 N N . GLN A 1 335 ? -0.119 36.098 -17.435 1.00 66.50 335 GLN A N 1
ATOM 2673 C CA . GLN A 1 335 ? 0.660 35.060 -16.751 1.00 66.50 335 GLN A CA 1
ATOM 2674 C C . GLN A 1 335 ? 2.150 35.411 -16.661 1.00 66.50 335 GLN A C 1
ATOM 2676 O O . GLN A 1 335 ? 2.766 35.236 -15.607 1.00 66.50 335 GLN A O 1
ATOM 2681 N N . ALA A 1 336 ? 2.737 35.941 -17.738 1.00 71.50 336 ALA A N 1
ATOM 2682 C CA . ALA A 1 336 ? 4.134 36.368 -17.736 1.00 71.50 336 ALA A CA 1
ATOM 2683 C C . ALA A 1 336 ? 4.386 37.514 -16.738 1.00 71.50 336 ALA A C 1
ATOM 2685 O O . ALA A 1 336 ? 5.393 37.513 -16.028 1.00 71.50 336 ALA A O 1
ATOM 2686 N N . GLU A 1 337 ? 3.457 38.464 -16.644 1.00 75.75 337 GLU A N 1
ATOM 2687 C CA . GLU A 1 337 ? 3.525 39.585 -15.705 1.00 75.75 337 GLU A CA 1
ATOM 2688 C C . GLU A 1 337 ? 3.350 39.135 -14.249 1.00 75.75 337 GLU A C 1
ATOM 2690 O O . GLU A 1 337 ? 4.137 39.535 -13.391 1.00 75.75 337 GLU A O 1
ATOM 2695 N N . ILE A 1 338 ? 2.400 38.232 -13.979 1.00 75.88 338 ILE A N 1
ATOM 2696 C CA . ILE A 1 338 ? 2.223 37.599 -12.664 1.00 75.88 338 ILE A CA 1
ATOM 2697 C C . ILE A 1 338 ? 3.529 36.939 -12.216 1.00 75.88 338 ILE A C 1
ATOM 2699 O O . ILE A 1 338 ? 3.993 37.186 -11.105 1.00 75.88 338 ILE A O 1
ATOM 2703 N N . LYS A 1 339 ? 4.179 36.179 -13.103 1.00 72.81 339 LYS A N 1
ATOM 2704 C CA . LYS A 1 339 ? 5.436 35.487 -12.794 1.00 72.81 339 LYS A CA 1
ATOM 2705 C C . LYS A 1 339 ? 6.582 36.456 -12.479 1.00 72.81 339 LYS A C 1
ATOM 2707 O O . LYS A 1 339 ? 7.385 36.199 -11.582 1.00 72.81 339 LYS A O 1
ATOM 2712 N N . GLN A 1 340 ? 6.664 37.585 -13.185 1.00 77.06 340 GLN A N 1
ATOM 2713 C CA . GLN A 1 340 ? 7.666 38.621 -12.904 1.00 77.06 340 GLN A CA 1
ATOM 2714 C C . GLN A 1 340 ? 7.418 39.323 -11.563 1.00 77.06 340 GLN A C 1
ATOM 2716 O O . GLN A 1 340 ? 8.369 39.617 -10.835 1.00 77.06 340 GLN A O 1
ATOM 2721 N N . LEU A 1 341 ? 6.155 39.587 -11.224 1.00 76.44 341 LEU A N 1
ATOM 2722 C CA . LEU A 1 341 ? 5.787 40.191 -9.945 1.00 76.44 341 LEU A CA 1
ATOM 2723 C C . LEU A 1 341 ? 6.014 39.221 -8.781 1.00 76.44 341 LEU A C 1
ATOM 2725 O O . LEU A 1 341 ? 6.507 39.648 -7.741 1.00 76.44 341 LEU A O 1
ATOM 2729 N N . GLU A 1 342 ? 5.751 37.925 -8.963 1.00 68.50 342 GLU A N 1
ATOM 2730 C CA . GLU A 1 342 ? 6.030 36.886 -7.961 1.00 68.50 342 GLU A CA 1
ATOM 2731 C C . GLU A 1 342 ? 7.527 36.788 -7.646 1.00 68.50 342 GLU A C 1
ATOM 2733 O O . GLU A 1 342 ? 7.911 36.719 -6.478 1.00 68.50 342 GLU A O 1
ATOM 2738 N N . GLN A 1 343 ? 8.389 36.863 -8.666 1.00 76.81 343 GLN A N 1
ATOM 2739 C CA . GLN A 1 343 ? 9.840 36.887 -8.460 1.00 76.81 343 GLN A CA 1
ATOM 2740 C C . GLN A 1 343 ? 10.296 38.126 -7.681 1.00 76.81 343 GLN A C 1
ATOM 2742 O O . GLN A 1 343 ? 11.106 38.005 -6.763 1.00 76.81 343 GLN A O 1
ATOM 2747 N N . LYS A 1 344 ? 9.752 39.309 -7.995 1.00 70.56 344 LYS A N 1
ATOM 2748 C CA . LYS A 1 344 ? 10.061 40.543 -7.254 1.00 70.56 344 LYS A CA 1
ATOM 2749 C C . LYS A 1 344 ? 9.537 40.495 -5.822 1.00 70.56 344 LYS A C 1
ATOM 2751 O O . LYS A 1 344 ? 10.252 40.879 -4.907 1.00 70.56 344 LYS A O 1
ATOM 2756 N N . MET A 1 345 ? 8.331 39.974 -5.613 1.00 84.25 345 MET A N 1
ATOM 2757 C CA . MET A 1 345 ? 7.744 39.793 -4.285 1.00 84.25 345 MET A CA 1
ATOM 2758 C C . MET A 1 345 ? 8.623 38.893 -3.410 1.00 84.25 345 MET A C 1
ATOM 2760 O O . MET A 1 345 ? 8.895 39.230 -2.260 1.00 84.25 345 MET A O 1
ATOM 2764 N N . LEU A 1 346 ? 9.101 37.774 -3.964 1.00 64.88 346 LEU A N 1
ATOM 2765 C CA . LEU A 1 346 ? 10.021 36.864 -3.279 1.00 64.88 346 LEU A CA 1
ATOM 2766 C C . LEU A 1 346 ? 11.369 37.523 -2.975 1.00 64.88 346 LEU A C 1
ATOM 2768 O O . LEU A 1 346 ? 11.948 37.247 -1.927 1.00 64.88 346 LEU A O 1
ATOM 2772 N N . GLN A 1 347 ? 11.854 38.398 -3.858 1.00 72.44 347 GLN A N 1
ATOM 2773 C CA . GLN A 1 347 ? 13.072 39.166 -3.621 1.00 72.44 347 GLN A CA 1
ATOM 2774 C C . GLN A 1 347 ? 12.890 40.164 -2.465 1.00 72.44 347 GLN A C 1
ATOM 2776 O O . GLN A 1 347 ? 13.637 40.093 -1.497 1.00 72.44 347 GLN A O 1
ATOM 2781 N N . HIS A 1 348 ? 11.831 40.981 -2.476 1.00 67.69 348 HIS A N 1
ATOM 2782 C CA . HIS A 1 348 ? 11.514 41.899 -1.371 1.00 67.69 348 HIS A CA 1
ATOM 2783 C C . HIS A 1 348 ? 11.283 41.164 -0.041 1.00 67.69 348 HIS A C 1
ATOM 2785 O O . HIS A 1 348 ? 11.688 41.637 1.016 1.00 67.69 348 HIS A O 1
ATOM 2791 N N . ALA A 1 349 ? 10.685 39.968 -0.072 1.00 57.41 349 ALA A N 1
ATOM 2792 C CA . ALA A 1 349 ? 10.526 39.140 1.122 1.00 57.41 349 ALA A CA 1
ATOM 2793 C C . ALA A 1 349 ? 11.871 38.627 1.674 1.00 57.41 349 ALA A C 1
ATOM 2795 O O . ALA A 1 349 ? 12.031 38.530 2.891 1.00 57.41 349 ALA A O 1
ATOM 2796 N N . ARG A 1 350 ? 12.839 38.315 0.800 1.00 67.12 350 ARG A N 1
ATOM 2797 C CA . ARG A 1 350 ? 14.209 37.935 1.196 1.00 67.12 350 ARG A CA 1
ATOM 2798 C C . ARG A 1 350 ? 14.991 39.116 1.757 1.00 67.12 350 ARG A C 1
ATOM 2800 O O . ARG A 1 350 ? 15.741 38.932 2.710 1.00 67.12 350 ARG A O 1
ATOM 2807 N N . ASP A 1 351 ? 14.751 40.303 1.216 1.00 74.69 351 ASP A N 1
ATOM 2808 C CA . ASP A 1 351 ? 15.382 41.550 1.649 1.00 74.69 351 ASP A CA 1
ATOM 2809 C C . ASP A 1 351 ? 14.683 42.169 2.884 1.00 74.69 351 ASP A C 1
ATOM 2811 O O . ASP A 1 351 ? 15.066 43.239 3.352 1.00 74.69 351 ASP A O 1
ATOM 2815 N N . LEU A 1 352 ? 13.703 41.457 3.470 1.00 74.94 352 LEU A N 1
ATOM 2816 C CA . LEU A 1 352 ? 12.912 41.836 4.655 1.00 74.94 352 LEU A CA 1
ATOM 2817 C C . LEU A 1 352 ? 12.041 43.095 4.459 1.00 74.94 352 LEU A C 1
ATOM 2819 O O . LEU A 1 352 ? 11.577 43.709 5.421 1.00 74.94 352 LEU A O 1
ATOM 2823 N N . GLU A 1 353 ? 11.751 43.451 3.209 1.00 73.50 353 GLU A N 1
ATOM 2824 C CA . GLU A 1 353 ? 10.910 44.580 2.805 1.00 73.50 353 GLU A CA 1
ATOM 2825 C C . GLU A 1 353 ? 9.432 44.157 2.727 1.00 73.50 353 GLU A C 1
ATOM 2827 O O . GLU A 1 353 ? 8.789 44.132 1.673 1.00 73.50 353 GLU A O 1
ATOM 2832 N N . PHE A 1 354 ? 8.875 43.777 3.878 1.00 59.97 354 PHE A N 1
ATOM 2833 C CA . PHE A 1 354 ? 7.584 43.085 3.956 1.00 59.97 354 PHE A CA 1
ATOM 2834 C C . PHE A 1 354 ? 6.382 43.896 3.460 1.00 59.97 354 PHE A C 1
ATOM 2836 O O . PHE A 1 354 ? 5.451 43.314 2.905 1.00 59.97 354 PHE A O 1
ATOM 2843 N N . GLU A 1 355 ? 6.389 45.222 3.612 1.00 72.69 355 GLU A N 1
ATOM 2844 C CA . GLU A 1 355 ? 5.303 46.074 3.104 1.00 72.69 355 GLU A CA 1
ATOM 2845 C C . GLU A 1 355 ? 5.253 46.081 1.571 1.00 72.69 355 GLU A C 1
ATOM 2847 O O . GLU A 1 355 ? 4.180 46.037 0.972 1.00 72.69 355 GLU A O 1
ATOM 2852 N N . GLN A 1 356 ? 6.418 46.063 0.925 1.00 71.62 356 GLN A N 1
ATOM 2853 C CA . GLN A 1 356 ? 6.535 46.064 -0.533 1.00 71.62 356 GLN A CA 1
ATOM 2854 C C . GLN A 1 356 ? 6.199 44.678 -1.097 1.00 71.62 356 GLN A C 1
ATOM 2856 O O . GLN A 1 356 ? 5.488 44.570 -2.097 1.00 71.62 356 GLN A O 1
ATOM 2861 N N . ALA A 1 357 ? 6.610 43.611 -0.402 1.00 60.81 357 ALA A N 1
ATOM 2862 C CA . ALA A 1 357 ? 6.181 42.250 -0.712 1.00 60.81 357 ALA A CA 1
ATOM 2863 C C . ALA A 1 357 ? 4.654 42.080 -0.564 1.00 60.81 357 ALA A C 1
ATOM 2865 O O . ALA A 1 357 ? 4.017 41.472 -1.422 1.00 60.81 357 ALA A O 1
ATOM 2866 N N . ALA A 1 358 ? 4.040 42.661 0.472 1.00 66.25 358 ALA A N 1
ATOM 2867 C CA . ALA A 1 358 ? 2.588 42.630 0.650 1.00 66.25 358 ALA A CA 1
ATOM 2868 C C . ALA A 1 358 ? 1.852 43.394 -0.465 1.00 66.25 358 ALA A C 1
ATOM 2870 O O . ALA A 1 358 ? 0.890 42.872 -1.025 1.00 66.25 358 ALA A O 1
ATOM 2871 N N . ALA A 1 359 ? 2.345 44.574 -0.856 1.00 68.69 359 ALA A N 1
ATOM 2872 C CA . ALA A 1 359 ? 1.772 45.341 -1.962 1.00 68.69 359 ALA A CA 1
ATOM 2873 C C . ALA A 1 359 ? 1.834 44.575 -3.298 1.00 68.69 359 ALA A C 1
ATOM 2875 O O . ALA A 1 359 ? 0.855 44.546 -4.044 1.00 68.69 359 ALA A O 1
ATOM 2876 N N . LEU A 1 360 ? 2.956 43.902 -3.582 1.00 66.94 360 LEU A N 1
ATOM 2877 C CA . LEU A 1 360 ? 3.104 43.073 -4.782 1.00 66.94 360 LEU A CA 1
ATOM 2878 C C . LEU A 1 360 ? 2.201 41.837 -4.749 1.00 66.94 360 LEU A C 1
ATOM 2880 O O . LEU A 1 360 ? 1.613 41.488 -5.771 1.00 66.94 360 LEU A O 1
ATOM 2884 N N . ARG A 1 361 ? 2.032 41.203 -3.583 1.00 75.56 361 ARG A N 1
ATOM 2885 C CA . ARG A 1 361 ? 1.099 40.081 -3.394 1.00 75.56 361 ARG A CA 1
ATOM 2886 C C . ARG A 1 361 ? -0.333 40.480 -3.744 1.00 75.56 361 ARG A C 1
ATOM 2888 O O . ARG A 1 361 ? -1.018 39.749 -4.459 1.00 75.56 361 ARG A O 1
ATOM 2895 N N . ASP A 1 362 ? -0.774 41.634 -3.256 1.00 72.38 362 ASP A N 1
ATOM 2896 C CA . ASP A 1 362 ? -2.139 42.110 -3.475 1.00 72.38 362 ASP A CA 1
ATOM 2897 C C . ASP A 1 362 ? -2.358 42.487 -4.957 1.00 72.38 362 ASP A C 1
ATOM 2899 O O . ASP A 1 362 ? -3.416 42.203 -5.523 1.00 72.38 362 ASP A O 1
ATOM 2903 N N . GLN A 1 363 ? -1.329 43.009 -5.638 1.00 70.94 363 GLN A N 1
ATOM 2904 C CA . GLN A 1 363 ? -1.346 43.229 -7.092 1.00 70.94 363 GLN A CA 1
ATOM 2905 C C . GLN A 1 363 ? -1.403 41.920 -7.896 1.00 70.94 363 GLN A C 1
ATOM 2907 O O . GLN A 1 363 ? -2.195 41.808 -8.833 1.00 70.94 363 GLN A O 1
ATOM 2912 N N . ILE A 1 364 ? -0.613 40.907 -7.522 1.00 73.38 364 ILE A N 1
ATOM 2913 C CA . ILE A 1 364 ? -0.646 39.572 -8.146 1.00 73.38 364 ILE A CA 1
ATOM 2914 C C . ILE A 1 364 ? -2.042 38.959 -8.017 1.00 73.38 364 ILE A C 1
ATOM 2916 O O . ILE A 1 364 ? -2.560 38.391 -8.978 1.00 73.38 364 ILE A O 1
ATOM 2920 N N . HIS A 1 365 ? -2.672 39.106 -6.851 1.00 68.62 365 HIS A N 1
ATOM 2921 C CA . HIS A 1 365 ? -4.023 38.611 -6.618 1.00 68.62 365 HIS A CA 1
ATOM 2922 C C . HIS A 1 365 ? -5.040 39.257 -7.569 1.00 68.62 365 HIS A C 1
ATOM 2924 O O . HIS A 1 365 ? -5.876 38.562 -8.143 1.00 68.62 365 HIS A O 1
ATOM 2930 N N . GLN A 1 366 ? -4.966 40.574 -7.782 1.00 73.00 366 GLN A N 1
ATOM 2931 C CA . GLN A 1 366 ? -5.857 41.258 -8.725 1.00 73.00 366 GLN A CA 1
ATOM 2932 C C . GLN A 1 366 ? -5.648 40.791 -10.172 1.00 73.00 366 GLN A C 1
ATOM 2934 O O . GLN A 1 366 ? -6.623 40.606 -10.899 1.00 73.00 366 GLN A O 1
ATOM 2939 N N . LEU A 1 367 ? -4.402 40.540 -10.583 1.00 72.44 367 LEU A N 1
ATOM 2940 C CA . LEU A 1 367 ? -4.100 40.030 -11.924 1.00 72.44 367 LEU A CA 1
ATOM 2941 C C . LEU A 1 367 ? -4.560 38.578 -12.119 1.00 72.44 367 LEU A C 1
ATOM 2943 O O . LEU A 1 367 ? -5.047 38.242 -13.196 1.00 72.44 367 LEU A O 1
ATOM 2947 N N . LYS A 1 368 ? -4.464 37.728 -11.087 1.00 69.31 368 LYS A N 1
ATOM 2948 C CA . LYS A 1 368 ? -4.977 36.346 -11.121 1.00 69.31 368 LYS A CA 1
ATOM 2949 C C . LYS A 1 368 ? -6.500 36.305 -11.237 1.00 69.31 368 LYS A C 1
ATOM 2951 O O . LYS A 1 368 ? -7.020 35.522 -12.023 1.00 69.31 368 LYS A O 1
ATOM 2956 N N . LEU A 1 369 ? -7.206 37.183 -10.520 1.00 70.56 369 LEU A N 1
ATOM 2957 C CA . LEU A 1 369 ? -8.655 37.336 -10.681 1.00 70.56 369 LEU A CA 1
ATOM 2958 C C . LEU A 1 369 ? -9.024 37.781 -12.100 1.00 70.56 369 LEU A C 1
ATOM 2960 O O . LEU A 1 369 ? -9.940 37.227 -12.694 1.00 70.56 369 LEU A O 1
ATOM 2964 N N . LEU A 1 370 ? -8.281 38.734 -12.670 1.00 68.44 370 LEU A N 1
ATOM 2965 C CA . LEU A 1 370 ? -8.519 39.198 -14.037 1.00 68.44 370 LEU A CA 1
ATOM 2966 C C . LEU A 1 370 ? -8.265 38.096 -15.081 1.00 68.44 370 LEU A C 1
ATOM 2968 O O . LEU A 1 370 ? -8.988 38.014 -16.068 1.00 68.44 370 LEU A O 1
ATOM 2972 N N . LEU A 1 371 ? -7.268 37.236 -14.856 1.00 67.25 371 LEU A N 1
ATOM 2973 C CA . LEU A 1 371 ? -6.977 36.086 -15.716 1.00 67.25 371 LEU A CA 1
ATOM 2974 C C . LEU A 1 371 ? -8.123 35.060 -15.721 1.00 67.25 371 LEU A C 1
ATOM 2976 O O . LEU A 1 371 ? -8.404 34.482 -16.765 1.00 67.25 371 LEU A O 1
ATOM 2980 N N . LEU A 1 372 ? -8.792 34.865 -14.581 1.00 60.00 372 LEU A N 1
ATOM 2981 C CA . LEU A 1 372 ? -9.937 33.956 -14.435 1.00 60.00 372 LEU A CA 1
ATOM 2982 C C . LEU A 1 372 ? -11.211 34.472 -15.126 1.00 60.00 372 LEU A C 1
ATOM 2984 O O . LEU A 1 372 ? -12.090 33.682 -15.457 1.00 60.00 372 LEU A O 1
ATOM 2988 N N . GLU A 1 373 ? -11.321 35.785 -15.344 1.00 59.25 373 GLU A N 1
ATOM 2989 C CA . GLU A 1 373 ? -12.459 36.407 -16.035 1.00 59.25 373 GLU A CA 1
ATOM 2990 C C . GLU A 1 373 ? -12.304 36.444 -17.568 1.00 59.25 373 GLU A C 1
ATOM 2992 O O . GLU A 1 373 ? -13.257 36.799 -18.268 1.00 59.25 373 GLU A O 1
ATOM 2997 N N . LEU A 1 374 ? -11.129 36.098 -18.112 1.00 56.50 374 LEU A N 1
ATOM 2998 C CA . LEU A 1 374 ? -10.910 36.047 -19.558 1.00 56.50 374 LEU A CA 1
ATOM 2999 C C . LEU A 1 374 ? -11.384 34.695 -20.121 1.00 56.50 374 LEU A C 1
ATOM 3001 O O . LEU A 1 374 ? -10.987 33.653 -19.599 1.00 56.50 374 LEU A O 1
ATOM 3005 N N . PRO A 1 375 ? -12.209 34.680 -21.186 1.00 46.34 375 PRO A N 1
ATOM 3006 C CA . PRO A 1 375 ? -12.578 33.437 -21.850 1.00 46.34 375 PRO A CA 1
ATOM 3007 C C . PRO A 1 375 ? -11.322 32.758 -22.410 1.00 46.34 375 PRO A C 1
ATOM 3009 O O . PRO A 1 375 ? -10.450 33.417 -22.976 1.00 46.34 375 PRO A O 1
ATOM 3012 N N . ALA A 1 376 ? -11.225 31.444 -22.212 1.00 44.59 376 ALA A N 1
ATOM 3013 C CA . ALA A 1 376 ? -10.197 30.631 -22.841 1.00 44.59 376 ALA A CA 1
ATOM 3014 C C . ALA A 1 376 ? -10.519 30.525 -24.341 1.00 44.59 376 ALA A C 1
ATOM 3016 O O . ALA A 1 376 ? -11.515 29.892 -24.694 1.00 44.59 376 ALA A O 1
ATOM 3017 N N . ASP A 1 377 ? -9.726 31.190 -25.183 1.00 38.81 377 ASP A N 1
ATOM 3018 C CA . ASP A 1 377 ? -9.712 30.957 -26.636 1.00 38.81 377 ASP A CA 1
ATOM 3019 C C . ASP A 1 377 ? -8.971 29.657 -26.974 1.00 38.81 377 ASP A C 1
ATOM 3021 O O . ASP A 1 377 ? -7.881 29.426 -26.388 1.00 38.81 377 ASP A O 1
#

Foldseek 3Di:
DVVCCVVPVDDDDDDDDPDLVRVLVCCVVCVNVDPDDDDDLFDRLVVCVVVVSFDFDDVVVVPCLVVPDVVVVVVSVVRPCSNRGDGDDDDDDDDDDDDPVVLCVQPVPDPVVDPCCPPVLVNQVSCVVPHDDDPDDPLVVQLSVCVNVVHHSRDDDPVVVVVVLVVVQVVCVSVVAFEDEDEPPDDPLSNLVVLLCCLVPVGPYYTYQQPQVPPSPRLPDQEQEAEALVPDDPCNALVNLLSSLCNQVQYPNHDYHYDHPDQDPSNVSNVVVVVVVVVVVVVVCVVVVNDDDHDDDDRDDSVVPPDDDDDDDPVPVVVVVVVVVPPDDDLVRLVVVLVVLQVVLVVCVVVVVPVSNVVSVVVSVVSVVVSVPDDDD

pLDDT: mean 72.94, std 15.69, range [32.03, 97.88]

Sequence (377 aa):
MQQFEKETGIKVNVDYVDSHYSLEAKIIASNHGYDVTVPTLAPFFLRQVQFGLFQPLDYNRLKNYKYIDSRIIDFEKAAENSDKYAIPFMVDTMGIGYDQNKIISIMPDAPLNSLKMIFDPEIVKRFSTCGIEILDSPEEIVGLALIYLNLNPSSESEEDLKKMAEDLTEYLSEHQIKVRYLHSDIDTVERMEIIRDLRLGVFDVLVGINLLREGLDIPEVSLVAILDADKEGFLRSERSLIQTIGRAARNLSGRAILYADRITDSMQRAISETERRRAKQQAFNALHGIAPQAIKKKVADVMDLGQAPQQGDTKLRQVAEQSRLRQGKTPYQLQAEIKQLEQKMLQHARDLEFEQAAALRDQIHQLKLLLLELPAD

Secondary structure (DSSP, 8-state):
-HHHHHHH---------SSHHHHHHHHHHTTS--S-----IIIIIHHHHHTT-SPPP-TTT-TTGGGS-HHHHHHHHHSTTGGGT--------------HHHHHHH-TT--TTSTHHHH-HHHHGGGTTT-----S-HHHHHHHHHHHTT--TT---HHHHHHHHHHHHHHHHHTT--EEE--TT--HHHHHHHHHHHHHTS-SEEE-S-TTTT----TT--EEEESSTTS-SGGGSHHHHHHHHGGGGGSTT-EEEE--SS--HHHHHHHHHHHHHHHHHHHHHHHHTPPP---------GGGGG-----SS-HHHHHHHHHHHTSS--HHHHHHHHHHHHHHHHHHHHTT-HHHHHHHHHHHHHHHHHHHTS---

Radius of gyration: 29.57 Å; chains: 1; bounding box: 68×91×64 Å